Protein AF-0000000084622256 (afdb_homodimer)

Nearest PDB structures (foldseek):
  6lcr-assembly1_B  TM=8.346E-01  e=1.808E-31  Thermochaetoides thermophila DSM 1495
  6roh-assembly1_C  TM=8.450E-01  e=2.980E-28  Saccharomyces cerevisiae S288C
  7oh5-assembly1_C  TM=8.247E-01  e=1.528E-28  Saccharomyces cerevisiae S288C
  7f7f-assembly1_B  TM=7.802E-01  e=6.320E-23  Saccharomyces cerevisiae S288C
  8ox7-assembly1_B  TM=6.697E-01  e=8.722E-19  Homo sapiens

Sequence (636 aa):
MAPETKSRKPANTAFKQQRLKAWQPILTPKTVLPTFFIIGIIFAPLGGLLLYASNSVNELQFDYTFCDQRPPAPDDPLGQNPKFEPIPADDITSSFSNSDLNAQWARIVKKLPLEYDPTGTREIWNCLIQFNLPVNLKPPVFMYYRLTNFYQNHRRYVKSFDANQLKGEAVSAATLKAGSCKPMDVVGDKIIYPCGLIANSLFNDSFIPPILLNLPGSDAQNESYEFSPKGIAWPSDKEKYGKTKYTIDQIRPPLDWVERYPNGTYTEQFPPPNIAEDEHFQVWMRTAGLPDFRKLWGKNEKDTMKMGRYQVEIQYRKMAPETKSRKPANTAFKQQRLKAWQPILTPKTVLPTFFIIGIIFAPLGGLLLYASNSVNELQFDYTFCDQRPPAPDDPLGQNPKFEPIPADDITSSFSNSDLNAQWARIVKKLPLEYDPTGTREIWNCLIQFNLPVNLKPPVFMYYRLTNFYQNHRRYVKSFDANQLKGEAVSAATLKAGSCKPMDVVGDKIIYPCGLIANSLFNDSFIPPILLNLPGSDAQNESYEFSPKGIAWPSDKEKYGKTKYTIDQIRPPLDWVERYPNGTYTEQFPPPNIAEDEHFQVWMRTAGLPDFRKLWGKNEKDTMKMGRYQVEIQYRK

Solvent-accessible surface area (backbone atoms only — not comparable to full-atom values): 35617 Å² total; per-residue (Å²): 134,80,83,82,78,78,72,83,64,74,70,88,40,54,72,74,63,70,54,51,74,75,80,63,79,74,81,37,70,82,53,44,49,54,49,53,49,52,50,48,63,60,46,47,58,53,50,51,53,51,51,52,56,61,68,67,50,86,46,80,44,74,65,59,87,53,32,66,65,56,40,50,74,31,84,45,97,70,19,71,51,61,40,74,42,73,54,57,70,90,40,50,48,57,74,61,55,66,79,62,25,60,40,27,29,16,19,32,47,42,79,37,73,29,41,86,35,82,86,36,67,37,79,38,48,23,29,36,40,35,34,31,39,85,54,67,42,62,51,69,43,76,41,66,49,73,47,68,86,40,64,42,54,35,72,73,44,65,49,11,42,52,68,57,46,41,43,9,46,66,70,51,64,69,58,34,70,72,47,43,11,62,86,37,22,62,45,90,88,25,28,29,51,63,33,5,53,51,56,34,62,53,88,58,64,44,75,47,57,37,28,40,54,52,59,90,88,51,89,56,70,70,42,71,50,69,57,40,53,70,85,67,38,56,74,79,58,48,72,52,32,24,62,67,63,61,54,61,86,47,37,26,46,24,79,67,43,23,77,80,23,66,70,39,37,43,38,91,91,49,54,76,79,57,55,47,76,32,32,65,56,49,44,61,70,56,63,43,88,44,33,62,45,71,44,71,59,24,36,24,74,75,59,64,46,67,51,41,40,32,39,32,44,35,40,65,57,129,134,80,84,80,77,78,75,83,64,74,71,89,40,53,72,74,64,69,56,49,74,76,79,64,78,75,81,38,70,81,54,44,49,54,50,52,50,51,50,48,62,60,46,46,57,53,49,50,52,51,51,52,57,60,68,67,51,86,47,80,44,74,66,59,88,53,31,68,65,56,41,49,74,31,84,45,96,70,19,70,51,61,40,74,43,72,53,58,70,91,38,49,49,56,75,59,56,66,79,61,26,60,41,26,30,16,20,31,48,43,79,38,74,27,42,87,34,82,86,36,68,38,80,37,49,24,29,35,40,34,33,32,39,85,54,67,42,62,51,68,45,76,41,68,49,73,48,68,86,41,65,42,54,37,74,73,42,65,51,11,42,51,68,58,46,40,43,9,46,67,70,50,64,70,58,35,70,73,47,43,10,61,86,37,23,61,45,90,88,26,28,28,51,65,33,4,52,50,56,33,62,53,87,60,62,44,75,46,57,37,28,40,55,54,60,91,87,51,89,57,69,70,41,71,51,69,56,40,52,70,85,66,40,57,73,80,59,47,72,50,33,25,62,68,65,61,55,62,86,48,35,26,47,23,79,67,44,24,77,80,25,66,71,38,37,44,38,88,92,49,54,76,81,58,55,47,76,32,33,64,56,50,45,61,69,54,62,42,86,44,33,61,46,71,45,72,60,24,36,22,76,76,59,62,46,67,52,42,40,31,39,33,43,36,41,66,56,129

Organism: Rhizophagus irregularis (strain DAOM 197198w) (NCBI:txid1432141)

Structure (mmCIF, N/CA/C/O backbone):
data_AF-0000000084622256-model_v1
#
loop_
_entity.id
_entity.type
_entity.pdbx_description
1 polymer Cdc50p
#
loop_
_atom_site.group_PDB
_atom_site.id
_atom_site.type_symbol
_atom_site.label_atom_id
_atom_site.label_alt_id
_atom_site.label_comp_id
_atom_site.label_asym_id
_atom_site.label_entity_id
_atom_site.label_seq_id
_atom_site.pdbx_PDB_ins_code
_atom_site.Cartn_x
_atom_site.Cartn_y
_atom_site.Cartn_z
_atom_site.occupancy
_atom_site.B_iso_or_equiv
_atom_site.auth_seq_id
_atom_site.auth_comp_id
_atom_site.auth_asym_id
_atom_site.auth_atom_id
_atom_site.pdbx_PDB_model_num
ATOM 1 N N . MET A 1 1 ? -58.469 22.203 -55.625 1 31.14 1 MET A N 1
ATOM 2 C CA . MET A 1 1 ? -57.094 22.609 -55.844 1 31.14 1 MET A CA 1
ATOM 3 C C . MET A 1 1 ? -56.125 21.594 -55.219 1 31.14 1 MET A C 1
ATOM 5 O O . MET A 1 1 ? -56.25 21.25 -54.062 1 31.14 1 MET A O 1
ATOM 9 N N . ALA A 1 2 ? -55.375 20.766 -56.062 1 42.84 2 ALA A N 1
ATOM 10 C CA . ALA A 1 2 ? -54.562 19.594 -55.812 1 42.84 2 ALA A CA 1
ATOM 11 C C . ALA A 1 2 ? -53.375 19.953 -54.906 1 42.84 2 ALA A C 1
ATOM 13 O O . ALA A 1 2 ? -52.812 21.047 -55.031 1 42.84 2 ALA A O 1
ATOM 14 N N . PRO A 1 3 ? -53.219 19.312 -53.688 1 42.28 3 PRO A N 1
ATOM 15 C CA . PRO A 1 3 ? -52.188 19.656 -52.719 1 42.28 3 PRO A CA 1
ATOM 16 C C . PRO A 1 3 ? -50.812 19.719 -53.344 1 42.28 3 PRO A C 1
ATOM 18 O O . PRO A 1 3 ? -50.5 19 -54.281 1 42.28 3 PRO A O 1
ATOM 21 N N . GLU A 1 4 ? -50.094 20.922 -53.469 1 44.25 4 GLU A N 1
ATOM 22 C CA . GLU A 1 4 ? -48.75 21.219 -53.938 1 44.25 4 GLU A CA 1
ATOM 23 C C . GLU A 1 4 ? -47.719 20.297 -53.281 1 44.25 4 GLU A C 1
ATOM 25 O O . GLU A 1 4 ? -47.656 20.203 -52.031 1 44.25 4 GLU A O 1
ATOM 30 N N . THR A 1 5 ? -47.312 19.172 -53.906 1 40.44 5 THR A N 1
ATOM 31 C CA . THR A 1 5 ? -46.312 18.188 -53.469 1 40.44 5 THR A CA 1
ATOM 32 C C . THR A 1 5 ? -44.969 18.859 -53.219 1 40.44 5 THR A C 1
ATOM 34 O O . THR A 1 5 ? -44.406 19.484 -54.125 1 40.44 5 THR A O 1
ATOM 37 N N . LYS A 1 6 ? -44.688 19.219 -51.938 1 45 6 LYS A N 1
ATOM 38 C CA . LYS A 1 6 ? -43.438 19.75 -51.469 1 45 6 LYS A CA 1
ATOM 39 C C . LYS A 1 6 ? -42.25 18.938 -52 1 45 6 LYS A C 1
ATOM 41 O O . LYS A 1 6 ? -42.219 17.703 -51.844 1 45 6 LYS A O 1
ATOM 46 N N . SER A 1 7 ? -41.562 19.422 -53.062 1 45.22 7 SER A N 1
ATOM 47 C CA . SER A 1 7 ? -40.469 18.781 -53.75 1 45.22 7 SER A CA 1
ATOM 48 C C . SER A 1 7 ? -39.344 18.391 -52.781 1 45.22 7 SER A C 1
ATOM 50 O O . SER A 1 7 ? -39.031 19.156 -51.844 1 45.22 7 SER A O 1
ATOM 52 N N . ARG A 1 8 ? -39.062 17.047 -52.469 1 51.62 8 ARG A N 1
ATOM 53 C CA . ARG A 1 8 ? -38.031 16.375 -51.656 1 51.62 8 ARG A CA 1
ATOM 54 C C . ARG A 1 8 ? -36.625 16.797 -52.125 1 51.62 8 ARG A C 1
ATOM 56 O O . ARG A 1 8 ? -35.625 16.172 -51.719 1 51.62 8 ARG A O 1
ATOM 63 N N . LYS A 1 9 ? -36.594 17.562 -53.062 1 50.03 9 LYS A N 1
ATOM 64 C CA . LYS A 1 9 ? -35.219 17.969 -53.406 1 50.03 9 LYS A CA 1
ATOM 65 C C . LYS A 1 9 ? -34.656 18.859 -52.312 1 50.03 9 LYS A C 1
ATOM 67 O O . LYS A 1 9 ? -35.281 19.797 -51.844 1 50.03 9 LYS A O 1
ATOM 72 N N . PRO A 1 10 ? -33.656 18.266 -51.656 1 50.47 10 PRO A N 1
ATOM 73 C CA . PRO A 1 10 ? -33.094 19.031 -50.562 1 50.47 10 PRO A CA 1
ATOM 74 C C . PRO A 1 10 ? -32.781 20.469 -50.969 1 50.47 10 PRO A C 1
ATOM 76 O O . PRO A 1 10 ? -32.531 20.766 -52.125 1 50.47 10 PRO A O 1
ATOM 79 N N . ALA A 1 11 ? -33.156 21.453 -50.188 1 53.03 11 ALA A N 1
ATOM 80 C CA . ALA A 1 11 ? -32.969 22.891 -50.406 1 53.03 11 ALA A CA 1
ATOM 81 C C . ALA A 1 11 ? -31.5 23.203 -50.719 1 53.03 11 ALA A C 1
ATOM 83 O O . ALA A 1 11 ? -30.594 22.609 -50.125 1 53.03 11 ALA A O 1
ATOM 84 N N . ASN A 1 12 ? -31.234 23.75 -51.906 1 52.41 12 ASN A N 1
ATOM 85 C CA . ASN A 1 12 ? -29.938 24.172 -52.438 1 52.41 12 ASN A CA 1
ATOM 86 C C . ASN A 1 12 ? -29.266 25.203 -51.531 1 52.41 12 ASN A C 1
ATOM 88 O O . ASN A 1 12 ? -29.25 26.391 -51.875 1 52.41 12 ASN A O 1
ATOM 92 N N . THR A 1 13 ? -29.359 25.125 -50.219 1 55.94 13 THR A N 1
ATOM 93 C CA . THR A 1 13 ? -28.609 26.031 -49.375 1 55.94 13 THR A CA 1
ATOM 94 C C . THR A 1 13 ? -27.125 25.656 -49.344 1 55.94 13 THR A C 1
ATOM 96 O O . THR A 1 13 ? -26.766 24.516 -49.594 1 55.94 13 THR A O 1
ATOM 99 N N . ALA A 1 14 ? -26.281 26.75 -49.281 1 59.44 14 ALA A N 1
ATOM 100 C CA . ALA A 1 14 ? -24.828 26.609 -49.281 1 59.44 14 ALA A CA 1
ATOM 101 C C . ALA A 1 14 ? -24.391 25.609 -48.219 1 59.44 14 ALA A C 1
ATOM 103 O O . ALA A 1 14 ? -23.422 24.875 -48.406 1 59.44 14 ALA A O 1
ATOM 104 N N . PHE A 1 15 ? -25.094 25.516 -47.125 1 57.78 15 PHE A N 1
ATOM 105 C CA . PHE A 1 15 ? -24.797 24.594 -46.031 1 57.78 15 PHE A CA 1
ATOM 106 C C . PHE A 1 15 ? -25.016 23.156 -46.469 1 57.78 15 PHE A C 1
ATOM 108 O O . PHE A 1 15 ? -24.188 22.281 -46.156 1 57.78 15 PHE A O 1
ATOM 115 N N . LYS A 1 16 ? -26.031 22.844 -47.062 1 53.62 16 LYS A N 1
ATOM 116 C CA . LYS A 1 16 ? -26.359 21.484 -47.5 1 53.62 16 LYS A CA 1
ATOM 117 C C . LYS A 1 16 ? -25.562 21.078 -48.719 1 53.62 16 LYS A C 1
ATOM 119 O O . LYS A 1 16 ? -25.266 19.891 -48.906 1 53.62 16 LYS A O 1
ATOM 124 N N . GLN A 1 17 ? -25.406 21.984 -49.625 1 56.94 17 GLN A N 1
ATOM 125 C CA . GLN A 1 17 ? -24.609 21.688 -50.812 1 56.94 17 GLN A CA 1
ATOM 126 C C . GLN A 1 17 ? -23.125 21.703 -50.5 1 56.94 17 GLN A C 1
ATOM 128 O O . GLN A 1 17 ? -22.281 21.547 -51.375 1 56.94 17 GLN A O 1
ATOM 133 N N . GLN A 1 18 ? -22.672 21.453 -49.25 1 53.66 18 GLN A N 1
ATOM 134 C CA . GLN A 1 18 ? -21.281 21.312 -48.781 1 53.66 18 GLN A CA 1
ATOM 135 C C . GLN A 1 18 ? -20.406 22.391 -49.406 1 53.66 18 GLN A C 1
ATOM 137 O O . GLN A 1 18 ? -19.234 22.156 -49.719 1 53.66 18 GLN A O 1
ATOM 142 N N . ARG A 1 19 ? -21.062 23.359 -50 1 52.19 19 ARG A N 1
ATOM 143 C CA . ARG A 1 19 ? -20.266 24.5 -50.469 1 52.19 19 ARG A CA 1
ATOM 144 C C . ARG A 1 19 ? -19.922 25.438 -49.344 1 52.19 19 ARG A C 1
ATOM 146 O O . ARG A 1 19 ? -19.812 26.656 -49.531 1 52.19 19 ARG A O 1
ATOM 153 N N . LEU A 1 20 ? -20.141 25.094 -48.219 1 49.84 20 LEU A N 1
ATOM 154 C CA . LEU A 1 20 ? -19.656 25.969 -47.156 1 49.84 20 LEU A CA 1
ATOM 155 C C . LEU A 1 20 ? -18.188 26.328 -47.375 1 49.84 20 LEU A C 1
ATOM 157 O O . LEU A 1 20 ? -17.391 25.469 -47.781 1 49.84 20 LEU A O 1
ATOM 161 N N . LYS A 1 21 ? -17.953 27.531 -47.625 1 48.06 21 LYS A N 1
ATOM 162 C CA . LYS A 1 21 ? -16.578 28.016 -47.75 1 48.06 21 LYS A CA 1
ATOM 163 C C . LYS A 1 21 ? -15.688 27.391 -46.656 1 48.06 21 LYS A C 1
ATOM 165 O O . LYS A 1 21 ? -16.062 27.391 -45.5 1 48.06 21 LYS A O 1
ATOM 170 N N . ALA A 1 22 ? -15.047 26.312 -47 1 48.12 22 ALA A N 1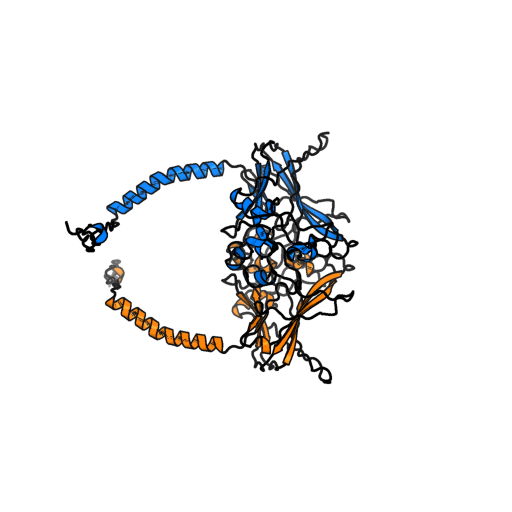
ATOM 171 C CA . ALA A 1 22 ? -14.047 25.719 -46.125 1 48.12 22 ALA A CA 1
ATOM 172 C C . ALA A 1 22 ? -13.273 26.781 -45.344 1 48.12 22 ALA A C 1
ATOM 174 O O . ALA A 1 22 ? -12.625 27.641 -45.969 1 48.12 22 ALA A O 1
ATOM 175 N N . TRP A 1 23 ? -13.945 27.438 -44.406 1 50.09 23 TRP A N 1
ATOM 176 C CA . TRP A 1 23 ? -13.109 28.266 -43.562 1 50.09 23 TRP A CA 1
ATOM 177 C C . TRP A 1 23 ? -11.867 27.5 -43.094 1 50.09 23 TRP A C 1
ATOM 179 O O . TRP A 1 23 ? -11.969 26.547 -42.344 1 50.09 23 TRP A O 1
ATOM 189 N N . GLN A 1 24 ? -11.094 26.953 -43.969 1 52.78 24 GLN A N 1
ATOM 190 C CA . GLN A 1 24 ? -9.805 26.438 -43.531 1 52.78 24 GLN A CA 1
ATOM 191 C C . GLN A 1 24 ? -8.852 27.578 -43.188 1 52.78 24 GLN A C 1
ATOM 193 O O . GLN A 1 24 ? -8.242 28.188 -44.062 1 52.78 24 GLN A O 1
ATOM 198 N N . PRO A 1 25 ? -9 28.109 -42.031 1 56.69 25 PRO A N 1
ATOM 199 C CA . PRO A 1 25 ? -8.031 29.156 -41.688 1 56.69 25 PRO A CA 1
ATOM 200 C C . PRO A 1 25 ? -6.59 28.734 -41.969 1 56.69 25 PRO A C 1
ATOM 202 O O . PRO A 1 25 ? -6.172 27.641 -41.562 1 56.69 25 PRO A O 1
ATOM 205 N N . ILE A 1 26 ? -6.094 29.094 -42.969 1 62.22 26 ILE A N 1
ATOM 206 C CA . ILE A 1 26 ? -4.676 28.859 -43.25 1 62.22 26 ILE A CA 1
ATOM 207 C C . ILE A 1 26 ? -3.834 29.5 -42.125 1 62.22 26 ILE A C 1
ATOM 209 O O . ILE A 1 26 ? -3.902 30.703 -41.906 1 62.22 26 ILE A O 1
ATOM 213 N N . LEU A 1 27 ? -3.332 28.703 -41.312 1 65.69 27 LEU A N 1
ATOM 214 C CA . LEU A 1 27 ? -2.451 29.141 -40.219 1 65.69 27 LEU A CA 1
ATOM 215 C C . LEU A 1 27 ? -1.124 29.656 -40.781 1 65.69 27 LEU A C 1
ATOM 217 O O . LEU A 1 27 ? -0.271 28.859 -41.188 1 65.69 27 LEU A O 1
ATOM 221 N N . THR A 1 28 ? -1.083 30.844 -41.25 1 75.19 28 THR A N 1
ATOM 222 C CA . THR A 1 28 ? 0.154 31.5 -41.656 1 75.19 28 THR A CA 1
ATOM 223 C C . THR A 1 28 ? 0.812 32.188 -40.469 1 75.19 28 THR A C 1
ATOM 225 O O . THR A 1 28 ? 0.143 32.531 -39.5 1 75.19 28 THR A O 1
ATOM 228 N N . PRO A 1 29 ? 2.121 32.219 -40.469 1 83.44 29 PRO A N 1
ATOM 229 C CA . PRO A 1 29 ? 2.828 32.906 -39.406 1 83.44 29 PRO A CA 1
ATOM 230 C C . PRO A 1 29 ? 2.264 34.281 -39.125 1 83.44 29 PRO A C 1
ATOM 232 O O . PRO A 1 29 ? 2.225 34.719 -37.969 1 83.44 29 PRO A O 1
ATOM 235 N N . LYS A 1 30 ? 1.712 34.906 -40.188 1 84.81 30 LYS A N 1
ATOM 236 C CA . LYS A 1 30 ? 1.181 36.281 -40.062 1 84.81 30 LYS A CA 1
ATOM 237 C C . LYS A 1 30 ? -0.091 36.281 -39.219 1 84.81 30 LYS A C 1
ATOM 239 O O . LYS A 1 30 ? -0.389 37.281 -38.531 1 84.81 30 LYS A O 1
ATOM 244 N N . THR A 1 31 ? -0.734 35.25 -39.219 1 84.56 31 THR A N 1
ATOM 245 C CA . THR A 1 31 ? -1.961 35.156 -38.438 1 84.56 31 THR A CA 1
ATOM 246 C C . THR A 1 31 ? -1.733 34.375 -37.156 1 84.56 31 THR A C 1
ATOM 248 O O . THR A 1 31 ? -2.299 34.719 -36.094 1 84.56 31 THR A O 1
ATOM 251 N N . VAL A 1 32 ? -0.913 33.438 -37.25 1 86.62 32 VAL A N 1
ATOM 252 C CA . VAL A 1 32 ? -0.714 32.562 -36.094 1 86.62 32 VAL A CA 1
ATOM 253 C C . VAL A 1 32 ? 0.058 33.281 -35 1 86.62 32 VAL A C 1
ATOM 255 O O . VAL A 1 32 ? -0.296 33.219 -33.812 1 86.62 32 VAL A O 1
ATOM 258 N N . LEU A 1 33 ? 0.994 34.062 -35.438 1 88.25 33 LEU A N 1
ATOM 259 C CA . LEU A 1 33 ? 1.85 34.719 -34.469 1 88.25 33 LEU A CA 1
ATOM 260 C C . LEU A 1 33 ? 1.071 35.781 -33.688 1 88.25 33 LEU A C 1
ATOM 262 O O . LEU A 1 33 ? 1.082 35.781 -32.438 1 88.25 33 LEU A O 1
ATOM 266 N N . PRO A 1 34 ? 0.388 36.594 -34.438 1 87.38 34 PRO A N 1
ATOM 267 C CA . PRO A 1 34 ? -0.394 37.562 -33.688 1 87.38 34 PRO A CA 1
ATOM 268 C C . PRO A 1 34 ? -1.485 36.938 -32.812 1 87.38 34 PRO A C 1
ATOM 270 O O . PRO A 1 34 ? -1.779 37.406 -31.734 1 87.38 34 PRO A O 1
ATOM 273 N N . THR A 1 35 ? -2.004 35.938 -33.219 1 87.62 35 THR A N 1
ATOM 274 C CA . THR A 1 35 ? -3.041 35.25 -32.438 1 87.62 35 THR A CA 1
ATOM 275 C C . THR A 1 35 ? -2.471 34.688 -31.141 1 87.62 35 THR A C 1
ATOM 277 O O . THR A 1 35 ? -3.064 34.875 -30.062 1 87.62 35 THR A O 1
ATOM 280 N N . PHE A 1 36 ? -1.354 34.094 -31.25 1 88.19 36 PHE A N 1
ATOM 281 C CA . PHE A 1 36 ? -0.725 33.531 -30.047 1 88.19 36 PHE A CA 1
ATOM 282 C C . PHE A 1 36 ? -0.311 34.656 -29.109 1 88.19 36 PHE A C 1
ATOM 284 O O . PHE A 1 36 ? -0.411 34.531 -27.875 1 88.19 36 PHE A O 1
ATOM 291 N N . PHE A 1 37 ? 0.06 35.75 -29.719 1 89.88 37 PHE A N 1
ATOM 292 C CA . PHE A 1 37 ? 0.463 36.875 -28.906 1 89.88 37 PHE A CA 1
ATOM 293 C C . PHE A 1 37 ? -0.735 37.469 -28.172 1 89.88 37 PHE A C 1
ATOM 295 O O . PHE A 1 37 ? -0.634 37.844 -27 1 89.88 37 PHE A O 1
ATOM 302 N N . ILE A 1 38 ? -1.807 37.5 -28.844 1 90.75 38 ILE A N 1
ATOM 303 C CA . ILE A 1 38 ? -3.018 38.031 -28.219 1 90.75 38 ILE A CA 1
ATOM 304 C C . ILE A 1 38 ? -3.486 37.094 -27.109 1 90.75 38 ILE A C 1
ATOM 306 O O . ILE A 1 38 ? -3.865 37.531 -26.031 1 90.75 38 ILE A O 1
ATOM 310 N N . ILE A 1 39 ? -3.414 35.844 -27.281 1 89.88 39 ILE A N 1
ATOM 311 C CA . ILE A 1 39 ? -3.793 34.875 -26.25 1 89.88 39 ILE A CA 1
ATOM 312 C C . ILE A 1 39 ? -2.859 35.031 -25.047 1 89.88 39 ILE A C 1
ATOM 314 O O . ILE A 1 39 ? -3.307 34.969 -23.906 1 89.88 39 ILE A O 1
ATOM 318 N N . GLY A 1 40 ? -1.656 35.125 -25.297 1 90.56 40 GLY A N 1
ATOM 319 C CA . GLY A 1 40 ? -0.69 35.344 -24.234 1 90.56 40 GLY A CA 1
ATOM 320 C C . GLY A 1 40 ? -0.945 36.594 -23.406 1 90.56 40 GLY A C 1
ATOM 321 O O . GLY A 1 40 ? -0.876 36.562 -22.188 1 90.56 40 GLY A O 1
ATOM 322 N N . ILE A 1 41 ? -1.354 37.625 -24.125 1 90.62 41 ILE A N 1
ATOM 323 C CA . ILE A 1 41 ? -1.6 38.906 -23.453 1 90.62 41 ILE A CA 1
ATOM 324 C C . ILE A 1 41 ? -2.865 38.812 -22.609 1 90.62 41 ILE A C 1
ATOM 326 O O . ILE A 1 41 ? -2.936 39.375 -21.516 1 90.62 41 ILE A O 1
ATOM 330 N N . ILE A 1 42 ? -3.77 38.031 -23 1 90 42 ILE A N 1
ATOM 331 C CA . ILE A 1 42 ? -5.012 37.875 -22.266 1 90 42 ILE A CA 1
ATOM 332 C C . ILE A 1 42 ? -4.789 36.938 -21.078 1 90 42 ILE A C 1
ATOM 334 O O . ILE A 1 42 ? -5.246 37.188 -19.969 1 90 42 ILE A O 1
ATOM 338 N N . PHE A 1 43 ? -4.012 35.906 -21.234 1 90.69 43 PHE A N 1
ATOM 339 C CA . PHE A 1 43 ? -3.895 34.875 -20.219 1 90.69 43 PHE A CA 1
ATOM 340 C C . PHE A 1 43 ? -2.791 35.188 -19.219 1 90.69 43 PHE A C 1
ATOM 342 O O . PHE A 1 43 ? -2.812 34.719 -18.078 1 90.69 43 PHE A O 1
ATOM 349 N N . ALA A 1 44 ? -1.941 36 -19.609 1 90.5 44 ALA A N 1
ATOM 350 C CA . ALA A 1 44 ? -0.833 36.344 -18.734 1 90.5 44 ALA A CA 1
ATOM 351 C C . ALA A 1 44 ? -1.336 37.062 -17.469 1 90.5 44 ALA A C 1
ATOM 353 O O . ALA A 1 44 ? -0.996 36.656 -16.344 1 90.5 44 ALA A O 1
ATOM 354 N N . PRO A 1 45 ? -2.141 38.062 -17.734 1 90.88 45 PRO A N 1
ATOM 355 C CA . PRO A 1 45 ? -2.67 38.719 -16.516 1 90.88 45 PRO A CA 1
ATOM 356 C C . PRO A 1 45 ? -3.494 37.75 -15.664 1 90.88 45 PRO A C 1
ATOM 358 O O . PRO A 1 45 ? -3.441 37.812 -14.43 1 90.88 45 PRO A O 1
ATOM 361 N N . LEU A 1 46 ? -4.254 36.969 -16.203 1 90.25 46 LEU A N 1
ATOM 362 C CA . LEU A 1 46 ? -5.023 35.969 -15.461 1 90.25 46 LEU A CA 1
ATOM 363 C C . LEU A 1 46 ? -4.098 35.031 -14.711 1 90.25 46 LEU A C 1
ATOM 365 O O . LEU A 1 46 ? -4.355 34.688 -13.555 1 90.25 46 LEU A O 1
ATOM 369 N N . GLY A 1 47 ? -3.146 34.562 -15.336 1 90.25 47 GLY A N 1
ATOM 370 C CA . GLY A 1 47 ? -2.146 33.75 -14.672 1 90.25 47 GLY A CA 1
ATOM 371 C C . GLY A 1 47 ? -1.459 34.438 -13.523 1 90.25 47 GLY A C 1
ATOM 372 O O . GLY A 1 47 ? -1.242 33.844 -12.461 1 90.25 47 GLY A O 1
ATOM 373 N N . GLY A 1 48 ? -1.163 35.625 -13.742 1 89.56 48 GLY A N 1
ATOM 374 C CA . GLY A 1 48 ? -0.566 36.406 -12.68 1 89.56 48 GLY A CA 1
ATOM 375 C C . GLY A 1 48 ? -1.462 36.531 -11.461 1 89.56 48 GLY A C 1
ATOM 376 O O . GLY A 1 48 ? -1.001 36.406 -10.328 1 89.56 48 GLY A O 1
ATOM 377 N N . LEU A 1 49 ? -2.633 36.812 -11.711 1 89.44 49 LEU A N 1
ATOM 378 C CA . LEU A 1 49 ? -3.602 36.906 -10.625 1 89.44 49 LEU A CA 1
ATOM 379 C C . LEU A 1 49 ? -3.732 35.594 -9.883 1 89.44 49 LEU A C 1
ATOM 381 O O . LEU A 1 49 ? -3.818 35.562 -8.648 1 89.44 49 LEU A O 1
ATOM 385 N N . LEU A 1 50 ? -3.732 34.5 -10.562 1 89.12 50 LEU A N 1
ATOM 386 C CA . LEU A 1 50 ? -3.859 33.188 -9.938 1 89.12 50 LEU A CA 1
ATOM 387 C C . LEU A 1 50 ? -2.623 32.875 -9.109 1 89.12 50 LEU A C 1
ATOM 389 O O . LEU A 1 50 ? -2.732 32.281 -8.023 1 89.12 50 LEU A O 1
ATOM 393 N N . LEU A 1 51 ? -1.584 33.219 -9.602 1 87.5 51 LEU A N 1
ATOM 394 C CA . LEU A 1 51 ? -0.347 32.969 -8.859 1 87.5 51 LEU A CA 1
ATOM 395 C C . LEU A 1 51 ? -0.317 33.812 -7.582 1 87.5 51 LEU A C 1
ATOM 397 O O . LEU A 1 51 ? 0.11 33.312 -6.531 1 87.5 51 LEU A O 1
ATOM 401 N N . TYR A 1 52 ? -0.775 35 -7.723 1 85.94 52 TYR A N 1
ATOM 402 C CA . TYR A 1 52 ? -0.838 35.875 -6.547 1 85.94 52 TYR A CA 1
ATOM 403 C C . TYR A 1 52 ? -1.772 35.281 -5.496 1 85.94 52 TYR A C 1
ATOM 405 O O . TYR A 1 52 ? -1.438 35.25 -4.309 1 85.94 52 TYR A O 1
ATOM 413 N N . ALA A 1 53 ? -2.877 34.844 -5.867 1 85.44 53 ALA A N 1
ATOM 414 C CA . ALA A 1 53 ? -3.84 34.219 -4.953 1 85.44 53 ALA A CA 1
ATOM 415 C C . ALA A 1 53 ? -3.271 32.969 -4.316 1 85.44 53 ALA A C 1
ATOM 417 O O . ALA A 1 53 ? -3.441 32.719 -3.117 1 85.44 53 ALA A O 1
ATOM 418 N N . SER A 1 54 ? -2.59 32.25 -5.016 1 83.25 54 SER A N 1
ATOM 419 C CA . SER A 1 54 ? -2.006 30.984 -4.527 1 83.25 54 SER A CA 1
ATOM 420 C C . SER A 1 54 ? -0.931 31.25 -3.48 1 83.25 54 SER A C 1
ATOM 422 O O . SER A 1 54 ? -0.83 30.531 -2.49 1 83.25 54 SER A O 1
ATOM 424 N N . ASN A 1 55 ? -0.29 32.344 -3.699 1 82.5 55 ASN A N 1
ATOM 425 C CA . ASN A 1 55 ? 0.814 32.656 -2.799 1 82.5 55 ASN A CA 1
ATOM 426 C C . ASN A 1 55 ? 0.324 33.344 -1.532 1 82.5 55 ASN A C 1
ATOM 428 O O . ASN A 1 55 ? 1.065 33.469 -0.554 1 82.5 55 ASN A O 1
ATOM 432 N N . SER A 1 56 ? -0.847 33.719 -1.575 1 83.69 56 SER A N 1
ATOM 433 C CA . SER A 1 56 ? -1.388 34.438 -0.419 1 83.69 56 SER A CA 1
ATOM 434 C C . SER A 1 56 ? -2.02 33.469 0.576 1 83.69 56 SER A C 1
ATOM 436 O O . SER A 1 56 ? -2.402 33.875 1.678 1 83.69 56 SER A O 1
ATOM 438 N N . VAL A 1 57 ? -2.078 32.25 0.236 1 86.5 57 VAL A N 1
ATOM 439 C CA . VAL A 1 57 ? -2.691 31.266 1.102 1 86.5 57 VAL A CA 1
ATOM 440 C C . VAL A 1 57 ? -1.661 30.75 2.102 1 86.5 57 VAL A C 1
ATOM 442 O O . VAL A 1 57 ? -0.524 30.438 1.73 1 86.5 57 VAL A O 1
ATOM 445 N N . ASN A 1 58 ? -2.088 30.797 3.406 1 91.12 58 ASN A N 1
ATOM 446 C CA . ASN A 1 58 ? -1.267 30.141 4.426 1 91.12 58 ASN A CA 1
ATOM 447 C C . ASN A 1 58 ? -1.476 28.641 4.445 1 91.12 58 ASN A C 1
ATOM 449 O O . ASN A 1 58 ? -2.605 28.156 4.574 1 91.12 58 ASN A O 1
ATOM 453 N N . GLU A 1 59 ? -0.384 27.953 4.207 1 93.69 59 GLU A N 1
ATOM 454 C CA . GLU A 1 59 ? -0.478 26.5 4.199 1 93.69 59 GLU A CA 1
ATOM 455 C C . GLU A 1 59 ? 0.647 25.875 5.016 1 93.69 59 GLU A C 1
ATOM 457 O O . GLU A 1 59 ? 1.79 26.328 4.965 1 93.69 59 GLU A O 1
ATOM 462 N N . LEU A 1 60 ? 0.254 24.906 5.801 1 95.31 60 LEU A N 1
ATOM 463 C CA . LEU A 1 60 ? 1.183 24.047 6.535 1 95.31 60 LEU A CA 1
ATOM 464 C C . LEU A 1 60 ? 0.946 22.578 6.211 1 95.31 60 LEU A C 1
ATOM 466 O O . LEU A 1 60 ? -0.179 22.094 6.324 1 95.31 60 LEU A O 1
ATOM 470 N N . GLN A 1 61 ? 1.993 21.906 5.77 1 96.75 61 GLN A N 1
ATOM 471 C CA . GLN A 1 61 ? 1.904 20.484 5.441 1 96.75 61 GLN A CA 1
ATOM 472 C C . GLN A 1 61 ? 3.029 19.703 6.102 1 96.75 61 GLN A C 1
ATOM 474 O O . GLN A 1 61 ? 4.203 20.062 5.984 1 96.75 61 GLN A O 1
ATOM 479 N N . PHE A 1 62 ? 2.697 18.656 6.809 1 97.19 62 PHE A N 1
ATOM 480 C CA . PHE A 1 62 ? 3.65 17.75 7.441 1 97.19 62 PHE A CA 1
ATOM 481 C C . PHE A 1 62 ? 3.516 16.344 6.883 1 97.19 62 PHE A C 1
ATOM 483 O O . PHE A 1 62 ? 2.42 15.781 6.867 1 97.19 62 PHE A O 1
ATOM 490 N N . ASP A 1 63 ? 4.562 15.828 6.383 1 95.88 63 ASP A N 1
ATOM 491 C CA . ASP A 1 63 ? 4.574 14.438 5.945 1 95.88 63 ASP A CA 1
ATOM 492 C C . ASP A 1 63 ? 4.793 13.492 7.125 1 95.88 63 ASP A C 1
ATOM 494 O O . ASP A 1 63 ? 5.887 13.445 7.695 1 95.88 63 ASP A O 1
ATOM 498 N N . TYR A 1 64 ? 3.779 12.758 7.453 1 96.31 64 TYR A N 1
ATOM 499 C CA . TYR A 1 64 ? 3.877 11.891 8.625 1 96.31 64 TYR A CA 1
ATOM 500 C C . TYR A 1 64 ? 3.951 10.43 8.219 1 96.31 64 TYR A C 1
ATOM 502 O O . TYR A 1 64 ? 3.689 9.539 9.031 1 96.31 64 TYR A O 1
ATOM 510 N N . THR A 1 65 ? 4.293 10.117 7.039 1 92.06 65 THR A N 1
ATOM 511 C CA . THR A 1 65 ? 4.312 8.766 6.488 1 92.06 65 THR A CA 1
ATOM 512 C C . THR A 1 65 ? 5.113 7.832 7.387 1 92.06 65 THR A C 1
ATOM 514 O O . THR A 1 65 ? 4.695 6.703 7.648 1 92.06 65 THR A O 1
ATOM 517 N N . PHE A 1 66 ? 6.258 8.281 7.891 1 90.31 66 PHE A N 1
ATOM 518 C CA . PHE A 1 66 ? 7.129 7.391 8.656 1 90.31 66 PHE A CA 1
ATOM 519 C C . PHE A 1 66 ? 7.242 7.855 10.102 1 90.31 66 PHE A C 1
ATOM 521 O O . PHE A 1 66 ? 8.227 7.551 10.781 1 90.31 66 PHE A O 1
ATOM 528 N N . CYS A 1 67 ? 6.262 8.586 10.516 1 94 67 CYS A N 1
ATOM 529 C CA . CYS A 1 67 ? 6.242 9.078 11.891 1 94 67 CYS A CA 1
ATOM 530 C C . CYS A 1 67 ? 6.113 7.926 12.883 1 94 67 CYS A C 1
ATOM 532 O O . CYS A 1 67 ? 6.555 8.031 14.023 1 94 67 CYS A O 1
ATOM 534 N N . ASP A 1 68 ? 5.605 6.887 12.461 1 88.81 68 ASP A N 1
ATOM 535 C CA . ASP A 1 68 ? 5.391 5.738 13.336 1 88.81 68 ASP A CA 1
ATOM 536 C C . ASP A 1 68 ? 6.676 4.93 13.508 1 88.81 68 ASP A C 1
ATOM 538 O O . ASP A 1 68 ? 6.738 4.02 14.336 1 88.81 68 ASP A O 1
ATOM 542 N N . GLN A 1 69 ? 7.715 5.301 12.797 1 87.25 69 GLN A N 1
ATOM 543 C CA . GLN A 1 69 ? 8.906 4.465 12.828 1 87.25 69 GLN A CA 1
ATOM 544 C C . GLN A 1 69 ? 10.164 5.309 13.055 1 87.25 69 GLN A C 1
ATOM 546 O O . GLN A 1 69 ? 11.094 4.875 13.734 1 87.25 69 GLN A O 1
ATOM 551 N N . ARG A 1 70 ? 10.211 6.434 12.594 1 89.56 70 ARG A N 1
ATOM 552 C CA . ARG A 1 70 ? 11.453 7.191 12.492 1 89.56 70 ARG A CA 1
ATOM 553 C C . ARG A 1 70 ? 11.773 7.887 13.812 1 89.56 70 ARG A C 1
ATOM 555 O O . ARG A 1 70 ? 12.906 7.824 14.297 1 89.56 70 ARG A O 1
ATOM 562 N N . PRO A 1 71 ? 10.75 8.586 14.43 1 91.88 71 PRO A N 1
ATOM 563 C CA . PRO A 1 71 ? 11.102 9.203 15.711 1 91.88 71 PRO A CA 1
ATOM 564 C C . PRO A 1 71 ? 11.492 8.18 16.781 1 91.88 71 PRO A C 1
ATOM 566 O O . PRO A 1 71 ? 11.117 7.008 16.672 1 91.88 71 PRO A O 1
ATOM 569 N N . PRO A 1 72 ? 12.211 8.641 17.75 1 89.31 72 PRO A N 1
ATOM 570 C CA . PRO A 1 72 ? 12.617 7.707 18.797 1 89.31 72 PRO A CA 1
ATOM 571 C C . PRO A 1 72 ? 11.422 7.098 19.547 1 89.31 72 PRO A C 1
ATOM 573 O O . PRO A 1 72 ? 10.422 7.781 19.766 1 89.31 72 PRO A O 1
ATOM 576 N N . ALA A 1 73 ? 11.625 5.816 19.875 1 84.81 73 ALA A N 1
ATOM 577 C CA . ALA A 1 73 ? 10.602 5.148 20.656 1 84.81 73 ALA A CA 1
ATOM 578 C C . ALA A 1 73 ? 10.578 5.676 22.094 1 84.81 73 ALA A C 1
ATOM 580 O O . ALA A 1 73 ? 11.625 6.02 22.656 1 84.81 73 ALA A O 1
ATOM 581 N N . PRO A 1 74 ? 9.398 5.719 22.625 1 88.62 74 PRO A N 1
ATOM 582 C CA . PRO A 1 74 ? 9.344 6.074 24.047 1 88.62 74 PRO A CA 1
ATOM 583 C C . PRO A 1 74 ? 10.086 5.078 24.938 1 88.62 74 PRO A C 1
ATOM 585 O O . PRO A 1 74 ? 10.164 3.891 24.594 1 88.62 74 PRO A O 1
ATOM 588 N N . ASP A 1 75 ? 10.602 5.57 26.062 1 84.5 75 ASP A N 1
ATOM 589 C CA . ASP A 1 75 ? 11.398 4.734 26.953 1 84.5 75 ASP A CA 1
ATOM 590 C C . ASP A 1 75 ? 10.539 4.141 28.062 1 84.5 75 ASP A C 1
ATOM 592 O O . ASP A 1 75 ? 10.969 3.232 28.766 1 84.5 75 ASP A O 1
ATOM 596 N N . ASP A 1 76 ? 9.398 4.566 28.188 1 85.75 76 ASP A N 1
ATOM 597 C CA . ASP A 1 76 ? 8.539 4.059 29.25 1 85.75 76 ASP A CA 1
ATOM 598 C C . ASP A 1 76 ? 7.84 2.768 28.828 1 85.75 76 ASP A C 1
ATOM 600 O O . ASP A 1 76 ? 7.621 2.541 27.641 1 85.75 76 ASP A O 1
ATOM 604 N N . PRO A 1 77 ? 7.52 1.882 29.766 1 76 77 PRO A N 1
ATOM 605 C CA . PRO A 1 77 ? 6.953 0.566 29.469 1 76 77 PRO A CA 1
ATOM 606 C C . PRO A 1 77 ? 5.625 0.653 28.719 1 76 77 PRO A C 1
ATOM 608 O O . PRO A 1 77 ? 5.281 -0.251 27.953 1 76 77 PRO A O 1
ATOM 611 N N . LEU A 1 78 ? 4.949 1.765 28.969 1 77 78 LEU A N 1
ATOM 612 C CA . LEU A 1 78 ? 3.639 1.884 28.344 1 77 78 LEU A CA 1
ATOM 613 C C . LEU A 1 78 ? 3.738 2.631 27.016 1 77 78 LEU A C 1
ATOM 615 O O . LEU A 1 78 ? 2.764 2.701 26.266 1 77 78 LEU A O 1
ATOM 619 N N . GLY A 1 79 ? 4.902 3.131 26.672 1 84.12 79 GLY A N 1
ATOM 620 C CA . GLY A 1 79 ? 5.113 3.846 25.422 1 84.12 79 GLY A CA 1
ATOM 621 C C . GLY A 1 79 ? 4.332 5.145 25.344 1 84.12 79 GLY A C 1
ATOM 622 O O . GLY A 1 79 ? 3.855 5.52 24.266 1 84.12 79 GLY A O 1
ATOM 623 N N . GLN A 1 80 ? 4.141 5.828 26.469 1 87.5 80 GLN A N 1
ATOM 624 C CA . GLN A 1 80 ? 3.24 6.977 26.5 1 87.5 80 GLN A CA 1
ATOM 625 C C . GLN A 1 80 ? 4.016 8.281 26.703 1 87.5 80 GLN A C 1
ATOM 627 O O . GLN A 1 80 ? 3.438 9.367 26.641 1 87.5 80 GLN A O 1
ATOM 632 N N . ASN A 1 81 ? 5.258 8.18 26.922 1 91.75 81 ASN A N 1
ATOM 633 C CA . ASN A 1 81 ? 6.098 9.367 27.078 1 91.75 81 ASN A CA 1
ATOM 634 C C . ASN A 1 81 ? 6.84 9.695 25.781 1 91.75 81 ASN A C 1
ATOM 636 O O . ASN A 1 81 ? 7.918 9.164 25.531 1 91.75 81 ASN A O 1
ATOM 640 N N . PRO A 1 82 ? 6.305 10.617 25.094 1 94.25 82 PRO A N 1
ATOM 641 C CA . PRO A 1 82 ? 6.875 10.875 23.766 1 94.25 82 PRO A CA 1
ATOM 642 C C . PRO A 1 82 ? 8.234 11.57 23.844 1 94.25 82 PRO A C 1
ATOM 644 O O . PRO A 1 82 ? 8.461 12.398 24.719 1 94.25 82 PRO A O 1
ATOM 647 N N . LYS A 1 83 ? 9.078 11.297 22.969 1 94.94 83 LYS A N 1
ATOM 648 C CA . LYS A 1 83 ? 10.359 11.969 22.734 1 94.94 83 LYS A CA 1
ATOM 649 C C . LYS A 1 83 ? 10.352 12.734 21.422 1 94.94 83 LYS A C 1
ATOM 651 O O . LYS A 1 83 ? 10.484 12.133 20.344 1 94.94 83 LYS A O 1
ATOM 656 N N . PHE A 1 84 ? 10.297 13.992 21.578 1 96 84 PHE A N 1
ATOM 657 C CA . PHE A 1 84 ? 10.148 14.828 20.391 1 96 84 PHE A CA 1
ATOM 658 C C . PHE A 1 84 ? 11.5 15.102 19.75 1 96 84 PHE A C 1
ATOM 660 O O . PHE A 1 84 ? 12.5 15.312 20.438 1 96 84 PHE A O 1
ATOM 667 N N . GLU A 1 85 ? 11.539 15.102 18.453 1 95.44 85 GLU A N 1
ATOM 668 C CA . GLU A 1 85 ? 12.68 15.523 17.641 1 95.44 85 GLU A CA 1
ATOM 669 C C . GLU A 1 85 ? 12.242 16.375 16.453 1 95.44 85 GLU A C 1
ATOM 671 O O . GLU A 1 85 ? 11.078 16.328 16.047 1 95.44 85 GLU A O 1
ATOM 676 N N . PRO A 1 86 ? 13.156 17.156 15.961 1 94.88 86 PRO A N 1
ATOM 677 C CA . PRO A 1 86 ? 12.781 18.016 14.828 1 94.88 86 PRO A CA 1
ATOM 678 C C . PRO A 1 86 ? 12.352 17.203 13.602 1 94.88 86 PRO A C 1
ATOM 680 O O . PRO A 1 86 ? 12.945 16.156 13.305 1 94.88 86 PRO A O 1
ATOM 683 N N . ILE A 1 87 ? 11.305 17.625 12.992 1 94.75 87 ILE A N 1
ATOM 684 C CA . ILE A 1 87 ? 10.914 17.047 11.711 1 94.75 87 ILE A CA 1
ATOM 685 C C . ILE A 1 87 ? 11.914 17.453 10.633 1 94.75 87 ILE A C 1
ATOM 687 O O . ILE A 1 87 ? 12.273 18.625 10.523 1 94.75 87 ILE A O 1
ATOM 691 N N . PRO A 1 88 ? 12.344 16.5 9.852 1 90.12 88 PRO A N 1
ATOM 692 C CA . PRO A 1 88 ? 13.227 16.891 8.75 1 90.12 88 PRO A CA 1
ATOM 693 C C . PRO A 1 88 ? 12.609 17.938 7.836 1 90.12 88 PRO A C 1
ATOM 695 O O . PRO A 1 88 ? 11.406 17.891 7.562 1 90.12 88 PRO A O 1
ATOM 698 N N . ALA A 1 89 ? 13.453 18.812 7.328 1 89.62 89 ALA A N 1
ATOM 699 C CA . ALA A 1 89 ? 12.992 19.922 6.516 1 89.62 89 ALA A CA 1
ATOM 700 C C . ALA A 1 89 ? 12.258 19.438 5.266 1 89.62 89 ALA A C 1
ATOM 702 O O . ALA A 1 89 ? 11.297 20.062 4.82 1 89.62 89 ALA A O 1
ATOM 703 N N . ASP A 1 90 ? 12.68 18.312 4.734 1 88.56 90 ASP A N 1
ATOM 704 C CA . ASP A 1 90 ? 12.094 17.781 3.504 1 88.56 90 ASP A CA 1
ATOM 705 C C . ASP A 1 90 ? 10.672 17.281 3.742 1 88.56 90 ASP A C 1
ATOM 707 O O . ASP A 1 90 ? 9.922 17.062 2.791 1 88.56 90 ASP A O 1
ATOM 711 N N . ASP A 1 91 ? 10.328 17.125 5.004 1 92.81 91 ASP A N 1
ATOM 712 C CA . ASP A 1 91 ? 9.008 16.609 5.348 1 92.81 91 ASP A CA 1
ATOM 713 C C . ASP A 1 91 ? 8.062 17.734 5.758 1 92.81 91 ASP A C 1
ATOM 715 O O . ASP A 1 91 ? 6.977 17.484 6.277 1 92.81 91 ASP A O 1
ATOM 719 N N . ILE A 1 92 ? 8.523 18.953 5.539 1 94.81 92 ILE A N 1
ATOM 720 C CA . ILE A 1 92 ? 7.719 20.125 5.863 1 94.81 92 ILE A CA 1
ATOM 721 C C . ILE A 1 92 ? 7.547 21 4.621 1 94.81 92 ILE A C 1
ATOM 723 O O . ILE A 1 92 ? 8.523 21.312 3.934 1 94.81 92 ILE A O 1
ATOM 727 N N . THR A 1 93 ? 6.348 21.281 4.258 1 93.19 93 THR A N 1
ATOM 728 C CA . THR A 1 93 ? 6.012 22.297 3.262 1 93.19 93 THR A CA 1
ATOM 729 C C . THR A 1 93 ? 5.125 23.375 3.865 1 93.19 93 THR A C 1
ATOM 731 O O . THR A 1 93 ? 4.043 23.078 4.379 1 93.19 93 THR A O 1
ATOM 734 N N . SER A 1 94 ? 5.637 24.594 3.855 1 92.44 94 SER A N 1
ATOM 735 C CA . SER A 1 94 ? 4.887 25.656 4.508 1 92.44 94 SER A CA 1
ATOM 736 C C . SER A 1 94 ? 5.172 27.016 3.865 1 92.44 94 SER A C 1
ATOM 738 O O . SER A 1 94 ? 6.18 27.172 3.178 1 92.44 94 SER A O 1
ATOM 740 N N . SER A 1 95 ? 4.223 27.906 4.09 1 90.31 95 SER A N 1
ATOM 741 C CA . SER A 1 95 ? 4.414 29.312 3.711 1 90.31 95 SER A CA 1
ATOM 742 C C . SER A 1 95 ? 5.234 30.062 4.758 1 90.31 95 SER A C 1
ATOM 744 O O . SER A 1 95 ? 5.656 31.188 4.527 1 90.31 95 SER A O 1
ATOM 746 N N . PHE A 1 96 ? 5.531 29.391 5.84 1 89.75 96 PHE A N 1
ATOM 747 C CA . PHE A 1 96 ? 6.301 29.984 6.93 1 89.75 96 PHE A CA 1
ATOM 748 C C . PHE A 1 96 ? 7.707 29.406 6.977 1 89.75 96 PHE A C 1
ATOM 750 O O . PHE A 1 96 ? 7.973 28.359 6.387 1 89.75 96 PHE A O 1
ATOM 757 N N . SER A 1 97 ? 8.547 30.125 7.656 1 89.56 97 SER A N 1
ATOM 758 C CA . SER A 1 97 ? 9.906 29.609 7.816 1 89.56 97 SER A CA 1
ATOM 759 C C . SER A 1 97 ? 9.938 28.438 8.781 1 89.56 97 SER A C 1
ATOM 761 O O . SER A 1 97 ? 9.156 28.375 9.734 1 89.56 97 SER A O 1
ATOM 763 N N . ASN A 1 98 ? 10.844 27.531 8.492 1 87.5 98 ASN A N 1
ATOM 764 C CA . ASN A 1 98 ? 10.992 26.391 9.375 1 87.5 98 ASN A CA 1
ATOM 765 C C . ASN A 1 98 ? 11.344 26.812 10.797 1 87.5 98 ASN A C 1
ATOM 767 O O . ASN A 1 98 ? 10.906 26.172 11.758 1 87.5 98 ASN A O 1
ATOM 771 N N . SER A 1 99 ? 12.133 27.797 10.867 1 88.5 99 SER A N 1
ATOM 772 C CA . SER A 1 99 ? 12.531 28.297 12.172 1 88.5 99 SER A CA 1
ATOM 773 C C . SER A 1 99 ? 11.336 28.828 12.961 1 88.5 99 SER A C 1
ATOM 775 O O . SER A 1 99 ? 11.258 28.656 14.172 1 88.5 99 SER A O 1
ATOM 777 N N . ASP A 1 100 ? 10.414 29.406 12.297 1 91.56 100 ASP A N 1
ATOM 778 C CA . ASP A 1 100 ? 9.211 29.938 12.945 1 91.56 100 ASP A CA 1
ATOM 779 C C . ASP A 1 100 ? 8.305 28.797 13.406 1 91.56 100 ASP A C 1
ATOM 781 O O . ASP A 1 100 ? 7.703 28.875 14.477 1 91.56 100 ASP A O 1
ATOM 785 N N . LEU A 1 101 ? 8.273 27.781 12.648 1 95.06 101 LEU A N 1
ATOM 786 C CA . LEU A 1 101 ? 7.379 26.672 12.938 1 95.06 101 LEU A CA 1
ATOM 787 C C . LEU A 1 101 ? 7.938 25.797 14.062 1 95.06 101 LEU A C 1
ATOM 789 O O . LEU A 1 101 ? 7.184 25.281 14.891 1 95.06 101 LEU A O 1
ATOM 793 N N . ASN A 1 102 ? 9.312 25.609 14.109 1 96.19 102 ASN A N 1
ATOM 794 C CA . ASN A 1 102 ? 9.953 24.734 15.078 1 96.19 102 ASN A CA 1
ATOM 795 C C . ASN A 1 102 ? 9.219 23.406 15.195 1 96.19 102 ASN A C 1
ATOM 797 O O . ASN A 1 102 ? 8.859 22.984 16.297 1 96.19 102 ASN A O 1
ATOM 801 N N . ALA A 1 103 ? 8.93 22.812 14.039 1 97.31 103 ALA A N 1
ATOM 802 C CA . ALA A 1 103 ? 8.102 21.609 13.984 1 97.31 103 ALA A CA 1
ATOM 803 C C . ALA A 1 103 ? 8.859 20.391 14.523 1 97.31 103 ALA A C 1
ATOM 805 O O . ALA A 1 103 ? 10.023 20.172 14.164 1 97.31 103 ALA A O 1
ATOM 806 N N . GLN A 1 104 ? 8.219 19.641 15.391 1 97.62 104 GLN A N 1
ATOM 807 C CA . GLN A 1 104 ? 8.75 18.422 15.984 1 97.62 104 GLN A CA 1
ATOM 808 C C . GLN A 1 104 ? 7.746 17.281 15.906 1 97.62 104 GLN A C 1
ATOM 810 O O . GLN A 1 104 ? 6.543 17.516 15.789 1 97.62 104 GLN A O 1
ATOM 815 N N . TRP A 1 105 ? 8.266 16.062 15.898 1 97.62 105 TRP A N 1
ATOM 816 C CA . TRP A 1 105 ? 7.359 14.914 15.922 1 97.62 105 TRP A CA 1
ATOM 817 C C . TRP A 1 105 ? 7.848 13.852 16.906 1 97.62 105 TRP A C 1
ATOM 819 O O . TRP A 1 105 ? 8.984 13.906 17.359 1 97.62 105 TRP A O 1
ATOM 829 N N . ALA A 1 106 ? 6.922 13.062 17.328 1 97.25 106 ALA A N 1
ATOM 830 C CA . ALA A 1 106 ? 7.141 11.93 18.219 1 97.25 106 ALA A CA 1
ATOM 831 C C . ALA A 1 106 ? 6.129 10.82 17.953 1 97.25 106 ALA A C 1
ATOM 833 O O . ALA A 1 106 ? 5.191 11 17.172 1 97.25 106 ALA A O 1
ATOM 834 N N . ARG A 1 107 ? 6.395 9.688 18.531 1 94.19 107 ARG A N 1
ATOM 835 C CA . ARG A 1 107 ? 5.465 8.57 18.406 1 94.19 107 ARG A CA 1
ATOM 836 C C . ARG A 1 107 ? 5.164 7.949 19.766 1 94.19 107 ARG A C 1
ATOM 838 O O . ARG A 1 107 ? 6.02 7.945 20.641 1 94.19 107 ARG A O 1
ATOM 845 N N . ILE A 1 108 ? 3.963 7.5 19.859 1 93.56 108 ILE A N 1
ATOM 846 C CA . ILE A 1 108 ? 3.533 6.844 21.094 1 93.56 108 ILE A CA 1
ATOM 847 C C . ILE A 1 108 ? 2.74 5.586 20.75 1 93.56 108 ILE A C 1
ATOM 849 O O . ILE A 1 108 ? 2.332 5.387 19.594 1 93.56 108 ILE A O 1
ATOM 853 N N . VAL A 1 109 ? 2.611 4.758 21.812 1 87.5 109 VAL A N 1
ATOM 854 C CA . VAL A 1 109 ? 1.879 3.508 21.641 1 87.5 109 VAL A CA 1
ATOM 855 C C . VAL A 1 109 ? 0.477 3.641 22.219 1 87.5 109 VAL A C 1
ATOM 857 O O . VAL A 1 109 ? 0.305 4.184 23.312 1 87.5 109 VAL A O 1
ATOM 860 N N . LYS A 1 110 ? -0.406 3.271 21.406 1 83.12 110 LYS A N 1
ATOM 861 C CA . LYS A 1 110 ? -1.781 3.17 21.891 1 83.12 110 LYS A CA 1
ATOM 862 C C . LYS A 1 110 ? -2.285 1.73 21.812 1 83.12 110 LYS A C 1
ATOM 864 O O . LYS A 1 110 ? -1.999 1.017 20.859 1 83.12 110 LYS A O 1
ATOM 869 N N . LYS A 1 111 ? -2.932 1.318 22.828 1 76.44 111 LYS A N 1
ATOM 870 C CA . LYS A 1 111 ? -3.484 -0.033 22.859 1 76.44 111 LYS A CA 1
ATOM 871 C C . LYS A 1 111 ? -4.93 -0.048 22.359 1 76.44 111 LYS A C 1
ATOM 873 O O . LYS A 1 111 ? -5.758 0.74 22.828 1 76.44 111 LYS A O 1
ATOM 878 N N . LEU A 1 112 ? -5.148 -0.798 21.328 1 72.12 112 LEU A N 1
ATOM 879 C CA . LEU A 1 112 ? -6.492 -0.997 20.797 1 72.12 112 LEU A CA 1
ATOM 880 C C . LEU A 1 112 ? -6.953 -2.434 21 1 72.12 112 LEU A C 1
ATOM 882 O O . LEU A 1 112 ? -6.137 -3.357 21.016 1 72.12 112 LEU A O 1
ATOM 886 N N . PRO A 1 113 ? -8.18 -2.6 21.328 1 67.19 113 PRO A N 1
ATOM 887 C CA . PRO A 1 113 ? -8.672 -3.971 21.484 1 67.19 113 PRO A CA 1
ATOM 888 C C . PRO A 1 113 ? -8.5 -4.805 20.219 1 67.19 113 PRO A C 1
ATOM 890 O O . PRO A 1 113 ? -8.539 -4.262 19.109 1 67.19 113 PRO A O 1
ATOM 893 N N . LEU A 1 114 ? -8.078 -6.176 20.469 1 60.41 114 LEU A N 1
ATOM 894 C CA . LEU A 1 114 ? -7.984 -7.098 19.344 1 60.41 114 LEU A CA 1
ATOM 895 C C . LEU A 1 114 ? -9.367 -7.477 18.828 1 60.41 114 LEU A C 1
ATOM 897 O O . LEU A 1 114 ? -10.305 -7.641 19.609 1 60.41 114 LEU A O 1
ATOM 901 N N . GLU A 1 115 ? -9.547 -7.508 17.516 1 53.28 115 GLU A N 1
ATOM 902 C CA . GLU A 1 115 ? -10.812 -7.832 16.859 1 53.28 115 GLU A CA 1
ATOM 903 C C . GLU A 1 115 ? -11.344 -9.188 17.328 1 53.28 115 GLU A C 1
ATOM 905 O O . GLU A 1 115 ? -12.531 -9.336 17.609 1 53.28 115 GLU A O 1
ATOM 910 N N . TYR A 1 116 ? -10.414 -10.258 17.234 1 50.75 116 TYR A N 1
ATOM 911 C CA . TYR A 1 116 ? -10.852 -11.633 17.406 1 50.75 116 TYR A CA 1
ATOM 912 C C . TYR A 1 116 ? -10.719 -12.062 18.875 1 50.75 116 TYR A C 1
ATOM 914 O O . TYR A 1 116 ? -11.211 -13.125 19.266 1 50.75 116 TYR A O 1
ATOM 922 N N . ASP A 1 117 ? -10.016 -11.18 19.594 1 54.34 117 ASP A N 1
ATOM 923 C CA . ASP A 1 117 ? -9.859 -11.484 21.016 1 54.34 117 ASP A CA 1
ATOM 924 C C . ASP A 1 117 ? -10.195 -10.266 21.875 1 54.34 117 ASP A C 1
ATOM 926 O O . ASP A 1 117 ? -9.367 -9.359 22.031 1 54.34 117 ASP A O 1
ATOM 930 N N . PRO A 1 118 ? -11.5 -10.188 22.25 1 57.22 118 PRO A N 1
ATOM 931 C CA . PRO A 1 118 ? -11.891 -9.055 23.078 1 57.22 118 PRO A CA 1
ATOM 932 C C . PRO A 1 118 ? -10.938 -8.82 24.25 1 57.22 118 PRO A C 1
ATOM 934 O O . PRO A 1 118 ? -10.891 -7.723 24.812 1 57.22 118 PRO A O 1
ATOM 937 N N . THR A 1 119 ? -10.281 -9.836 24.578 1 59.78 119 THR A N 1
ATOM 938 C CA . THR A 1 119 ? -9.406 -9.7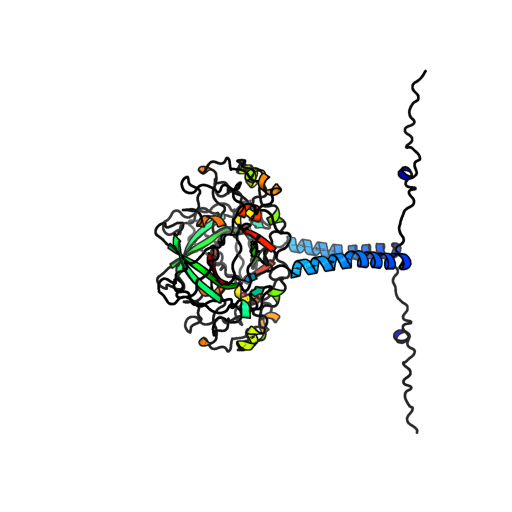19 25.734 1 59.78 119 THR A CA 1
ATOM 939 C C . THR A 1 119 ? -8.008 -9.273 25.312 1 59.78 119 THR A C 1
ATOM 941 O O . THR A 1 119 ? -7.191 -8.906 26.156 1 59.78 119 THR A O 1
ATOM 944 N N . GLY A 1 120 ? -7.816 -9.367 24.016 1 62.12 120 GLY A N 1
ATOM 945 C CA . GLY A 1 120 ? -6.477 -9.047 23.547 1 62.12 120 GLY A CA 1
ATOM 946 C C . GLY A 1 120 ? -6.352 -7.641 23 1 62.12 120 GLY A C 1
ATOM 947 O O . GLY A 1 120 ? -7.355 -7.008 22.672 1 62.12 120 GLY A O 1
ATOM 948 N N . THR A 1 121 ? -5.285 -6.953 23.422 1 68.44 121 THR A N 1
ATOM 949 C CA . THR A 1 121 ? -5.027 -5.617 22.891 1 68.44 121 THR A CA 1
ATOM 950 C C . THR A 1 121 ? -3.891 -5.645 21.875 1 68.44 121 THR A C 1
ATOM 952 O O . THR A 1 121 ? -3.041 -6.535 21.906 1 68.44 121 THR A O 1
ATOM 955 N N . ARG A 1 122 ? -4.16 -4.848 20.859 1 71 122 ARG A N 1
ATOM 956 C CA . ARG A 1 122 ? -3.061 -4.656 19.922 1 71 122 ARG A CA 1
ATOM 957 C C . ARG A 1 122 ? -2.451 -3.266 20.062 1 71 122 ARG A C 1
ATOM 959 O O . ARG A 1 122 ? -3.15 -2.307 20.391 1 71 122 ARG A O 1
ATOM 966 N N . GLU A 1 123 ? -1.149 -3.238 19.984 1 74.06 123 GLU A N 1
ATOM 967 C CA . GLU A 1 123 ? -0.437 -1.968 20.078 1 74.06 123 GLU A CA 1
ATOM 968 C C . GLU A 1 123 ? -0.27 -1.327 18.703 1 74.06 123 GLU A C 1
ATOM 970 O O . GLU A 1 123 ? 0.09 -2.004 17.734 1 74.06 123 GLU A O 1
ATOM 975 N N . ILE A 1 124 ? -0.75 -0.068 18.703 1 78.31 124 ILE A N 1
ATOM 976 C CA . ILE A 1 124 ? -0.551 0.683 17.469 1 78.31 124 ILE A CA 1
ATOM 977 C C . ILE A 1 124 ? 0.248 1.951 17.75 1 78.31 124 ILE A C 1
ATOM 979 O O . ILE A 1 124 ? 0.194 2.486 18.859 1 78.31 124 ILE A O 1
ATOM 983 N N . TRP A 1 125 ? 1.013 2.367 16.734 1 83.06 125 TRP A N 1
ATOM 984 C CA . TRP A 1 125 ? 1.77 3.607 16.875 1 83.06 125 TRP A CA 1
ATOM 985 C C . TRP A 1 125 ? 0.918 4.809 16.484 1 83.06 125 TRP A C 1
ATOM 987 O O . TRP A 1 125 ? 0.171 4.754 15.5 1 83.06 125 TRP A O 1
ATOM 997 N N . ASN A 1 126 ? 0.962 5.816 17.344 1 91.75 126 ASN A N 1
ATOM 998 C CA . ASN A 1 126 ? 0.384 7.113 17.016 1 91.75 126 ASN A CA 1
ATOM 999 C C . ASN A 1 126 ? 1.465 8.164 16.797 1 91.75 126 ASN A C 1
ATOM 1001 O O . ASN A 1 126 ? 2.523 8.117 17.422 1 91.75 126 ASN A O 1
ATOM 1005 N N . CYS A 1 127 ? 1.157 9.031 15.938 1 96.38 127 CYS A N 1
ATOM 1006 C CA . CYS A 1 127 ? 2.07 10.117 15.617 1 96.38 127 CYS A CA 1
ATOM 1007 C C . CYS A 1 127 ? 1.657 11.406 16.328 1 96.38 127 CYS A C 1
ATOM 1009 O O . CYS A 1 127 ? 0.475 11.742 16.359 1 96.38 127 CYS A O 1
ATOM 1011 N N . LEU A 1 128 ? 2.617 12.039 16.938 1 97.31 128 LEU A N 1
ATOM 1012 C CA . LEU A 1 128 ? 2.426 13.367 17.5 1 97.31 128 LEU A CA 1
ATOM 1013 C C . LEU A 1 128 ? 3.232 14.406 16.734 1 97.31 128 LEU A C 1
ATOM 1015 O O . LEU A 1 128 ? 4.434 14.234 16.531 1 97.31 128 LEU A O 1
ATOM 1019 N N . ILE A 1 129 ? 2.592 15.43 16.359 1 97.88 129 ILE A N 1
ATOM 1020 C CA . ILE A 1 129 ? 3.256 16.531 15.688 1 97.88 129 ILE A CA 1
ATOM 1021 C C . ILE A 1 129 ? 3.027 17.828 16.469 1 97.88 129 ILE A C 1
ATOM 1023 O O . ILE A 1 129 ? 1.889 18.156 16.812 1 97.88 129 ILE A O 1
ATOM 1027 N N . GLN A 1 130 ? 4.094 18.5 16.766 1 97.5 130 GLN A N 1
ATOM 1028 C CA . GLN A 1 130 ? 4.031 19.812 17.391 1 97.5 130 GLN A CA 1
ATOM 1029 C C . GLN A 1 130 ? 4.59 20.891 16.469 1 97.5 130 GLN A C 1
ATOM 1031 O O . GLN A 1 130 ? 5.586 20.672 15.781 1 97.5 130 GLN A O 1
ATOM 1036 N N . PHE A 1 131 ? 3.959 22.016 16.5 1 97.38 131 PHE A N 1
ATOM 1037 C CA . PHE A 1 131 ? 4.434 23.141 15.695 1 97.38 131 PHE A CA 1
ATOM 1038 C C . PHE A 1 131 ? 3.947 24.453 16.281 1 97.38 131 PHE A C 1
ATOM 1040 O O . PHE A 1 131 ? 2.934 24.5 16.969 1 97.38 131 PHE A O 1
ATOM 1047 N N . ASN A 1 132 ? 4.707 25.438 15.93 1 96.19 132 ASN A N 1
ATOM 1048 C CA . ASN A 1 132 ? 4.32 26.797 16.312 1 96.19 132 ASN A CA 1
ATOM 1049 C C . ASN A 1 132 ? 3.639 27.531 15.156 1 96.19 132 ASN A C 1
ATOM 1051 O O . ASN A 1 132 ? 4.227 27.703 14.086 1 96.19 132 ASN A O 1
ATOM 1055 N N . LEU A 1 133 ? 2.402 27.906 15.375 1 95.56 133 LEU A N 1
ATOM 1056 C CA . LEU A 1 133 ? 1.724 28.766 14.406 1 95.56 133 LEU A CA 1
ATOM 1057 C C . LEU A 1 133 ? 2.1 30.234 14.617 1 95.56 133 LEU A C 1
ATOM 1059 O O . LEU A 1 133 ? 1.716 30.844 15.625 1 95.56 133 LEU A O 1
ATOM 1063 N N . PRO A 1 134 ? 2.777 30.812 13.609 1 94.5 134 PRO A N 1
ATOM 1064 C CA . PRO A 1 134 ? 3.332 32.156 13.844 1 94.5 134 PRO A CA 1
ATOM 1065 C C . PRO A 1 134 ? 2.297 33.25 13.672 1 94.5 134 PRO A C 1
ATOM 1067 O O . PRO A 1 134 ? 2.527 34.406 14.086 1 94.5 134 PRO A O 1
ATOM 1070 N N . VAL A 1 135 ? 1.162 32.938 13.016 1 93.94 135 VAL A N 1
ATOM 1071 C CA . VAL A 1 135 ? 0.131 33.938 12.781 1 93.94 135 VAL A CA 1
ATOM 1072 C C . VAL A 1 135 ? -1.246 33.344 13.062 1 93.94 135 VAL A C 1
ATOM 1074 O O . VAL A 1 135 ? -1.417 32.125 13.047 1 93.94 135 VAL A O 1
ATOM 1077 N N . ASN A 1 136 ? -2.141 34.25 13.398 1 95.25 136 ASN A N 1
ATOM 1078 C CA . ASN A 1 136 ? -3.529 33.812 13.477 1 95.25 136 ASN A CA 1
ATOM 1079 C C . ASN A 1 136 ? -4.09 33.469 12.109 1 95.25 136 ASN A C 1
ATOM 1081 O O . ASN A 1 136 ? -3.85 34.156 11.133 1 95.25 136 ASN A O 1
ATOM 1085 N N . LEU A 1 137 ? -4.766 32.375 12.086 1 95.38 137 LEU A N 1
ATOM 1086 C CA . LEU A 1 137 ? -5.469 32 10.867 1 95.38 137 LEU A CA 1
ATOM 1087 C C . LEU A 1 137 ? -6.961 32.312 10.984 1 95.38 137 LEU A C 1
ATOM 1089 O O . LEU A 1 137 ? -7.648 31.719 11.82 1 95.38 137 LEU A O 1
ATOM 1093 N N . LYS A 1 138 ? -7.391 33.156 10.18 1 95.12 138 LYS A N 1
ATOM 1094 C CA . LYS A 1 138 ? -8.812 33.5 10.172 1 95.12 138 LYS A CA 1
ATOM 1095 C C . LYS A 1 138 ? -9.625 32.406 9.453 1 95.12 138 LYS A C 1
ATOM 1097 O O . LYS A 1 138 ? -9.141 31.766 8.523 1 95.12 138 LYS A O 1
ATOM 1102 N N . PRO A 1 139 ? -10.867 32.25 9.898 1 95.69 139 PRO A N 1
ATOM 1103 C CA . PRO A 1 139 ? -11.727 31.281 9.195 1 95.69 139 PRO A CA 1
ATOM 1104 C C . PRO A 1 139 ? -12.016 31.703 7.758 1 95.69 139 PRO A C 1
ATOM 1106 O O . PRO A 1 139 ? -12 32.906 7.441 1 95.69 139 PRO A O 1
ATOM 1109 N N . PRO A 1 140 ? -12.305 30.812 6.898 1 96.38 140 PRO A N 1
ATOM 1110 C CA . PRO A 1 140 ? -12.344 29.359 7.133 1 96.38 140 PRO A CA 1
ATOM 1111 C C . PRO A 1 140 ? -10.953 28.734 7.125 1 96.38 140 PRO A C 1
ATOM 1113 O O . PRO A 1 140 ? -10.086 29.141 6.344 1 96.38 140 PRO A O 1
ATOM 1116 N N . VAL A 1 141 ? -10.727 27.812 8.031 1 97.38 141 VAL A N 1
ATOM 1117 C CA . VAL A 1 141 ? -9.516 27 8.102 1 97.38 141 VAL A CA 1
ATOM 1118 C C . VAL A 1 141 ? -9.828 25.562 7.727 1 97.38 141 VAL A C 1
ATOM 1120 O O . VAL A 1 141 ? -10.781 24.969 8.242 1 97.38 141 VAL A O 1
ATOM 1123 N N . PHE A 1 142 ? -9.008 25.016 6.785 1 97.56 142 PHE A N 1
ATOM 1124 C CA . PHE A 1 142 ? -9.273 23.688 6.262 1 97.56 142 PHE A CA 1
ATOM 1125 C C . PHE A 1 142 ? -8.164 22.719 6.668 1 97.56 142 PHE A C 1
ATOM 1127 O O . PHE A 1 142 ? -7 23.109 6.766 1 97.56 142 PHE A O 1
ATOM 1134 N N . MET A 1 143 ? -8.586 21.531 6.922 1 97.62 143 MET A N 1
ATOM 1135 C CA . MET A 1 143 ? -7.648 20.422 7.133 1 97.62 143 MET A CA 1
ATOM 1136 C C . MET A 1 143 ? -7.785 19.375 6.035 1 97.62 143 MET A C 1
ATOM 1138 O O . MET A 1 143 ? -8.883 18.891 5.773 1 97.62 143 MET A O 1
ATOM 1142 N N . TYR A 1 144 ? -6.66 19.109 5.426 1 97.62 144 TYR A N 1
ATOM 1143 C CA . TYR A 1 144 ? -6.605 18.109 4.359 1 97.62 144 TYR A CA 1
ATOM 1144 C C . TYR A 1 144 ? -5.66 16.969 4.727 1 97.62 144 TYR A C 1
ATOM 1146 O O . TYR A 1 144 ? -4.773 17.141 5.562 1 97.62 144 TYR A O 1
ATOM 1154 N N . TYR A 1 145 ? -5.973 15.82 4.152 1 97.5 145 TYR A N 1
ATOM 1155 C CA . TYR A 1 145 ? -4.926 14.805 4.047 1 97.5 145 TYR A CA 1
ATOM 1156 C C . TYR A 1 145 ? -4.484 14.625 2.602 1 97.5 145 TYR A C 1
ATOM 1158 O O . TYR A 1 145 ? -5.266 14.859 1.675 1 97.5 145 TYR A O 1
ATOM 1166 N N . ARG A 1 146 ? -3.244 14.305 2.5 1 97 146 ARG A N 1
ATOM 1167 C CA . ARG A 1 146 ? -2.648 14.172 1.176 1 97 146 ARG A CA 1
ATOM 1168 C C . ARG A 1 146 ? -2.004 12.805 1.004 1 97 146 ARG A C 1
ATOM 1170 O O . ARG A 1 146 ? -1.343 12.305 1.916 1 97 146 ARG A O 1
ATOM 1177 N N . LEU A 1 147 ? -2.311 12.188 -0.132 1 95.81 147 LEU A N 1
ATOM 1178 C CA . LEU A 1 147 ? -1.665 10.938 -0.518 1 95.81 147 LEU A CA 1
ATOM 1179 C C . LEU A 1 147 ? -0.853 11.117 -1.796 1 95.81 147 LEU A C 1
ATOM 1181 O O . LEU A 1 147 ? -1.285 11.812 -2.719 1 95.81 147 LEU A O 1
ATOM 1185 N N . THR A 1 148 ? 0.263 10.555 -1.806 1 91.81 148 THR A N 1
ATOM 1186 C CA . THR A 1 148 ? 1.096 10.57 -3.004 1 91.81 148 THR A CA 1
ATOM 1187 C C . THR A 1 148 ? 1.308 9.156 -3.533 1 91.81 148 THR A C 1
ATOM 1189 O O . THR A 1 148 ? 1.306 8.195 -2.764 1 91.81 148 THR A O 1
ATOM 1192 N N . ASN A 1 149 ? 1.435 9.039 -4.848 1 87.25 149 ASN A N 1
ATOM 1193 C CA . ASN A 1 149 ? 1.627 7.758 -5.516 1 87.25 149 ASN A CA 1
ATOM 1194 C C . ASN A 1 149 ? 0.499 6.785 -5.191 1 87.25 149 ASN A C 1
ATOM 1196 O O . ASN A 1 149 ? 0.747 5.602 -4.941 1 87.25 149 ASN A O 1
ATOM 1200 N N . PHE A 1 150 ? -0.68 7.348 -5.113 1 91.56 150 PHE A N 1
ATOM 1201 C CA . PHE A 1 150 ? -1.889 6.555 -4.922 1 91.56 150 PHE A CA 1
ATOM 1202 C C . PHE A 1 150 ? -2.811 6.676 -6.129 1 91.56 150 PHE A C 1
ATOM 1204 O O . PHE A 1 150 ? -3.346 7.754 -6.402 1 91.56 150 PHE A O 1
ATOM 1211 N N . TYR A 1 151 ? -3.109 5.613 -6.77 1 88.94 151 TYR A N 1
ATOM 1212 C CA . TYR A 1 151 ? -3.713 5.668 -8.094 1 88.94 151 TYR A CA 1
ATOM 1213 C C . TYR A 1 151 ? -5.203 5.344 -8.031 1 88.94 151 TYR A C 1
ATOM 1215 O O . TYR A 1 151 ? -5.645 4.32 -8.555 1 88.94 151 TYR A O 1
ATOM 1223 N N . GLN A 1 152 ? -5.949 6.266 -7.645 1 93.31 152 GLN A N 1
ATOM 1224 C CA . GLN A 1 152 ? -7.402 6.129 -7.656 1 93.31 152 GLN A CA 1
ATOM 1225 C C . GLN A 1 152 ? -7.949 6.203 -9.078 1 93.31 152 GLN A C 1
ATOM 1227 O O . GLN A 1 152 ? -9.102 5.848 -9.32 1 93.31 152 GLN A O 1
ATOM 1232 N N . ASN A 1 153 ? -7.117 6.664 -9.961 1 91.44 153 ASN A N 1
ATOM 1233 C CA . ASN A 1 153 ? -7.547 6.867 -11.344 1 91.44 153 ASN A CA 1
ATOM 1234 C C . ASN A 1 153 ? -7.32 5.617 -12.188 1 91.44 153 ASN A C 1
ATOM 1236 O O . ASN A 1 153 ? -7.523 5.645 -13.406 1 91.44 153 ASN A O 1
ATOM 1240 N N . HIS A 1 154 ? -6.918 4.641 -11.578 1 90.5 154 HIS A N 1
ATOM 1241 C CA . HIS A 1 154 ? -6.781 3.387 -12.305 1 90.5 154 HIS A CA 1
ATOM 1242 C C . HIS A 1 154 ? -8.125 2.914 -12.852 1 90.5 154 HIS A C 1
ATOM 1244 O O . HIS A 1 154 ? -9.141 2.998 -12.156 1 90.5 154 HIS A O 1
ATOM 1250 N N . ARG A 1 155 ? -8.117 2.43 -14.008 1 87.12 155 ARG A N 1
ATOM 1251 C CA . ARG A 1 155 ? -9.352 2.086 -14.711 1 87.12 155 ARG A CA 1
ATOM 1252 C C . ARG A 1 155 ? -10.18 1.089 -13.906 1 87.12 155 ARG A C 1
ATOM 1254 O O . ARG A 1 155 ? -11.391 1.251 -13.773 1 87.12 155 ARG A O 1
ATOM 1261 N N . ARG A 1 156 ? -9.594 0.037 -13.391 1 87.31 156 ARG A N 1
ATOM 1262 C CA . ARG A 1 156 ? -10.312 -0.977 -12.633 1 87.31 156 ARG A CA 1
ATOM 1263 C C . ARG A 1 156 ? -10.766 -0.431 -11.281 1 87.31 156 ARG A C 1
ATOM 1265 O O . ARG A 1 156 ? -11.805 -0.832 -10.758 1 87.31 156 ARG A O 1
ATOM 1272 N N . TYR A 1 157 ? -10.086 0.447 -10.805 1 92.12 157 TYR A N 1
ATOM 1273 C CA . TYR A 1 157 ? -10.352 1.046 -9.508 1 92.12 157 TYR A CA 1
ATOM 1274 C C . TYR A 1 157 ? -11.516 2.025 -9.586 1 92.12 157 TYR A C 1
ATOM 1276 O O . TYR A 1 157 ? -12.453 1.952 -8.789 1 92.12 157 TYR A O 1
ATOM 1284 N N . VAL A 1 158 ? -11.57 2.781 -10.594 1 93.5 158 VAL A N 1
ATOM 1285 C CA . VAL A 1 158 ? -12.531 3.873 -10.703 1 93.5 158 VAL A CA 1
ATOM 1286 C C . VAL A 1 158 ? -13.93 3.307 -10.891 1 93.5 158 VAL A C 1
ATOM 1288 O O . VAL A 1 158 ? -14.914 3.91 -10.461 1 93.5 158 VAL A O 1
ATOM 1291 N N . LYS A 1 159 ? -13.984 2.127 -11.375 1 95.19 159 LYS A N 1
ATOM 1292 C CA . LYS A 1 159 ? -15.281 1.547 -11.711 1 95.19 159 LYS A CA 1
ATOM 1293 C C . LYS A 1 159 ? -15.742 0.569 -10.633 1 95.19 159 LYS A C 1
ATOM 1295 O O . LYS A 1 159 ? -16.844 0.022 -10.703 1 95.19 159 LYS A O 1
ATOM 1300 N N . SER A 1 160 ? -15 0.418 -9.672 1 96.44 160 SER A N 1
ATOM 1301 C CA . SER A 1 160 ? -15.227 -0.667 -8.719 1 96.44 160 SER A CA 1
ATOM 1302 C C . SER A 1 160 ? -16.188 -0.247 -7.617 1 96.44 160 SER A C 1
ATOM 1304 O O . SER A 1 160 ? -15.797 -0.108 -6.457 1 96.44 160 SER A O 1
ATOM 1306 N N . PHE A 1 161 ? -17.422 -0.091 -7.957 1 98 161 PHE A N 1
ATOM 1307 C CA . PHE A 1 161 ? -18.516 0.179 -7.043 1 98 161 PHE A CA 1
ATOM 1308 C C . PHE A 1 161 ? -19.859 -0.137 -7.695 1 98 161 PHE A C 1
ATOM 1310 O O . PHE A 1 161 ? -19.922 -0.412 -8.898 1 98 161 PHE A O 1
ATOM 1317 N N . ASP A 1 162 ? -20.891 -0.216 -6.906 1 98.44 162 ASP A N 1
ATOM 1318 C CA . ASP A 1 162 ? -22.25 -0.341 -7.402 1 98.44 162 ASP A CA 1
ATOM 1319 C C . ASP A 1 162 ? -23.109 0.853 -6.977 1 98.44 162 ASP A C 1
ATOM 1321 O O . ASP A 1 162 ? -23.344 1.057 -5.785 1 98.44 162 ASP A O 1
ATOM 1325 N N . ALA A 1 163 ? -23.594 1.572 -7.961 1 98.06 163 ALA A N 1
ATOM 1326 C CA . ALA A 1 163 ? -24.312 2.82 -7.703 1 98.06 163 ALA A CA 1
ATOM 1327 C C . ALA A 1 163 ? -25.625 2.559 -6.961 1 98.06 163 ALA A C 1
ATOM 1329 O O . ALA A 1 163 ? -26 3.336 -6.086 1 98.06 163 ALA A O 1
ATOM 1330 N N . ASN A 1 164 ? -26.266 1.538 -7.293 1 98.5 164 ASN A N 1
ATOM 1331 C CA . ASN A 1 164 ? -27.531 1.224 -6.641 1 98.5 164 ASN A CA 1
ATOM 1332 C C . ASN A 1 164 ? -27.328 0.854 -5.172 1 98.5 164 ASN A C 1
ATOM 1334 O O . ASN A 1 164 ? -28.109 1.26 -4.312 1 98.5 164 ASN A O 1
ATOM 1338 N N . GLN A 1 165 ? -26.281 0.089 -4.895 1 98.69 165 GLN A N 1
ATOM 1339 C CA . GLN A 1 165 ? -26 -0.227 -3.5 1 98.69 165 GLN A CA 1
ATOM 1340 C C . GLN A 1 165 ? -25.688 1.037 -2.705 1 98.69 165 GLN A C 1
ATOM 1342 O O . GLN A 1 165 ? -26.141 1.195 -1.573 1 98.69 165 GLN A O 1
ATOM 1347 N N . LEU A 1 166 ? -24.922 1.912 -3.305 1 98.56 166 LEU A N 1
ATOM 1348 C CA . LEU A 1 166 ? -24.547 3.156 -2.639 1 98.56 166 LEU A CA 1
ATOM 1349 C C . LEU A 1 166 ? -25.781 4.023 -2.385 1 98.56 166 LEU A C 1
ATOM 1351 O O . LEU A 1 166 ? -25.828 4.762 -1.4 1 98.56 166 LEU A O 1
ATOM 1355 N N . LYS A 1 167 ? -26.734 3.92 -3.199 1 98.12 167 LYS A N 1
ATOM 1356 C CA . LYS A 1 167 ? -27.984 4.68 -3.041 1 98.12 167 LYS A CA 1
ATOM 1357 C C . LYS A 1 167 ? -28.844 4.086 -1.938 1 98.12 167 LYS A C 1
ATOM 1359 O O . LYS A 1 167 ? -29.844 4.691 -1.536 1 98.12 167 LYS A O 1
ATOM 1364 N N . GLY A 1 168 ? -28.469 2.914 -1.523 1 97.94 168 GLY A N 1
ATOM 1365 C CA . GLY A 1 168 ? -29.172 2.326 -0.393 1 97.94 168 GLY A CA 1
ATOM 1366 C C . GLY A 1 168 ? -29.969 1.088 -0.763 1 97.94 168 GLY A C 1
ATOM 1367 O O . GLY A 1 168 ? -30.547 0.436 0.106 1 97.94 168 GLY A O 1
ATOM 1368 N N . GLU A 1 169 ? -29.953 0.688 -2.016 1 98.25 169 GLU A N 1
ATOM 1369 C CA . GLU A 1 169 ? -30.703 -0.488 -2.455 1 98.25 169 GLU A CA 1
ATOM 1370 C C . GLU A 1 169 ? -30.016 -1.775 -2.02 1 98.25 169 GLU A C 1
ATOM 1372 O O . GLU A 1 169 ? -28.781 -1.865 -2.045 1 98.25 169 GLU A O 1
ATOM 1377 N N . ALA A 1 170 ? -30.828 -2.732 -1.681 1 98.44 170 ALA A N 1
ATOM 1378 C CA . ALA A 1 170 ? -30.297 -4.055 -1.349 1 98.44 170 ALA A CA 1
ATOM 1379 C C . ALA A 1 170 ? -30.078 -4.887 -2.607 1 98.44 170 ALA A C 1
ATOM 1381 O O . ALA A 1 170 ? -30.844 -5.801 -2.9 1 98.44 170 ALA A O 1
ATOM 1382 N N . VAL A 1 171 ? -29.047 -4.625 -3.248 1 98.44 171 VAL A N 1
ATOM 1383 C CA . VAL A 1 171 ? -28.719 -5.305 -4.5 1 98.44 171 VAL A CA 1
ATOM 1384 C C . VAL A 1 171 ? -28.344 -6.758 -4.215 1 98.44 171 VAL A C 1
ATOM 1386 O O . VAL A 1 171 ? -27.625 -7.047 -3.25 1 98.44 171 VAL A O 1
ATOM 1389 N N . SER A 1 172 ? -28.719 -7.656 -5.027 1 97.94 172 SER A N 1
ATOM 1390 C CA . SER A 1 172 ? -28.531 -9.086 -4.805 1 97.94 172 SER A CA 1
ATOM 1391 C C . SER A 1 172 ? -27.062 -9.484 -5.02 1 97.94 172 SER A C 1
ATOM 1393 O O . SER A 1 172 ? -26.344 -8.812 -5.754 1 97.94 172 SER A O 1
ATOM 1395 N N . ALA A 1 173 ? -26.734 -10.586 -4.363 1 97.06 173 ALA A N 1
ATOM 1396 C CA . ALA A 1 173 ? -25.391 -11.141 -4.512 1 97.06 173 ALA A CA 1
ATOM 1397 C C . ALA A 1 173 ? -25.078 -11.453 -5.973 1 97.06 173 ALA A C 1
ATOM 1399 O O . ALA A 1 173 ? -23.984 -11.188 -6.457 1 97.06 173 ALA A O 1
ATOM 1400 N N . ALA A 1 174 ? -26.031 -12.016 -6.633 1 96.12 174 ALA A N 1
ATOM 1401 C CA . ALA A 1 174 ? -25.859 -12.398 -8.031 1 96.12 174 ALA A CA 1
ATOM 1402 C C . ALA A 1 174 ? -25.547 -11.18 -8.898 1 96.12 174 ALA A C 1
ATOM 1404 O O . ALA A 1 174 ? -24.641 -11.227 -9.742 1 96.12 174 ALA A O 1
ATOM 1405 N N . THR A 1 175 ? -26.234 -10.125 -8.656 1 97.06 175 THR A N 1
ATOM 1406 C CA . THR A 1 175 ? -26.031 -8.891 -9.406 1 97.06 175 THR A CA 1
ATOM 1407 C C . THR A 1 175 ? -24.641 -8.32 -9.148 1 97.06 175 THR A C 1
ATOM 1409 O O . THR A 1 175 ? -23.953 -7.883 -10.07 1 97.06 175 THR A O 1
ATOM 1412 N N . LEU A 1 176 ? -24.219 -8.352 -7.918 1 96.94 176 LEU A N 1
ATOM 1413 C CA . LEU A 1 176 ? -22.922 -7.812 -7.551 1 96.94 176 LEU A CA 1
ATOM 1414 C C . LEU A 1 176 ? -21.797 -8.68 -8.109 1 96.94 176 LEU A C 1
ATOM 1416 O O . LEU A 1 176 ? -20.75 -8.164 -8.516 1 96.94 176 LEU A O 1
ATOM 1420 N N . LYS A 1 177 ? -22.016 -9.961 -8.164 1 93.69 177 LYS A N 1
ATOM 1421 C CA . LYS A 1 177 ? -21.016 -10.875 -8.711 1 93.69 177 LYS A CA 1
ATOM 1422 C C . LYS A 1 177 ? -20.828 -10.656 -10.211 1 93.69 177 LYS A C 1
ATOM 1424 O O . LYS A 1 177 ? -19.734 -10.875 -10.742 1 93.69 177 LYS A O 1
ATOM 1429 N N . ALA A 1 178 ? -21.828 -10.211 -10.836 1 93.5 178 ALA A N 1
ATOM 1430 C CA . ALA A 1 178 ? -21.781 -9.953 -12.273 1 93.5 178 ALA A CA 1
ATOM 1431 C C . ALA A 1 178 ? -21.391 -8.5 -12.555 1 93.5 178 ALA A C 1
ATOM 1433 O O . ALA A 1 178 ? -21.219 -8.117 -13.711 1 93.5 178 ALA A O 1
ATOM 1434 N N . GLY A 1 179 ? -21.203 -7.785 -11.492 1 93.88 179 GLY A N 1
ATOM 1435 C CA . GLY A 1 179 ? -21.016 -6.355 -11.648 1 93.88 179 GLY A CA 1
ATOM 1436 C C . GLY A 1 179 ? -19.562 -5.926 -11.484 1 93.88 179 GLY A C 1
ATOM 1437 O O . GLY A 1 179 ? -18.656 -6.668 -11.852 1 93.88 179 GLY A O 1
ATOM 1438 N N . SER A 1 180 ? -19.422 -4.699 -10.992 1 95.19 180 SER A N 1
ATOM 1439 C CA . SER A 1 180 ? -18.109 -4.062 -11 1 95.19 180 SER A CA 1
ATOM 1440 C C . SER A 1 180 ? -17.453 -4.141 -9.625 1 95.19 180 SER A C 1
ATOM 1442 O O . SER A 1 180 ? -16.312 -3.693 -9.453 1 95.19 180 SER A O 1
ATOM 1444 N N . CYS A 1 181 ? -18.031 -4.801 -8.719 1 96.31 181 CYS A N 1
ATOM 1445 C CA . CYS A 1 181 ? -17.516 -4.781 -7.352 1 96.31 181 CYS A CA 1
ATOM 1446 C C . CYS A 1 181 ? -16.438 -5.84 -7.156 1 96.31 181 CYS A C 1
ATOM 1448 O O . CYS A 1 181 ? -15.758 -5.863 -6.129 1 96.31 181 CYS A O 1
ATOM 1450 N N . LYS A 1 182 ? -16.234 -6.684 -8.062 1 90.38 182 LYS A N 1
ATOM 1451 C CA . LYS A 1 182 ? -15.227 -7.742 -7.922 1 90.38 182 LYS A CA 1
ATOM 1452 C C . LYS A 1 182 ? -13.836 -7.156 -7.707 1 90.38 182 LYS A C 1
ATOM 1454 O O . LYS A 1 182 ? -13.477 -6.156 -8.328 1 90.38 182 LYS A O 1
ATOM 1459 N N . PRO A 1 183 ? -13.062 -7.742 -6.898 1 90.5 183 PRO A N 1
ATOM 1460 C CA . PRO A 1 183 ? -13.297 -8.945 -6.102 1 90.5 183 PRO A CA 1
ATOM 1461 C C . PRO A 1 183 ? -13.938 -8.641 -4.746 1 90.5 183 PRO A C 1
ATOM 1463 O O . PRO A 1 183 ? -14.039 -9.523 -3.895 1 90.5 183 PRO A O 1
ATOM 1466 N N . MET A 1 184 ? -14.32 -7.375 -4.531 1 95 184 MET A N 1
ATOM 1467 C CA . MET A 1 184 ? -14.953 -6.973 -3.275 1 95 184 MET A CA 1
ATOM 1468 C C . MET A 1 184 ? -16.469 -6.996 -3.396 1 95 184 MET A C 1
ATOM 1470 O O . MET A 1 184 ? -17.141 -5.992 -3.121 1 95 184 MET A O 1
ATOM 1474 N N . ASP A 1 185 ? -16.969 -8.125 -3.771 1 96.06 185 ASP A N 1
ATOM 1475 C CA . ASP A 1 185 ? -18.391 -8.25 -4.035 1 96.06 185 ASP A CA 1
ATOM 1476 C C . ASP A 1 185 ? -19.078 -9.102 -2.969 1 96.06 185 ASP A C 1
ATOM 1478 O O . ASP A 1 185 ? -19.953 -8.617 -2.246 1 96.06 185 ASP A O 1
ATOM 1482 N N . VAL A 1 186 ? -18.625 -10.344 -2.92 1 94.62 186 VAL A N 1
ATOM 1483 C CA . VAL A 1 186 ? -19.281 -11.289 -2.016 1 94.62 186 VAL A CA 1
ATOM 1484 C C . VAL A 1 186 ? -18.234 -12.203 -1.39 1 94.62 186 VAL A C 1
ATOM 1486 O O . VAL A 1 186 ? -17.234 -12.562 -2.035 1 94.62 186 VAL A O 1
ATOM 1489 N N . VAL A 1 187 ? -18.406 -12.5 -0.143 1 90.94 187 VAL A N 1
ATOM 1490 C CA . VAL A 1 187 ? -17.609 -13.492 0.556 1 90.94 187 VAL A CA 1
ATOM 1491 C C . VAL A 1 187 ? -18.516 -14.539 1.195 1 90.94 187 VAL A C 1
ATOM 1493 O O . VAL A 1 187 ? -19.344 -14.211 2.049 1 90.94 187 VAL A O 1
ATOM 1496 N N . GLY A 1 188 ? -18.219 -15.797 0.754 1 88.56 188 GLY A N 1
ATOM 1497 C CA . GLY A 1 188 ? -19.188 -16.781 1.21 1 88.56 188 GLY A CA 1
ATOM 1498 C C . GLY A 1 188 ? -20.609 -16.484 0.796 1 88.56 188 GLY A C 1
ATOM 1499 O O . GLY A 1 188 ? -20.891 -16.312 -0.392 1 88.56 188 GLY A O 1
ATOM 1500 N N . ASP A 1 189 ? -21.438 -16.328 1.846 1 90.88 189 ASP A N 1
ATOM 1501 C CA . ASP A 1 189 ? -22.844 -16.031 1.572 1 90.88 189 ASP A CA 1
ATOM 1502 C C . ASP A 1 189 ? -23.172 -14.578 1.938 1 90.88 189 ASP A C 1
ATOM 1504 O O . ASP A 1 189 ? -24.344 -14.18 1.895 1 90.88 189 ASP A O 1
ATOM 1508 N N . LYS A 1 190 ? -22.172 -13.828 2.211 1 95.81 190 LYS A N 1
ATOM 1509 C CA . LYS A 1 190 ? -22.422 -12.461 2.664 1 95.81 190 LYS A CA 1
ATOM 1510 C C . LYS A 1 190 ? -21.984 -11.445 1.616 1 95.81 190 LYS A C 1
ATOM 1512 O O . LYS A 1 190 ? -20.922 -11.609 0.999 1 95.81 190 LYS A O 1
ATOM 1517 N N . ILE A 1 191 ? -22.766 -10.492 1.465 1 98.12 191 ILE A N 1
ATOM 1518 C CA . ILE A 1 191 ? -22.484 -9.383 0.557 1 98.12 191 ILE A CA 1
ATOM 1519 C C . ILE A 1 191 ? -21.578 -8.367 1.254 1 98.12 191 ILE A C 1
ATOM 1521 O O . ILE A 1 191 ? -21.828 -7.992 2.4 1 98.12 191 ILE A O 1
ATOM 1525 N N . ILE A 1 192 ? -20.562 -7.941 0.553 1 98.12 192 ILE A N 1
ATOM 1526 C CA . ILE A 1 192 ? -19.719 -6.875 1.09 1 98.12 192 ILE A CA 1
ATOM 1527 C C . ILE A 1 192 ? -20.438 -5.531 0.943 1 98.12 192 ILE A C 1
ATOM 1529 O O . ILE A 1 192 ? -20.922 -5.191 -0.14 1 98.12 192 ILE A O 1
ATOM 1533 N N . TYR A 1 193 ? -20.516 -4.809 2.055 1 98.44 193 TYR A N 1
ATOM 1534 C CA . TYR A 1 193 ? -21.141 -3.488 2.055 1 98.44 193 TYR A CA 1
ATOM 1535 C C . TYR A 1 193 ? -20.281 -2.482 2.816 1 98.44 193 TYR A C 1
ATOM 1537 O O . TYR A 1 193 ? -20.062 -2.635 4.02 1 98.44 193 TYR A O 1
ATOM 1545 N N . PRO A 1 194 ? -20.047 -1.354 2.105 1 98.31 194 PRO A N 1
ATOM 1546 C CA . PRO A 1 194 ? -20.156 -1.1 0.668 1 98.31 194 PRO A CA 1
ATOM 1547 C C . PRO A 1 194 ? -19.203 -1.947 -0.159 1 98.31 194 PRO A C 1
ATOM 1549 O O . PRO A 1 194 ? -18.094 -2.256 0.297 1 98.31 194 PRO A O 1
ATOM 1552 N N . CYS A 1 195 ? -19.625 -2.338 -1.318 1 98.5 195 CYS A N 1
ATOM 1553 C CA . CYS A 1 195 ? -18.781 -3.215 -2.133 1 98.5 195 CYS A CA 1
ATOM 1554 C C . CYS A 1 195 ? -17.797 -2.406 -2.975 1 98.5 195 CYS A C 1
ATOM 1556 O O . CYS A 1 195 ? -17.953 -1.192 -3.119 1 98.5 195 CYS A O 1
ATOM 1558 N N . GLY A 1 196 ? -16.719 -3.08 -3.451 1 97.62 196 GLY A N 1
ATOM 1559 C CA . GLY A 1 196 ? -15.805 -2.467 -4.402 1 97.62 196 GLY A CA 1
ATOM 1560 C C . GLY A 1 196 ? -14.469 -2.102 -3.791 1 97.62 196 GLY A C 1
ATOM 1561 O O . GLY A 1 196 ? -14.352 -1.968 -2.57 1 97.62 196 GLY A O 1
ATOM 1562 N N . LEU A 1 197 ? -13.57 -1.858 -4.684 1 96.44 197 LEU A N 1
ATOM 1563 C CA . LEU A 1 197 ? -12.195 -1.601 -4.289 1 96.44 197 LEU A CA 1
ATOM 1564 C C . LEU A 1 197 ? -12.055 -0.211 -3.678 1 96.44 197 LEU A C 1
ATOM 1566 O O . LEU A 1 197 ? -11.234 -0.004 -2.781 1 96.44 197 LEU A O 1
ATOM 1570 N N . ILE A 1 198 ? -12.812 0.747 -4.156 1 97.62 198 ILE A N 1
ATOM 1571 C CA . ILE A 1 198 ? -12.711 2.105 -3.635 1 97.62 198 ILE A CA 1
ATOM 1572 C C . ILE A 1 198 ? -13.117 2.121 -2.16 1 97.62 198 ILE A C 1
ATOM 1574 O O . ILE A 1 198 ? -12.359 2.6 -1.311 1 97.62 198 ILE A O 1
ATOM 1578 N N . ALA A 1 199 ? -14.25 1.517 -1.901 1 97.94 199 ALA A N 1
ATOM 1579 C CA . ALA A 1 199 ? -14.719 1.457 -0.519 1 97.94 199 ALA A CA 1
ATOM 1580 C C . ALA A 1 199 ? -13.758 0.645 0.349 1 97.94 199 ALA A C 1
ATOM 1582 O O . ALA A 1 199 ? -13.477 1.021 1.488 1 97.94 199 ALA A O 1
ATOM 1583 N N . ASN A 1 200 ? -13.289 -0.398 -0.198 1 96.56 200 ASN A N 1
ATOM 1584 C CA . ASN A 1 200 ? -12.406 -1.277 0.556 1 96.56 200 ASN A CA 1
ATOM 1585 C C . ASN A 1 200 ? -11.148 -0.542 1.021 1 96.56 200 ASN A C 1
ATOM 1587 O O . ASN A 1 200 ? -10.648 -0.795 2.117 1 96.56 200 ASN A O 1
ATOM 1591 N N . SER A 1 201 ? -10.688 0.35 0.205 1 95.44 201 SER A N 1
ATOM 1592 C CA . SER A 1 201 ? -9.422 1.024 0.478 1 95.44 201 SER A CA 1
ATOM 1593 C C . SER A 1 201 ? -9.648 2.369 1.158 1 95.44 201 SER A C 1
ATOM 1595 O O . SER A 1 201 ? -8.812 3.271 1.056 1 95.44 201 SER A O 1
ATOM 1597 N N . LEU A 1 202 ? -10.695 2.566 1.816 1 96.25 202 LEU A N 1
ATOM 1598 C CA . LEU A 1 202 ? -11.023 3.82 2.488 1 96.25 202 LEU A CA 1
ATOM 1599 C C . LEU A 1 202 ? -9.883 4.262 3.398 1 96.25 202 LEU A C 1
ATOM 1601 O O . LEU A 1 202 ? -9.328 3.451 4.148 1 96.25 202 LEU A O 1
ATOM 1605 N N . PHE A 1 203 ? -9.539 5.574 3.17 1 94.25 203 PHE A N 1
ATOM 1606 C CA . PHE A 1 203 ? -8.555 6.156 4.074 1 94.25 203 PHE A CA 1
ATOM 1607 C C . PHE A 1 203 ? -9.023 6.043 5.523 1 94.25 203 PHE A C 1
ATOM 1609 O O . PHE A 1 203 ? -10.148 6.426 5.852 1 94.25 203 PHE A O 1
ATOM 1616 N N . ASN A 1 204 ? -8.062 5.559 6.387 1 88.06 204 ASN A N 1
ATOM 1617 C CA . ASN A 1 204 ? -8.602 5.203 7.691 1 88.06 204 ASN A CA 1
ATOM 1618 C C . ASN A 1 204 ? -7.773 5.797 8.828 1 88.06 204 ASN A C 1
ATOM 1620 O O . ASN A 1 204 ? -7.973 5.453 9.992 1 88.06 204 ASN A O 1
ATOM 1624 N N . ASP A 1 205 ? -6.883 6.68 8.539 1 91.31 205 ASP A N 1
ATOM 1625 C CA . ASP A 1 205 ? -6.234 7.391 9.641 1 91.31 205 ASP A CA 1
ATOM 1626 C C . ASP A 1 205 ? -7.199 8.383 10.297 1 91.31 205 ASP A C 1
ATOM 1628 O O . ASP A 1 205 ? -8.125 8.875 9.648 1 91.31 205 ASP A O 1
ATOM 1632 N N . SER A 1 206 ? -6.977 8.555 11.562 1 89.56 206 SER A N 1
ATOM 1633 C CA . SER A 1 206 ? -7.809 9.516 12.281 1 89.56 206 SER A CA 1
ATOM 1634 C C . SER A 1 206 ? -6.973 10.656 12.844 1 89.56 206 SER A C 1
ATOM 1636 O O . SER A 1 206 ? -5.863 10.438 13.336 1 89.56 206 SER A O 1
ATOM 1638 N N . PHE A 1 207 ? -7.547 11.773 12.773 1 94.44 207 PHE A N 1
ATOM 1639 C CA . PHE A 1 207 ? -6.871 12.969 13.266 1 94.44 207 PHE A CA 1
ATOM 1640 C C . PHE A 1 207 ? -7.574 13.516 14.5 1 94.44 207 PHE A C 1
ATOM 1642 O O . PHE A 1 207 ? -8.75 13.883 14.445 1 94.44 207 PHE A O 1
ATOM 1649 N N . ILE A 1 208 ? -6.828 13.617 15.555 1 92.56 208 ILE A N 1
ATOM 1650 C CA . ILE A 1 208 ? -7.336 14.305 16.734 1 92.56 208 ILE A CA 1
ATOM 1651 C C . ILE A 1 208 ? -7.164 15.812 16.578 1 92.56 208 ILE A C 1
ATOM 1653 O O . ILE A 1 208 ? -6.133 16.281 16.078 1 92.56 208 ILE A O 1
ATOM 1657 N N . PRO A 1 209 ? -8.156 16.547 16.969 1 95.06 209 PRO A N 1
ATOM 1658 C CA . PRO A 1 209 ? -8.062 18 16.781 1 95.06 209 PRO A CA 1
ATOM 1659 C C . PRO A 1 209 ? -6.812 18.594 17.422 1 95.06 209 PRO A C 1
ATOM 1661 O O . PRO A 1 209 ? -6.402 18.172 18.5 1 95.06 209 PRO A O 1
ATOM 1664 N N . PRO A 1 210 ? -6.281 19.547 16.688 1 96.38 210 PRO A N 1
ATOM 1665 C CA . PRO A 1 210 ? -5.113 20.234 17.266 1 96.38 210 PRO A CA 1
ATOM 1666 C C . PRO A 1 210 ? -5.41 20.875 18.609 1 96.38 210 PRO A C 1
ATOM 1668 O O . PRO A 1 210 ? -6.48 21.453 18.812 1 96.38 210 PRO A O 1
ATOM 1671 N N . ILE A 1 211 ? -4.434 20.766 19.484 1 95.88 211 ILE A N 1
ATOM 1672 C CA . ILE A 1 211 ? -4.543 21.344 20.828 1 95.88 211 ILE A CA 1
ATOM 1673 C C . ILE A 1 211 ? -3.531 22.469 20.984 1 95.88 211 ILE A C 1
ATOM 1675 O O . ILE A 1 211 ? -2.332 22.281 20.766 1 95.88 211 ILE A O 1
ATOM 1679 N N . LEU A 1 212 ? -4.008 23.625 21.266 1 94.81 212 LEU A N 1
ATOM 1680 C CA . LEU A 1 212 ? -3.133 24.734 21.609 1 94.81 212 LEU A CA 1
ATOM 1681 C C . LEU A 1 212 ? -2.508 24.516 22.984 1 94.81 212 LEU A C 1
ATOM 1683 O O . LEU A 1 212 ? -3.221 24.438 24 1 94.81 212 LEU A O 1
ATOM 1687 N N . LEU A 1 213 ? -1.198 24.391 22.891 1 91.06 213 LEU A N 1
ATOM 1688 C CA . LEU A 1 213 ? -0.482 24.109 24.125 1 91.06 213 LEU A CA 1
ATOM 1689 C C . LEU A 1 213 ? -0.236 25.375 24.922 1 91.06 213 LEU A C 1
ATOM 1691 O O . LEU A 1 213 ? 0.094 26.422 24.359 1 91.06 213 LEU A O 1
ATOM 1695 N N . ASN A 1 214 ? -0.733 25.422 26.094 1 77.25 214 ASN A N 1
ATOM 1696 C CA . ASN A 1 214 ? -0.515 26.594 26.953 1 77.25 214 ASN A CA 1
ATOM 1697 C C . ASN A 1 214 ? 0.88 26.578 27.578 1 77.25 214 ASN A C 1
ATOM 1699 O O . ASN A 1 214 ? 1.521 25.531 27.641 1 77.25 214 ASN A O 1
ATOM 1703 N N . LEU A 1 215 ? 1.461 27.844 27.672 1 61.12 215 LEU A N 1
ATOM 1704 C CA . LEU A 1 215 ? 2.758 28.016 28.312 1 61.12 215 LEU A CA 1
ATOM 1705 C C . LEU A 1 215 ? 2.785 27.328 29.672 1 61.12 215 LEU A C 1
ATOM 1707 O O . LEU A 1 215 ? 1.773 27.297 30.375 1 61.12 215 LEU A O 1
ATOM 1711 N N . PRO A 1 216 ? 3.963 26.594 29.797 1 55.16 216 PRO A N 1
ATOM 1712 C CA . PRO A 1 216 ? 4.133 26.078 31.156 1 55.16 216 PRO A CA 1
ATOM 1713 C C . PRO A 1 216 ? 3.9 27.141 32.219 1 55.16 216 PRO A C 1
ATOM 1715 O O . PRO A 1 216 ? 4.418 28.266 32.125 1 55.16 216 PRO A O 1
ATOM 1718 N N . GLY A 1 217 ? 2.975 26.969 33.188 1 53.84 217 GLY A N 1
ATOM 1719 C CA . GLY A 1 217 ? 2.689 27.875 34.281 1 53.84 217 GLY A CA 1
ATOM 1720 C C . GLY A 1 217 ? 1.39 28.641 34.125 1 53.84 217 GLY A C 1
ATOM 1721 O O . GLY A 1 217 ? 0.981 29.391 35 1 53.84 217 GLY A O 1
ATOM 1722 N N . SER A 1 218 ? 0.999 28.688 32.812 1 54.53 218 SER A N 1
ATOM 1723 C CA . SER A 1 218 ? -0.255 29.422 32.688 1 54.53 218 SER A CA 1
ATOM 1724 C C . SER A 1 218 ? -1.451 28.547 33.031 1 54.53 218 SER A C 1
ATOM 1726 O O . SER A 1 218 ? -1.424 27.328 32.844 1 54.53 218 SER A O 1
ATOM 1728 N N . ASP A 1 219 ? -2.258 28.984 33.906 1 56.88 219 ASP A N 1
ATOM 1729 C CA . ASP A 1 219 ? -3.496 28.359 34.344 1 56.88 219 ASP A CA 1
ATOM 1730 C C . ASP A 1 219 ? -4.434 28.109 33.156 1 56.88 219 ASP A C 1
ATOM 1732 O O . ASP A 1 219 ? -5.555 27.609 33.344 1 56.88 219 ASP A O 1
ATOM 1736 N N . ALA A 1 220 ? -3.951 28.5 32.031 1 59.31 220 ALA A N 1
ATOM 1737 C CA . ALA A 1 220 ? -4.898 28.375 30.938 1 59.31 220 ALA A CA 1
ATOM 1738 C C . ALA A 1 220 ? -4.965 26.953 30.422 1 59.31 220 ALA A C 1
ATOM 1740 O O . ALA A 1 220 ? -3.939 26.266 30.328 1 59.31 220 ALA A O 1
ATOM 1741 N N . GLN A 1 221 ? -6.074 26.406 30.312 1 71.25 221 GLN A N 1
ATOM 1742 C CA . GLN A 1 221 ? -6.348 25.031 29.891 1 71.25 221 GLN A CA 1
ATOM 1743 C C . GLN A 1 221 ? -6.082 24.859 28.406 1 71.25 221 GLN A C 1
ATOM 1745 O O . GLN A 1 221 ? -6.211 25.812 27.625 1 71.25 221 GLN A O 1
ATOM 1750 N N . ASN A 1 222 ? -5.441 23.734 28.062 1 80.81 222 ASN A N 1
ATOM 1751 C CA . ASN A 1 222 ? -5.32 23.344 26.672 1 80.81 222 ASN A CA 1
ATOM 1752 C C . ASN A 1 222 ? -6.645 23.5 25.922 1 80.81 222 ASN A C 1
ATOM 1754 O O . ASN A 1 222 ? -7.711 23.25 26.484 1 80.81 222 ASN A O 1
ATOM 1758 N N . GLU A 1 223 ? -6.535 24.266 24.812 1 88.5 223 GLU A N 1
ATOM 1759 C CA . GLU A 1 223 ? -7.734 24.5 24.016 1 88.5 223 GLU A CA 1
ATOM 1760 C C . GLU A 1 223 ? -7.688 23.703 22.719 1 88.5 223 GLU A C 1
ATOM 1762 O O . GLU A 1 223 ? -6.715 23.797 21.969 1 88.5 223 GLU A O 1
ATOM 1767 N N . SER A 1 224 ? -8.688 22.984 22.438 1 93.62 224 SER A N 1
ATOM 1768 C CA . SER A 1 224 ? -8.773 22.219 21.203 1 93.62 224 SER A CA 1
ATOM 1769 C C . SER A 1 224 ? -9.328 23.047 20.062 1 93.62 224 SER A C 1
ATOM 1771 O O . SER A 1 224 ? -10.234 23.859 20.266 1 93.62 224 SER A O 1
ATOM 1773 N N . TYR A 1 225 ? -8.766 22.984 18.984 1 96.38 225 TYR A N 1
ATOM 1774 C CA . TYR A 1 225 ? -9.297 23.578 17.781 1 96.38 225 TYR A CA 1
ATOM 1775 C C . TYR A 1 225 ? -10 22.531 16.906 1 96.38 225 TYR A C 1
ATOM 1777 O O . TYR A 1 225 ? -9.344 21.734 16.25 1 96.38 225 TYR A O 1
ATOM 1785 N N . GLU A 1 226 ? -11.25 22.656 16.734 1 96.38 226 GLU A N 1
ATOM 1786 C CA . GLU A 1 226 ? -12.062 21.594 16.156 1 96.38 226 GLU A CA 1
ATOM 1787 C C . GLU A 1 226 ? -12.227 21.797 14.648 1 96.38 226 GLU A C 1
ATOM 1789 O O . GLU A 1 226 ? -12.391 22.922 14.18 1 96.38 226 GLU A O 1
ATOM 1794 N N . PHE A 1 227 ? -12.188 20.766 13.953 1 97.44 227 PHE A N 1
ATOM 1795 C CA . PHE A 1 227 ? -12.555 20.719 12.547 1 97.44 227 PHE A CA 1
ATOM 1796 C C . PHE A 1 227 ? -13.836 19.906 12.344 1 97.44 227 PHE A C 1
ATOM 1798 O O . PHE A 1 227 ? -13.906 18.734 12.742 1 97.44 227 PHE A O 1
ATOM 1805 N N . SER A 1 228 ? -14.781 20.5 11.727 1 97.31 228 SER A N 1
ATOM 1806 C CA . SER A 1 228 ? -16.047 19.828 11.477 1 97.31 228 SER A CA 1
ATOM 1807 C C . SER A 1 228 ? -15.961 18.938 10.242 1 97.31 228 SER A C 1
ATOM 1809 O O . SER A 1 228 ? -15.469 19.359 9.195 1 97.31 228 SER A O 1
ATOM 1811 N N . PRO A 1 229 ? -16.453 17.719 10.352 1 96.62 229 PRO A N 1
ATOM 1812 C CA . PRO A 1 229 ? -16.516 16.844 9.18 1 96.62 229 PRO A CA 1
ATOM 1813 C C . PRO A 1 229 ? -17.766 17.094 8.328 1 96.62 229 PRO A C 1
ATOM 1815 O O . PRO A 1 229 ? -17.969 16.406 7.32 1 96.62 229 PRO A O 1
ATOM 1818 N N . LYS A 1 230 ? -18.547 18.031 8.688 1 96.06 230 LYS A N 1
ATOM 1819 C CA . LYS A 1 230 ? -19.781 18.328 7.969 1 96.06 230 LYS A CA 1
ATOM 1820 C C . LYS A 1 230 ? -19.547 19.391 6.902 1 96.06 230 LYS A C 1
ATOM 1822 O O . LYS A 1 230 ? -18.781 20.344 7.117 1 96.06 230 LYS A O 1
ATOM 1827 N N . GLY A 1 231 ? -20.203 19.172 5.812 1 96.19 231 GLY A N 1
ATOM 1828 C CA . GLY A 1 231 ? -20.141 20.141 4.73 1 96.19 231 GLY A CA 1
ATOM 1829 C C . GLY A 1 231 ? -18.875 20.016 3.904 1 96.19 231 GLY A C 1
ATOM 1830 O O . GLY A 1 231 ? -18.453 20.984 3.256 1 96.19 231 GLY A O 1
ATOM 1831 N N . ILE A 1 232 ? -18.234 18.906 3.961 1 97.38 232 ILE A N 1
ATOM 1832 C CA . ILE A 1 232 ? -16.984 18.781 3.23 1 97.38 232 ILE A CA 1
ATOM 1833 C C . ILE A 1 232 ? -17.219 18.062 1.906 1 97.38 232 ILE A C 1
ATOM 1835 O O . ILE A 1 232 ? -16.391 18.094 1.005 1 97.38 232 ILE A O 1
ATOM 1839 N N . ALA A 1 233 ? -18.297 17.391 1.779 1 97.12 233 ALA A N 1
ATOM 1840 C CA . ALA A 1 233 ? -18.641 16.719 0.531 1 97.12 233 ALA A CA 1
ATOM 1841 C C . ALA A 1 233 ? -19.391 17.672 -0.413 1 97.12 233 ALA A C 1
ATOM 1843 O O . ALA A 1 233 ? -20.109 18.562 0.034 1 97.12 233 ALA A O 1
ATOM 1844 N N . TRP A 1 234 ? -19.219 17.438 -1.657 1 93.81 234 TRP A N 1
ATOM 1845 C CA . TRP A 1 234 ? -20 18.188 -2.633 1 93.81 234 TRP A CA 1
ATOM 1846 C C . TRP A 1 234 ? -21.484 17.859 -2.523 1 93.81 234 TRP A C 1
ATOM 1848 O O . TRP A 1 234 ? -21.859 16.688 -2.412 1 93.81 234 TRP A O 1
ATOM 1858 N N . PRO A 1 235 ? -22.281 18.812 -2.629 1 92.88 235 PRO A N 1
ATOM 1859 C CA . PRO A 1 235 ? -23.719 18.562 -2.539 1 92.88 235 PRO A CA 1
ATOM 1860 C C . PRO A 1 235 ? -24.219 17.594 -3.604 1 92.88 235 PRO A C 1
ATOM 1862 O O . PRO A 1 235 ? -25.062 16.734 -3.318 1 92.88 235 PRO A O 1
ATOM 1865 N N . SER A 1 236 ? -23.688 17.641 -4.785 1 92.31 236 SER A N 1
ATOM 1866 C CA . SER A 1 236 ? -24.078 16.734 -5.855 1 92.31 236 SER A CA 1
ATOM 1867 C C . SER A 1 236 ? -23.719 15.289 -5.527 1 92.31 236 SER A C 1
ATOM 1869 O O . SER A 1 236 ? -24.406 14.359 -5.941 1 92.31 236 SER A O 1
ATOM 1871 N N . ASP A 1 237 ? -22.688 15.141 -4.812 1 93.5 237 ASP A N 1
ATOM 1872 C CA . ASP A 1 237 ? -22.25 13.797 -4.453 1 93.5 237 ASP A CA 1
ATOM 1873 C C . ASP A 1 237 ? -23.109 13.211 -3.342 1 93.5 237 ASP A C 1
ATOM 1875 O O . ASP A 1 237 ? -23.344 12 -3.303 1 93.5 237 ASP A O 1
ATOM 1879 N N . LYS A 1 238 ? -23.594 14.031 -2.588 1 94.31 238 LYS A N 1
ATOM 1880 C CA . LYS A 1 238 ? -24.344 13.57 -1.426 1 94.31 238 LYS A CA 1
ATOM 1881 C C . LYS A 1 238 ? -25.594 12.805 -1.852 1 94.31 238 LYS A C 1
ATOM 1883 O O . LYS A 1 238 ? -26.031 11.891 -1.153 1 94.31 238 LYS A O 1
ATOM 1888 N N . GLU A 1 239 ? -26.109 13.102 -2.904 1 93.88 239 GLU A N 1
ATOM 1889 C CA . GLU A 1 239 ? -27.344 12.492 -3.393 1 93.88 239 GLU A CA 1
ATOM 1890 C C . GLU A 1 239 ? -27.109 11.062 -3.867 1 93.88 239 GLU A C 1
ATOM 1892 O O . GLU A 1 239 ? -28.062 10.289 -4.035 1 93.88 239 GLU A O 1
ATOM 1897 N N . LYS A 1 240 ? -25.938 10.727 -4.02 1 97.06 240 LYS A N 1
ATOM 1898 C CA . LYS A 1 240 ? -25.594 9.422 -4.555 1 97.06 240 LYS A CA 1
ATOM 1899 C C . LYS A 1 240 ? -25.594 8.359 -3.457 1 97.06 240 LYS A C 1
ATOM 1901 O O . LYS A 1 240 ? -25.484 7.164 -3.74 1 97.06 240 LYS A O 1
ATOM 1906 N N . TYR A 1 241 ? -25.766 8.797 -2.229 1 98.25 241 TYR A N 1
ATOM 1907 C CA . TYR A 1 241 ? -25.641 7.883 -1.103 1 98.25 241 TYR A CA 1
ATOM 1908 C C . TYR A 1 241 ? -26.922 7.844 -0.283 1 98.25 241 TYR A C 1
ATOM 1910 O O . TYR A 1 241 ? -27.547 8.883 -0.052 1 98.25 241 TYR A O 1
ATOM 1918 N N . GLY A 1 242 ? -27.297 6.668 0.121 1 97.62 242 GLY A N 1
ATOM 1919 C CA . GLY A 1 242 ? -28.484 6.484 0.935 1 97.62 242 GLY A CA 1
ATOM 1920 C C . GLY A 1 242 ? -28.297 5.465 2.043 1 97.62 242 GLY A C 1
ATOM 1921 O O . GLY A 1 242 ? -27.281 4.773 2.09 1 97.62 242 GLY A O 1
ATOM 1922 N N . LYS A 1 243 ? -29.266 5.477 2.922 1 96.75 243 LYS A N 1
ATOM 1923 C CA . LYS A 1 243 ? -29.266 4.465 3.977 1 96.75 243 LYS A CA 1
ATOM 1924 C C . LYS A 1 243 ? -29.547 3.076 3.408 1 96.75 243 LYS A C 1
ATOM 1926 O O . LYS A 1 243 ? -30.469 2.896 2.627 1 96.75 243 LYS A O 1
ATOM 1931 N N . THR A 1 244 ? -28.719 2.162 3.836 1 98 244 THR A N 1
ATOM 1932 C CA . THR A 1 244 ? -28.828 0.829 3.252 1 98 244 THR A CA 1
ATOM 1933 C C . THR A 1 244 ? -30.125 0.15 3.672 1 98 244 THR A C 1
ATOM 1935 O O . THR A 1 244 ? -30.578 0.303 4.809 1 98 244 THR A O 1
ATOM 1938 N N . LYS A 1 245 ? -30.719 -0.681 2.82 1 98.06 245 LYS A N 1
ATOM 1939 C CA . LYS A 1 245 ? -31.922 -1.45 3.082 1 98.06 245 LYS A CA 1
ATOM 1940 C C . LYS A 1 245 ? -31.594 -2.908 3.393 1 98.06 245 LYS A C 1
ATOM 1942 O O . LYS A 1 245 ? -32.5 -3.719 3.617 1 98.06 245 LYS A O 1
ATOM 1947 N N . TYR A 1 246 ? -30.297 -3.188 3.406 1 98.38 246 TYR A N 1
ATOM 1948 C CA . TYR A 1 246 ? -29.891 -4.543 3.764 1 98.38 246 TYR A CA 1
ATOM 1949 C C . TYR A 1 246 ? -30.203 -4.84 5.223 1 98.38 246 TYR A C 1
ATOM 1951 O O . TYR A 1 246 ? -30.219 -3.932 6.059 1 98.38 246 TYR A O 1
ATOM 1959 N N . THR A 1 247 ? -30.375 -6.109 5.496 1 97.56 247 THR A N 1
ATOM 1960 C CA . THR A 1 247 ? -30.328 -6.574 6.879 1 97.56 247 THR A CA 1
ATOM 1961 C C . THR A 1 247 ? -28.906 -6.961 7.27 1 97.56 247 THR A C 1
ATOM 1963 O O . THR A 1 247 ? -28.078 -7.281 6.41 1 97.56 247 THR A O 1
ATOM 1966 N N . ILE A 1 248 ? -28.641 -6.926 8.477 1 96.88 248 ILE A N 1
ATOM 1967 C CA . ILE A 1 248 ? -27.281 -7.141 8.992 1 96.88 248 ILE A CA 1
ATOM 1968 C C . ILE A 1 248 ? -26.797 -8.523 8.594 1 96.88 248 ILE A C 1
ATOM 1970 O O . ILE A 1 248 ? -25.609 -8.711 8.305 1 96.88 248 ILE A O 1
ATOM 1974 N N . ASP A 1 249 ? -27.641 -9.5 8.477 1 95.62 249 ASP A N 1
ATOM 1975 C CA . ASP A 1 249 ? -27.281 -10.883 8.195 1 95.62 249 ASP A CA 1
ATOM 1976 C C . ASP A 1 249 ? -26.906 -11.07 6.727 1 95.62 249 ASP A C 1
ATOM 1978 O O . ASP A 1 249 ? -26.281 -12.062 6.363 1 95.62 249 ASP A O 1
ATOM 1982 N N . GLN A 1 250 ? -27.219 -10.094 5.934 1 97.69 250 GLN A N 1
ATOM 1983 C CA . GLN A 1 250 ? -26.969 -10.219 4.5 1 97.69 250 GLN A CA 1
ATOM 1984 C C . GLN A 1 250 ? -25.594 -9.672 4.129 1 97.69 250 GLN A C 1
ATOM 1986 O O . GLN A 1 250 ? -25.078 -9.961 3.045 1 97.69 250 GLN A O 1
ATOM 1991 N N . ILE A 1 251 ? -25.078 -8.867 5.02 1 98.19 251 ILE A N 1
ATOM 1992 C CA . ILE A 1 251 ? -23.922 -8.094 4.578 1 98.19 251 ILE A CA 1
ATOM 1993 C C . ILE A 1 251 ? -22.781 -8.258 5.578 1 98.19 251 ILE A C 1
ATOM 1995 O O . ILE A 1 251 ? -22.984 -8.734 6.695 1 98.19 251 ILE A O 1
ATOM 1999 N N . ARG A 1 252 ? -21.625 -7.906 5.145 1 96.5 252 ARG A N 1
ATOM 2000 C CA . ARG A 1 252 ? -20.406 -7.844 5.949 1 96.5 252 ARG A CA 1
ATOM 2001 C C . ARG A 1 252 ? -19.562 -6.625 5.582 1 96.5 252 ARG A C 1
ATOM 2003 O O . ARG A 1 252 ? -19.734 -6.059 4.496 1 96.5 252 ARG A O 1
ATOM 2010 N N . PRO A 1 253 ? -18.672 -6.238 6.457 1 96.06 253 PRO A N 1
ATOM 2011 C CA . PRO A 1 253 ? -17.766 -5.137 6.105 1 96.06 253 PRO A CA 1
ATOM 2012 C C . PRO A 1 253 ? -16.797 -5.508 4.996 1 96.06 253 PRO A C 1
ATOM 2014 O O . PRO A 1 253 ? -16.5 -6.688 4.793 1 96.06 253 PRO A O 1
ATOM 2017 N N . PRO A 1 254 ? -16.344 -4.434 4.281 1 95.94 254 PRO A N 1
ATOM 2018 C CA . PRO A 1 254 ? -15.219 -4.688 3.385 1 95.94 254 PRO A CA 1
ATOM 2019 C C . PRO A 1 254 ? -14.039 -5.359 4.09 1 95.94 254 PRO A C 1
ATOM 2021 O O . PRO A 1 254 ? -13.859 -5.191 5.297 1 95.94 254 PRO A O 1
ATOM 2024 N N . LEU A 1 255 ? -13.273 -6.004 3.377 1 92.25 255 LEU A N 1
ATOM 2025 C CA . LEU A 1 255 ? -12.234 -6.852 3.951 1 92.25 255 LEU A CA 1
ATOM 2026 C C . LEU A 1 255 ? -11.195 -6.012 4.688 1 92.25 255 LEU A C 1
ATOM 2028 O O . LEU A 1 255 ? -10.688 -6.422 5.734 1 92.25 255 LEU A O 1
ATOM 2032 N N . ASP A 1 256 ? -10.961 -4.859 4.242 1 90.56 256 ASP A N 1
ATOM 2033 C CA . ASP A 1 256 ? -9.945 -4.02 4.879 1 90.56 256 ASP A CA 1
ATOM 2034 C C . ASP A 1 256 ? -10.547 -3.219 6.031 1 90.56 256 ASP A C 1
ATOM 2036 O O . ASP A 1 256 ? -9.844 -2.441 6.684 1 90.56 256 ASP A O 1
ATOM 2040 N N . TRP A 1 257 ? -11.852 -3.43 6.301 1 90.69 257 TRP A N 1
ATOM 2041 C CA . TRP A 1 257 ? -12.516 -2.74 7.402 1 90.69 257 TRP A CA 1
ATOM 2042 C C . TRP A 1 257 ? -12.672 -3.658 8.609 1 90.69 257 TRP A C 1
ATOM 2044 O O . TRP A 1 257 ? -13.117 -3.225 9.672 1 90.69 257 TRP A O 1
ATOM 2054 N N . VAL A 1 258 ? -12.289 -4.848 8.508 1 85.25 258 VAL A N 1
ATOM 2055 C CA . VAL A 1 258 ? -12.695 -5.887 9.453 1 85.25 258 VAL A CA 1
ATOM 2056 C C . VAL A 1 258 ? -12.172 -5.555 10.844 1 85.25 258 VAL A C 1
ATOM 2058 O O . VAL A 1 258 ? -12.812 -5.875 11.852 1 85.25 258 VAL A O 1
ATOM 2061 N N . GLU A 1 259 ? -11.086 -4.938 10.906 1 78 259 GLU A N 1
ATOM 2062 C CA . GLU A 1 259 ? -10.508 -4.609 12.203 1 78 259 GLU A CA 1
ATOM 2063 C C . GLU A 1 259 ? -11.352 -3.566 12.938 1 78 259 GLU A C 1
ATOM 2065 O O . GLU A 1 259 ? -11.234 -3.414 14.156 1 78 259 GLU A O 1
ATOM 2070 N N . ARG A 1 260 ? -12.18 -2.914 12.172 1 82.44 260 ARG A N 1
ATOM 2071 C CA . ARG A 1 260 ? -13.023 -1.876 12.75 1 82.44 260 ARG A CA 1
ATOM 2072 C C . ARG A 1 260 ? -14.234 -2.484 13.453 1 82.44 260 ARG A C 1
ATOM 2074 O O . ARG A 1 260 ? -14.898 -1.817 14.25 1 82.44 260 ARG A O 1
ATOM 2081 N N . TYR A 1 261 ? -14.508 -3.711 13.164 1 86.94 261 TYR A N 1
ATOM 2082 C CA . TYR A 1 261 ? -15.703 -4.363 13.688 1 86.94 261 TYR A CA 1
ATOM 2083 C C . TYR A 1 261 ? -15.344 -5.645 14.43 1 86.94 261 TYR A C 1
ATOM 2085 O O . TYR A 1 261 ? -14.57 -6.465 13.93 1 86.94 261 TYR A O 1
ATOM 2093 N N . PRO A 1 262 ? -15.969 -5.766 15.586 1 81.5 262 PRO A N 1
ATOM 2094 C CA . PRO A 1 262 ? -15.719 -7.016 16.297 1 81.5 262 PRO A CA 1
ATOM 2095 C C . PRO A 1 262 ? -16.031 -8.25 15.453 1 81.5 262 PRO A C 1
ATOM 2097 O O . PRO A 1 262 ? -17.078 -8.32 14.82 1 81.5 262 PRO A O 1
ATOM 2100 N N . ASN A 1 263 ? -15.047 -9.172 15.336 1 79.06 263 ASN A N 1
ATOM 2101 C CA . ASN A 1 263 ? -15.133 -10.406 14.57 1 79.06 263 ASN A CA 1
ATOM 2102 C C . ASN A 1 263 ? -15.258 -10.133 13.078 1 79.06 263 ASN A C 1
ATOM 2104 O O . ASN A 1 263 ? -15.648 -11.016 12.305 1 79.06 263 ASN A O 1
ATOM 2108 N N . GLY A 1 264 ? -15.141 -8.906 12.766 1 84.19 264 GLY A N 1
ATOM 2109 C CA . GLY A 1 264 ? -15.156 -8.531 11.359 1 84.19 264 GLY A CA 1
ATOM 2110 C C . GLY A 1 264 ? -16.547 -8.57 10.75 1 84.19 264 GLY A C 1
ATOM 2111 O O . GLY A 1 264 ? -16.703 -8.852 9.555 1 84.19 264 GLY A O 1
ATOM 2112 N N . THR A 1 265 ? -17.547 -8.445 11.594 1 90.62 265 THR A N 1
ATOM 2113 C CA . THR A 1 265 ? -18.922 -8.531 11.133 1 90.62 265 THR A CA 1
ATOM 2114 C C . THR A 1 265 ? -19.734 -7.355 11.664 1 90.62 265 THR A C 1
ATOM 2116 O O . THR A 1 265 ? -19.391 -6.762 12.688 1 90.62 265 THR A O 1
ATOM 2119 N N . TYR A 1 266 ? -20.734 -7.035 10.844 1 94.75 266 TYR A N 1
ATOM 2120 C CA . TYR A 1 266 ? -21.703 -6.074 11.359 1 94.75 266 TYR A CA 1
ATOM 2121 C C . TYR A 1 266 ? -22.625 -6.723 12.383 1 94.75 266 TYR A C 1
ATOM 2123 O O . TYR A 1 266 ? -23.047 -7.871 12.211 1 94.75 266 TYR A O 1
ATOM 2131 N N . THR A 1 267 ? -22.953 -5.996 13.461 1 94.44 267 THR A N 1
ATOM 2132 C CA . THR A 1 267 ? -23.922 -6.414 14.469 1 94.44 267 THR A CA 1
ATOM 2133 C C . THR A 1 267 ? -24.859 -5.27 14.828 1 94.44 267 THR A C 1
ATOM 2135 O O . THR A 1 267 ? -24.703 -4.152 14.328 1 94.44 267 THR A O 1
ATOM 2138 N N . GLU A 1 268 ? -25.812 -5.605 15.664 1 94.62 268 GLU A N 1
ATOM 2139 C CA . GLU A 1 268 ? -26.703 -4.547 16.125 1 94.62 268 GLU A CA 1
ATOM 2140 C C . GLU A 1 268 ? -25.953 -3.516 16.969 1 94.62 268 GLU A C 1
ATOM 2142 O O . GLU A 1 268 ? -26.266 -2.324 16.922 1 94.62 268 GLU A O 1
ATOM 2147 N N . GLN A 1 269 ? -25 -3.98 17.688 1 91 269 GLN A N 1
ATOM 2148 C CA . GLN A 1 269 ? -24.188 -3.102 18.516 1 91 269 GLN A CA 1
ATOM 2149 C C . GLN A 1 269 ? -23.219 -2.279 17.672 1 91 269 GLN A C 1
ATOM 2151 O O . GLN A 1 269 ? -22.938 -1.126 18 1 91 269 GLN A O 1
ATOM 2156 N N . PHE A 1 270 ? -22.766 -2.938 16.594 1 91.81 270 PHE A N 1
ATOM 2157 C CA . PHE A 1 270 ? -21.859 -2.297 15.641 1 91.81 270 PHE A CA 1
ATOM 2158 C C . PHE A 1 270 ? -22.422 -2.389 14.227 1 91.81 270 PHE A C 1
ATOM 2160 O O . PHE A 1 270 ? -21.922 -3.154 13.398 1 91.81 270 PHE A O 1
ATOM 2167 N N . PRO A 1 271 ? -23.375 -1.57 13.977 1 94.62 271 PRO A N 1
ATOM 2168 C CA . PRO A 1 271 ? -24.078 -1.645 12.695 1 94.62 271 PRO A CA 1
ATOM 2169 C C . PRO A 1 271 ? -23.25 -1.104 11.531 1 94.62 271 PRO A C 1
ATOM 2171 O O . PRO A 1 271 ? -22.234 -0.457 11.75 1 94.62 271 PRO A O 1
ATOM 2174 N N . PRO A 1 272 ? -23.688 -1.433 10.297 1 96.38 272 PRO A N 1
ATOM 2175 C CA . PRO A 1 272 ? -23.031 -0.817 9.148 1 96.38 272 PRO A CA 1
ATOM 2176 C C . PRO A 1 272 ? -23.078 0.708 9.18 1 96.38 272 PRO A C 1
ATOM 2178 O O . PRO A 1 272 ? -23.984 1.285 9.773 1 96.38 272 PRO A O 1
ATOM 2181 N N . PRO A 1 273 ? -22.141 1.296 8.57 1 94.75 273 PRO A N 1
ATOM 2182 C CA . PRO A 1 273 ? -22.109 2.76 8.594 1 94.75 273 PRO A CA 1
ATOM 2183 C C . PRO A 1 273 ? -23.25 3.389 7.789 1 94.75 273 PRO A C 1
ATOM 2185 O O . PRO A 1 273 ? -23.688 2.822 6.781 1 94.75 273 PRO A O 1
ATOM 2188 N N . ASN A 1 274 ? -23.703 4.5 8.289 1 96.56 274 ASN A N 1
ATOM 2189 C CA . ASN A 1 274 ? -24.609 5.328 7.5 1 96.56 274 ASN A CA 1
ATOM 2190 C C . ASN A 1 274 ? -23.844 6.188 6.496 1 96.56 274 ASN A C 1
ATOM 2192 O O . ASN A 1 274 ? -23.5 7.336 6.789 1 96.56 274 ASN A O 1
ATOM 2196 N N . ILE A 1 275 ? -23.656 5.684 5.316 1 97.75 275 ILE A N 1
ATOM 2197 C CA . ILE A 1 275 ? -22.781 6.324 4.344 1 97.75 275 ILE A CA 1
ATOM 2198 C C . ILE A 1 275 ? -23.438 7.582 3.795 1 97.75 275 ILE A C 1
ATOM 2200 O O . ILE A 1 275 ? -22.781 8.43 3.195 1 97.75 275 ILE A O 1
ATOM 2204 N N . ALA A 1 276 ? -24.75 7.75 3.998 1 96.81 276 ALA A N 1
ATOM 2205 C CA . ALA A 1 276 ? -25.453 8.953 3.58 1 96.81 276 ALA A CA 1
ATOM 2206 C C . ALA A 1 276 ? -25.016 10.164 4.387 1 96.81 276 ALA A C 1
ATOM 2208 O O . ALA A 1 276 ? -25.047 11.297 3.889 1 96.81 276 ALA A O 1
ATOM 2209 N N . GLU A 1 277 ? -24.594 9.906 5.559 1 96.25 277 GLU A N 1
ATOM 2210 C CA . GLU A 1 277 ? -24.219 11 6.449 1 96.25 277 GLU A CA 1
ATOM 2211 C C . GLU A 1 277 ? -22.719 11.039 6.668 1 96.25 277 GLU A C 1
ATOM 2213 O O . GLU A 1 277 ? -22.203 11.93 7.359 1 96.25 277 GLU A O 1
ATOM 2218 N N . ASP A 1 278 ? -22.031 10.078 6.137 1 96.88 278 ASP A N 1
ATOM 2219 C CA . ASP A 1 278 ? -20.578 10 6.301 1 96.88 278 ASP A CA 1
ATOM 2220 C C . ASP A 1 278 ? -19.859 10.766 5.191 1 96.88 278 ASP A C 1
ATOM 2222 O O . ASP A 1 278 ? -19.5 10.188 4.168 1 96.88 278 ASP A O 1
ATOM 2226 N N . GLU A 1 279 ? -19.547 11.992 5.5 1 97.5 279 GLU A N 1
ATOM 2227 C CA . GLU A 1 279 ? -19 12.828 4.438 1 97.5 279 GLU A CA 1
ATOM 2228 C C . GLU A 1 279 ? -17.531 12.492 4.184 1 97.5 279 GLU A C 1
ATOM 2230 O O . GLU A 1 279 ? -17 12.773 3.104 1 97.5 279 GLU A O 1
ATOM 2235 N N . HIS A 1 280 ? -16.844 11.938 5.168 1 97.12 280 HIS A N 1
ATOM 2236 C CA . HIS A 1 280 ? -15.492 11.445 4.898 1 97.12 280 HIS A CA 1
ATOM 2237 C C . HIS A 1 280 ? -15.516 10.352 3.83 1 97.12 280 HIS A C 1
ATOM 2239 O O . HIS A 1 280 ? -14.664 10.344 2.938 1 97.12 280 HIS A O 1
ATOM 2245 N N . PHE A 1 281 ? -16.484 9.531 3.934 1 97.81 281 PHE A N 1
ATOM 2246 C CA . PHE A 1 281 ? -16.641 8.461 2.953 1 97.81 281 PHE A CA 1
ATOM 2247 C C . PHE A 1 281 ? -16.969 9.039 1.579 1 97.81 281 PHE A C 1
ATOM 2249 O O . PHE A 1 281 ? -16.391 8.633 0.575 1 97.81 281 PHE A O 1
ATOM 2256 N N . GLN A 1 282 ? -17.828 9.938 1.619 1 98.19 282 GLN A N 1
ATOM 2257 C CA . GLN A 1 282 ? -18.281 10.531 0.365 1 98.19 282 GLN A CA 1
ATOM 2258 C C . GLN A 1 282 ? -17.125 11.234 -0.352 1 98.19 282 GLN A C 1
ATOM 2260 O O . GLN A 1 282 ? -16.984 11.117 -1.57 1 98.19 282 GLN A O 1
ATOM 2265 N N . VAL A 1 283 ? -16.359 11.906 0.373 1 98.12 283 VAL A N 1
ATOM 2266 C CA . VAL A 1 283 ? -15.203 12.594 -0.184 1 98.12 283 VAL A CA 1
ATOM 2267 C C . VAL A 1 283 ? -14.227 11.57 -0.758 1 98.12 283 VAL A C 1
ATOM 2269 O O . VAL A 1 283 ? -13.688 11.766 -1.849 1 98.12 283 VAL A O 1
ATOM 2272 N N . TRP A 1 284 ? -14.047 10.453 -0.118 1 97.75 284 TRP A N 1
ATOM 2273 C CA . TRP A 1 284 ? -13.141 9.406 -0.569 1 97.75 284 TRP A CA 1
ATOM 2274 C C . TRP A 1 284 ? -13.633 8.773 -1.868 1 97.75 284 TRP A C 1
ATOM 2276 O O . TRP A 1 284 ? -12.852 8.523 -2.781 1 97.75 284 TRP A O 1
ATOM 2286 N N . MET A 1 285 ? -14.922 8.617 -1.939 1 97.81 285 MET A N 1
ATOM 2287 C CA . MET A 1 285 ? -15.516 7.906 -3.072 1 97.81 285 MET A CA 1
ATOM 2288 C C . MET A 1 285 ? -15.383 8.719 -4.352 1 97.81 285 MET A C 1
ATOM 2290 O O . MET A 1 285 ? -15.516 8.188 -5.453 1 97.81 285 MET A O 1
ATOM 2294 N N . ARG A 1 286 ? -15.148 9.992 -4.172 1 96.5 286 ARG A N 1
ATOM 2295 C CA . ARG A 1 286 ? -14.82 10.805 -5.344 1 96.5 286 ARG A CA 1
ATOM 2296 C C . ARG A 1 286 ? -13.359 10.617 -5.734 1 96.5 286 ARG A C 1
ATOM 2298 O O . ARG A 1 286 ? -12.469 11.242 -5.152 1 96.5 286 ARG A O 1
ATOM 2305 N N . THR A 1 287 ? -13.125 9.867 -6.73 1 96.19 287 THR A N 1
ATOM 2306 C CA . THR A 1 287 ? -11.766 9.453 -7.055 1 96.19 287 THR A CA 1
ATOM 2307 C C . THR A 1 287 ? -10.969 10.609 -7.645 1 96.19 287 THR A C 1
ATOM 2309 O O . THR A 1 287 ? -11.508 11.414 -8.406 1 96.19 287 THR A O 1
ATOM 2312 N N . ALA A 1 288 ? -9.781 10.688 -7.293 1 96.44 288 ALA A N 1
ATOM 2313 C CA . ALA A 1 288 ? -8.875 11.727 -7.777 1 96.44 288 ALA A CA 1
ATOM 2314 C C . ALA A 1 288 ? -8.391 11.422 -9.188 1 96.44 288 ALA A C 1
ATOM 2316 O O . ALA A 1 288 ? -8.203 10.25 -9.547 1 96.44 288 ALA A O 1
ATOM 2317 N N . GLY A 1 289 ? -8.07 12.43 -9.93 1 93.94 289 GLY A N 1
ATOM 2318 C CA . GLY A 1 289 ? -7.598 12.281 -11.297 1 93.94 289 GLY A CA 1
ATOM 2319 C C . GLY A 1 289 ? -6.109 12.008 -11.391 1 93.94 289 GLY A C 1
ATOM 2320 O O . GLY A 1 289 ? -5.625 11.531 -12.422 1 93.94 289 GLY A O 1
ATOM 2321 N N . LEU A 1 290 ? -5.449 12.297 -10.312 1 93.44 290 LEU A N 1
ATOM 2322 C CA . LEU A 1 290 ? -4.004 12.102 -10.281 1 93.44 290 LEU A CA 1
ATOM 2323 C C . LEU A 1 290 ? -3.592 11.273 -9.07 1 93.44 290 LEU A C 1
ATOM 2325 O O . LEU A 1 290 ? -4.324 11.211 -8.078 1 93.44 290 LEU A O 1
ATOM 2329 N N . PRO A 1 291 ? -2.432 10.672 -9.211 1 92.5 291 PRO A N 1
ATOM 2330 C CA . PRO A 1 291 ? -1.984 9.836 -8.094 1 92.5 291 PRO A CA 1
ATOM 2331 C C . PRO A 1 291 ? -1.626 10.648 -6.852 1 92.5 291 PRO A C 1
ATOM 2333 O O . PRO A 1 291 ? -1.607 10.109 -5.742 1 92.5 291 PRO A O 1
ATOM 2336 N N . ASP A 1 292 ? -1.215 11.898 -7.078 1 93 292 ASP A N 1
ATOM 2337 C CA . ASP A 1 292 ? -0.999 12.836 -5.973 1 93 292 ASP A CA 1
ATOM 2338 C C . ASP A 1 292 ? -2.215 13.734 -5.77 1 93 292 ASP A C 1
ATOM 2340 O O . ASP A 1 292 ? -2.588 14.492 -6.66 1 93 292 ASP A O 1
ATOM 2344 N N . PHE A 1 293 ? -2.795 13.602 -4.621 1 96.5 293 PHE A N 1
ATOM 2345 C CA . PHE A 1 293 ? -4.012 14.375 -4.406 1 96.5 293 PHE A CA 1
ATOM 2346 C C . PHE A 1 293 ? -4.215 14.664 -2.924 1 96.5 293 PHE A C 1
ATOM 2348 O O . PHE A 1 293 ? -3.529 14.094 -2.074 1 96.5 293 PHE A O 1
ATOM 2355 N N . ARG A 1 294 ? -5.074 15.578 -2.609 1 97.31 294 ARG A N 1
ATOM 2356 C CA . ARG A 1 294 ? -5.5 15.883 -1.247 1 97.31 294 ARG A CA 1
ATOM 2357 C C . ARG A 1 294 ? -7.023 15.852 -1.129 1 97.31 294 ARG A C 1
ATOM 2359 O O . ARG A 1 294 ? -7.73 16.109 -2.105 1 97.31 294 ARG A O 1
ATOM 2366 N N . LYS A 1 295 ? -7.465 15.523 0.016 1 97.81 295 LYS A N 1
ATOM 2367 C CA . LYS A 1 295 ? -8.898 15.477 0.299 1 97.81 295 LYS A CA 1
ATOM 2368 C C . LYS A 1 295 ? -9.219 16.172 1.615 1 97.81 295 LYS A C 1
ATOM 2370 O O . LYS A 1 295 ? -8.445 16.109 2.57 1 97.81 295 LYS A O 1
ATOM 2375 N N . LEU A 1 296 ? -10.297 16.797 1.552 1 97.69 296 LEU A N 1
ATOM 2376 C CA . LEU A 1 296 ? -10.727 17.578 2.715 1 97.69 296 LEU A CA 1
ATOM 2377 C C . LEU A 1 296 ? -11.133 16.641 3.859 1 97.69 296 LEU A C 1
ATOM 2379 O O . LEU A 1 296 ? -11.922 15.719 3.664 1 97.69 296 LEU A O 1
ATOM 2383 N N . TRP A 1 297 ? -10.594 16.875 4.988 1 97.56 297 TRP A N 1
ATOM 2384 C CA . TRP A 1 297 ? -10.906 16.094 6.18 1 97.56 297 TRP A CA 1
ATOM 2385 C C . TRP A 1 297 ? -11.875 16.844 7.09 1 97.56 297 TRP A C 1
ATOM 2387 O O . TRP A 1 297 ? -12.742 16.234 7.719 1 97.56 297 TRP A O 1
ATOM 2397 N N . GLY A 1 298 ? -11.648 18.109 7.156 1 97.88 298 GLY A N 1
ATOM 2398 C CA . GLY A 1 298 ? -12.516 18.953 7.973 1 97.88 298 GLY A CA 1
ATOM 2399 C C . GLY A 1 298 ? -12.297 20.438 7.75 1 97.88 298 GLY A C 1
ATOM 2400 O O . GLY A 1 298 ? -11.367 20.828 7.047 1 97.88 298 GLY A O 1
ATOM 2401 N N . LYS A 1 299 ? -13.258 21.234 8.367 1 98 299 LYS A N 1
ATOM 2402 C CA . LYS A 1 299 ? -13.148 22.688 8.25 1 98 299 LYS A CA 1
ATOM 2403 C C . LYS A 1 299 ? -13.68 23.375 9.508 1 98 299 LYS A C 1
ATOM 2405 O O . LYS A 1 299 ? -14.461 22.797 10.258 1 98 299 LYS A O 1
ATOM 2410 N N . ASN A 1 300 ? -13.125 24.422 9.789 1 98.06 300 ASN A N 1
ATOM 2411 C CA . ASN A 1 300 ? -13.602 25.344 10.812 1 98.06 300 ASN A CA 1
ATOM 2412 C C . ASN A 1 300 ? -13.953 26.719 10.219 1 98.06 300 ASN A C 1
ATOM 2414 O O . ASN A 1 300 ? -13.062 27.469 9.828 1 98.06 300 ASN A O 1
ATOM 2418 N N . GLU A 1 301 ? -15.195 27 10.234 1 97.19 301 GLU A N 1
ATOM 2419 C CA . GLU A 1 301 ? -15.656 28.219 9.57 1 97.19 301 GLU A CA 1
ATOM 2420 C C . GLU A 1 301 ? -16 29.297 10.586 1 97.19 301 GLU A C 1
ATOM 2422 O O . GLU A 1 301 ? -16.562 30.344 10.227 1 97.19 301 GLU A O 1
ATOM 2427 N N . LYS A 1 302 ? -15.719 29.125 11.781 1 96.44 302 LYS A N 1
ATOM 2428 C CA . LYS A 1 302 ? -16.219 30.031 12.812 1 96.44 302 LYS A CA 1
ATOM 2429 C C . LYS A 1 302 ? -15.07 30.641 13.602 1 96.44 302 LYS A C 1
ATOM 2431 O O . LYS A 1 302 ? -15 31.875 13.766 1 96.44 302 LYS A O 1
ATOM 2436 N N . ASP A 1 303 ? -14.172 29.844 14.055 1 96.38 303 ASP A N 1
ATOM 2437 C CA . ASP A 1 303 ? -13.188 30.281 15.047 1 96.38 303 ASP A CA 1
ATOM 2438 C C . ASP A 1 303 ? -11.852 30.594 14.391 1 96.38 303 ASP A C 1
ATOM 2440 O O . ASP A 1 303 ? -11.43 29.922 13.453 1 96.38 303 ASP A O 1
ATOM 2444 N N . THR A 1 304 ? -11.227 31.578 14.898 1 96.94 304 THR A N 1
ATOM 2445 C CA . THR A 1 304 ? -9.844 31.859 14.523 1 96.94 304 THR A CA 1
ATOM 2446 C C . THR A 1 304 ? -8.891 30.875 15.18 1 96.94 304 THR A C 1
ATOM 2448 O O . THR A 1 304 ? -9.016 30.578 16.375 1 96.94 304 THR A O 1
ATOM 2451 N N . MET A 1 305 ? -8.07 30.312 14.375 1 96.19 305 MET A N 1
ATOM 2452 C CA . MET A 1 305 ? -6.992 29.516 14.953 1 96.19 305 MET A CA 1
ATOM 2453 C C . MET A 1 305 ? -5.867 30.406 15.461 1 96.19 305 MET A C 1
ATOM 2455 O O . MET A 1 305 ? -5.094 30.953 14.664 1 96.19 305 MET A O 1
ATOM 2459 N N . LYS A 1 306 ? -5.66 30.5 16.703 1 95.19 306 LYS A N 1
ATOM 2460 C CA . LYS A 1 306 ? -4.77 31.469 17.328 1 95.19 306 LYS A CA 1
ATOM 2461 C C . LYS A 1 306 ? -3.307 31.062 17.141 1 95.19 306 LYS A C 1
ATOM 2463 O O . LYS A 1 306 ? -2.984 29.875 17.062 1 95.19 306 LYS A O 1
ATOM 2468 N N . MET A 1 307 ? -2.559 32.062 17.078 1 94.94 307 MET A N 1
ATOM 2469 C CA . MET A 1 307 ? -1.121 31.828 17.094 1 94.94 307 MET A CA 1
ATOM 2470 C C . MET A 1 307 ? -0.694 31.109 18.375 1 94.94 307 MET A C 1
ATOM 2472 O O . MET A 1 307 ? -1.243 31.375 19.438 1 94.94 307 MET A O 1
ATOM 2476 N N . GLY A 1 308 ? 0.297 30.219 18.203 1 94.31 308 GLY A N 1
ATOM 2477 C CA . GLY A 1 308 ? 0.785 29.5 19.359 1 94.31 308 GLY A CA 1
ATOM 2478 C C . GLY A 1 308 ? 1.264 28.094 19.031 1 94.31 308 GLY A C 1
ATOM 2479 O O . GLY A 1 308 ? 1.331 27.719 17.859 1 94.31 308 GLY A O 1
ATOM 2480 N N . ARG A 1 309 ? 1.631 27.422 20.125 1 95.56 309 ARG A N 1
ATOM 2481 C CA . ARG A 1 309 ? 2.164 26.078 19.969 1 95.56 309 ARG A CA 1
ATOM 2482 C C . ARG A 1 309 ? 1.044 25.031 19.969 1 95.56 309 ARG A C 1
ATOM 2484 O O . ARG A 1 309 ? 0.276 24.953 20.938 1 95.56 309 ARG A O 1
ATOM 2491 N N . TYR A 1 310 ? 0.986 24.281 18.891 1 96.75 310 TYR A N 1
ATOM 2492 C CA . TYR A 1 310 ? -0.065 23.281 18.75 1 96.75 310 TYR A CA 1
ATOM 2493 C C . TYR A 1 310 ? 0.517 21.875 18.75 1 96.75 310 TYR A C 1
ATOM 2495 O O . TYR A 1 310 ? 1.685 21.672 18.406 1 96.75 310 TYR A O 1
ATOM 2503 N N . GLN A 1 311 ? -0.315 20.938 19.172 1 96.75 311 GLN A N 1
ATOM 2504 C CA . GLN A 1 311 ? -0.02 19.516 19.047 1 96.75 311 GLN A CA 1
ATOM 2505 C C . GLN A 1 311 ? -1.165 18.781 18.359 1 96.75 311 GLN A C 1
ATOM 2507 O O . GLN A 1 311 ? -2.334 18.984 18.688 1 96.75 311 GLN A O 1
ATOM 2512 N N . VAL A 1 312 ? -0.812 17.984 17.406 1 97.12 312 VAL A N 1
ATOM 2513 C CA . VAL A 1 312 ? -1.772 17.141 16.703 1 97.12 312 VAL A CA 1
ATOM 2514 C C . VAL A 1 312 ? -1.405 15.672 16.891 1 97.12 312 VAL A C 1
ATOM 2516 O O . VAL A 1 312 ? -0.237 15.297 16.781 1 97.12 312 VAL A O 1
ATOM 2519 N N . GLU A 1 313 ? -2.404 14.906 17.234 1 95.81 313 GLU A N 1
ATOM 2520 C CA . GLU A 1 313 ? -2.229 13.461 17.344 1 95.81 313 GLU A CA 1
ATOM 2521 C C . GLU A 1 313 ? -2.914 12.734 16.188 1 95.81 313 GLU A C 1
ATOM 2523 O O . GLU A 1 313 ? -4.078 13.008 15.883 1 95.81 313 GLU A O 1
ATOM 2528 N N . ILE A 1 314 ? -2.146 11.898 15.57 1 96 314 ILE A N 1
ATOM 2529 C CA . ILE A 1 314 ? -2.654 11.125 14.438 1 96 314 ILE A CA 1
ATOM 2530 C C . ILE A 1 314 ? -2.631 9.633 14.781 1 96 314 ILE A C 1
ATOM 2532 O O . ILE A 1 314 ? -1.59 9.094 15.172 1 96 314 ILE A O 1
ATOM 2536 N N . GLN A 1 315 ? -3.74 9.039 14.602 1 89.94 315 GLN A N 1
ATOM 2537 C CA . GLN A 1 315 ? -3.848 7.598 14.82 1 89.94 315 GLN A CA 1
ATOM 2538 C C . GLN A 1 315 ? -3.744 6.836 13.5 1 89.94 315 GLN A C 1
ATOM 2540 O O . GLN A 1 315 ? -4.578 7.008 12.609 1 89.94 315 GLN A O 1
ATOM 2545 N N . TYR A 1 316 ? -2.686 5.988 13.5 1 84.38 316 TYR A N 1
ATOM 2546 C CA . TYR A 1 316 ? -2.52 5.137 12.328 1 84.38 316 TYR A CA 1
ATOM 2547 C C . TYR A 1 316 ? -3.48 3.955 12.375 1 84.38 316 TYR A C 1
ATOM 2549 O O . TYR A 1 316 ? -3.725 3.383 13.438 1 84.38 316 TYR A O 1
ATOM 2557 N N . ARG A 1 317 ? -4.125 3.748 11.211 1 72.81 317 ARG A N 1
ATOM 2558 C CA . ARG A 1 317 ? -4.91 2.52 11.141 1 72.81 317 ARG A CA 1
ATOM 2559 C C . ARG A 1 317 ? -4.445 1.637 9.984 1 72.81 317 ARG A C 1
ATOM 2561 O O . ARG A 1 317 ? -4.082 2.139 8.922 1 72.81 317 ARG A O 1
ATOM 2568 N N . LYS A 1 318 ? -3.918 0.408 10.219 1 60.59 318 LYS A N 1
ATOM 2569 C CA . LYS A 1 318 ? -3.434 -0.533 9.219 1 60.59 318 LYS A CA 1
ATOM 2570 C C . LYS A 1 318 ? -4.59 -1.283 8.562 1 60.59 318 LYS A C 1
ATOM 2572 O O . LYS A 1 318 ? -5.617 -1.53 9.203 1 60.59 318 LYS A O 1
ATOM 2577 N N . MET B 1 1 ? 62.938 24.984 -49.375 1 30 1 MET B N 1
ATOM 2578 C CA . MET B 1 1 ? 61.562 24.781 -49.844 1 30 1 MET B CA 1
ATOM 2579 C C . MET B 1 1 ? 60.562 25.172 -48.781 1 30 1 MET B C 1
ATOM 2581 O O . MET B 1 1 ? 60.594 24.672 -47.688 1 30 1 MET B O 1
ATOM 2585 N N . ALA B 1 2 ? 59.906 26.391 -48.906 1 44.78 2 ALA B N 1
ATOM 2586 C CA . ALA B 1 2 ? 59.062 27.141 -48 1 44.78 2 ALA B CA 1
ATOM 2587 C C . ALA B 1 2 ? 57.781 26.344 -47.656 1 44.78 2 ALA B C 1
ATOM 2589 O O . ALA B 1 2 ? 57.188 25.734 -48.531 1 44.78 2 ALA B O 1
ATOM 2590 N N . PRO B 1 3 ? 57.594 25.922 -46.344 1 42.06 3 PRO B N 1
ATOM 2591 C CA . PRO B 1 3 ? 56.469 25.062 -45.969 1 42.06 3 PRO B CA 1
ATOM 2592 C C . PRO B 1 3 ? 55.125 25.578 -46.469 1 42.06 3 PRO B C 1
ATOM 2594 O O . PRO B 1 3 ? 54.938 26.797 -46.562 1 42.06 3 PRO B O 1
ATOM 2597 N N . GLU B 1 4 ? 54.375 24.906 -47.406 1 44.28 4 GLU B N 1
ATOM 2598 C CA . GLU B 1 4 ? 53.062 25.109 -48 1 44.28 4 GLU B CA 1
ATOM 2599 C C . GLU B 1 4 ? 52 25.328 -46.906 1 44.28 4 GLU B C 1
ATOM 2601 O O . GLU B 1 4 ? 51.875 24.516 -46 1 44.28 4 GLU B O 1
ATOM 2606 N N . THR B 1 5 ? 51.656 26.594 -46.531 1 40.28 5 THR B N 1
ATOM 2607 C CA . THR B 1 5 ? 50.656 27.016 -45.562 1 40.28 5 THR B CA 1
ATOM 2608 C C . THR B 1 5 ? 49.281 26.469 -45.938 1 40.28 5 THR B C 1
ATOM 2610 O O . THR B 1 5 ? 48.781 26.734 -47.031 1 40.28 5 THR B O 1
ATOM 2613 N N . LYS B 1 6 ? 48.906 25.266 -45.344 1 45.97 6 LYS B N 1
ATOM 2614 C CA . LYS B 1 6 ? 47.562 24.656 -45.5 1 45.97 6 LYS B CA 1
ATOM 2615 C C . LYS B 1 6 ? 46.469 25.688 -45.281 1 45.97 6 LYS B C 1
ATOM 2617 O O . LYS B 1 6 ? 46.469 26.391 -44.281 1 45.97 6 LYS B O 1
ATOM 2622 N N . SER B 1 7 ? 45.844 26.203 -46.375 1 45.75 7 SER B N 1
ATOM 2623 C CA . SER B 1 7 ? 44.781 27.203 -46.406 1 45.75 7 SER B CA 1
ATOM 2624 C C . SER B 1 7 ? 43.625 26.797 -45.5 1 45.75 7 SER B C 1
ATOM 2626 O O . SER B 1 7 ? 43.219 25.625 -45.469 1 45.75 7 SER B O 1
ATOM 2628 N N . ARG B 1 8 ? 43.281 27.484 -44.312 1 52.66 8 ARG B N 1
ATOM 2629 C CA . ARG B 1 8 ? 42.219 27.406 -43.344 1 52.66 8 ARG B CA 1
ATOM 2630 C C . ARG B 1 8 ? 40.844 27.531 -44 1 52.66 8 ARG B C 1
ATOM 2632 O O . ARG B 1 8 ? 39.844 27.688 -43.344 1 52.66 8 ARG B O 1
ATOM 2639 N N . LYS B 1 9 ? 40.844 27.734 -45.25 1 50.25 9 LYS B N 1
ATOM 2640 C CA . LYS B 1 9 ? 39.5 27.781 -45.844 1 50.25 9 LYS B CA 1
ATOM 2641 C C . LYS B 1 9 ? 38.844 26.406 -45.812 1 50.25 9 LYS B C 1
ATOM 2643 O O . LYS B 1 9 ? 39.469 25.406 -46.156 1 50.25 9 LYS B O 1
ATOM 2648 N N . PRO B 1 10 ? 37.812 26.375 -44.969 1 50.84 10 PRO B N 1
ATOM 2649 C CA . PRO B 1 10 ? 37.156 25.062 -44.875 1 50.84 10 PRO B CA 1
ATOM 2650 C C . PRO B 1 10 ? 36.906 24.438 -46.25 1 50.84 10 PRO B C 1
ATOM 2652 O O . PRO B 1 10 ? 36.75 25.141 -47.25 1 50.84 10 PRO B O 1
ATOM 2655 N N . ALA B 1 11 ? 37.281 23.219 -46.469 1 53.41 11 ALA B N 1
ATOM 2656 C CA . ALA B 1 11 ? 37.094 22.453 -47.688 1 53.41 11 ALA B CA 1
ATOM 2657 C C . ALA B 1 11 ? 35.656 22.547 -48.219 1 53.41 11 ALA B C 1
ATOM 2659 O O . ALA B 1 11 ? 34.719 22.531 -47.438 1 53.41 11 ALA B O 1
ATOM 2660 N N . ASN B 1 12 ? 35.469 23.109 -49.438 1 53.78 12 ASN B N 1
ATOM 2661 C CA . ASN B 1 12 ? 34.219 23.281 -50.188 1 53.78 12 ASN B CA 1
ATOM 2662 C C . ASN B 1 12 ? 33.5 21.953 -50.406 1 53.78 12 ASN B C 1
ATOM 2664 O O . ASN B 1 12 ? 33.531 21.422 -51.531 1 53.78 12 ASN B O 1
ATOM 2668 N N . THR B 1 13 ? 33.469 21.047 -49.469 1 56.84 13 THR B N 1
ATOM 2669 C CA . THR B 1 13 ? 32.688 19.828 -49.625 1 56.84 13 THR B CA 1
ATOM 2670 C C . THR B 1 13 ? 31.219 20.109 -49.406 1 56.84 13 THR B C 1
ATOM 2672 O O . THR B 1 13 ? 30.844 21.062 -48.75 1 56.84 13 THR B O 1
ATOM 2675 N N . ALA B 1 14 ? 30.375 19.391 -50.219 1 60.12 14 ALA B N 1
ATOM 2676 C CA . ALA B 1 14 ? 28.922 19.531 -50.219 1 60.12 14 ALA B CA 1
ATOM 2677 C C . ALA B 1 14 ? 28.391 19.422 -48.781 1 60.12 14 ALA B C 1
ATOM 2679 O O . ALA B 1 14 ? 27.406 20.078 -48.438 1 60.12 14 ALA B O 1
ATOM 2680 N N . PHE B 1 15 ? 29.016 18.656 -47.969 1 58.06 15 PHE B N 1
ATOM 2681 C CA . PHE B 1 15 ? 28.609 18.438 -46.594 1 58.06 15 PHE B CA 1
ATOM 2682 C C . PHE B 1 15 ? 28.828 19.688 -45.75 1 58.06 15 PHE B C 1
ATOM 2684 O O . PHE B 1 15 ? 27.953 20.062 -44.969 1 58.06 15 PHE B O 1
ATOM 2691 N N . LYS B 1 16 ? 29.859 20.312 -45.875 1 54.31 16 LYS B N 1
ATOM 2692 C CA . LYS B 1 16 ? 30.188 21.5 -45.062 1 54.31 16 LYS B CA 1
ATOM 2693 C C . LYS B 1 16 ? 29.469 22.734 -45.625 1 54.31 16 LYS B C 1
ATOM 2695 O O . LYS B 1 16 ? 29.172 23.656 -44.844 1 54.31 16 LYS B O 1
ATOM 2700 N N . GLN B 1 17 ? 29.422 22.828 -46.906 1 57.38 17 GLN B N 1
ATOM 2701 C CA . GLN B 1 17 ? 28.703 23.953 -47.5 1 57.38 17 GLN B CA 1
ATOM 2702 C C . GLN B 1 17 ? 27.188 23.75 -47.375 1 57.38 17 GLN B C 1
ATOM 2704 O O . GLN B 1 17 ? 26.406 24.562 -47.906 1 57.38 17 GLN B O 1
ATOM 2709 N N . GLN B 1 18 ? 26.641 22.969 -46.438 1 54.09 18 GLN B N 1
ATOM 2710 C CA . GLN B 1 18 ? 25.219 22.766 -46.156 1 54.09 18 GLN B CA 1
ATOM 2711 C C . GLN B 1 18 ? 24.422 22.562 -47.438 1 54.09 18 GLN B C 1
ATOM 2713 O O . GLN B 1 18 ? 23.266 23 -47.531 1 54.09 18 GLN B O 1
ATOM 2718 N N . ARG B 1 19 ? 25.141 22.375 -48.531 1 52.88 19 ARG B N 1
ATOM 2719 C CA . ARG B 1 19 ? 24.422 22.031 -49.75 1 52.88 19 ARG B CA 1
ATOM 2720 C C . ARG B 1 19 ? 24.031 20.562 -49.781 1 52.88 19 ARG B C 1
ATOM 2722 O O . ARG B 1 19 ? 23.984 19.953 -50.844 1 52.88 19 ARG B O 1
ATOM 2729 N N . LEU B 1 20 ? 24.141 19.938 -48.75 1 50.34 20 LEU B N 1
ATOM 2730 C CA . LEU B 1 20 ? 23.609 18.578 -48.781 1 50.34 20 LEU B CA 1
ATOM 2731 C C . LEU B 1 20 ? 22.172 18.562 -49.312 1 50.34 20 LEU B C 1
ATOM 2733 O O . LEU B 1 20 ? 21.391 19.438 -49 1 50.34 20 LEU B O 1
ATOM 2737 N N . LYS B 1 21 ? 22 17.984 -50.406 1 48.66 21 LYS B N 1
ATOM 2738 C CA . LYS B 1 21 ? 20.656 17.812 -50.969 1 48.66 21 LYS B CA 1
ATOM 2739 C C . LYS B 1 21 ? 19.672 17.422 -49.875 1 48.66 21 LYS B C 1
ATOM 2741 O O . LYS B 1 21 ? 19.938 16.516 -49.062 1 48.66 21 LYS B O 1
ATOM 2746 N N . ALA B 1 22 ? 19.016 18.391 -49.312 1 48.53 22 ALA B N 1
ATOM 2747 C CA . ALA B 1 22 ? 17.938 18.156 -48.375 1 48.53 22 ALA B CA 1
ATOM 2748 C C . ALA B 1 22 ? 17.125 16.922 -48.75 1 48.53 22 ALA B C 1
ATOM 2750 O O . ALA B 1 22 ? 16.547 16.875 -49.844 1 48.53 22 ALA B O 1
ATOM 2751 N N . TRP B 1 23 ? 17.734 15.766 -48.625 1 50.41 23 TRP B N 1
ATOM 2752 C CA . TRP B 1 23 ? 16.859 14.617 -48.781 1 50.41 23 TRP B CA 1
ATOM 2753 C C . TRP B 1 23 ? 15.57 14.797 -48 1 50.41 23 TRP B C 1
ATOM 2755 O O . TRP B 1 23 ? 15.586 14.805 -46.75 1 50.41 23 TRP B O 1
ATOM 2765 N N . GLN B 1 24 ? 14.844 15.852 -48.188 1 53.25 24 GLN B N 1
ATOM 2766 C CA . GLN B 1 24 ? 13.523 15.883 -47.594 1 53.25 24 GLN B CA 1
ATOM 2767 C C . GLN B 1 24 ? 12.57 14.914 -48.281 1 53.25 24 GLN B C 1
ATOM 2769 O O . GLN B 1 24 ? 12.047 15.219 -49.375 1 53.25 24 GLN B O 1
ATOM 2774 N N . PRO B 1 25 ? 12.641 13.688 -47.938 1 56.72 25 PRO B N 1
ATOM 2775 C CA . PRO B 1 25 ? 11.68 12.789 -48.562 1 56.72 25 PRO B CA 1
ATOM 2776 C C . PRO B 1 25 ? 10.25 13.32 -48.5 1 56.72 25 PRO B C 1
ATOM 2778 O O . PRO B 1 25 ? 9.781 13.719 -47.438 1 56.72 25 PRO B O 1
ATOM 2781 N N . ILE B 1 26 ? 9.82 13.875 -49.469 1 62.03 26 ILE B N 1
ATOM 2782 C CA . ILE B 1 26 ? 8.422 14.273 -49.531 1 62.03 26 ILE B CA 1
ATOM 2783 C C . ILE B 1 26 ? 7.527 13.047 -49.344 1 62.03 26 ILE B C 1
ATOM 2785 O O . ILE B 1 26 ? 7.609 12.094 -50.156 1 62.03 26 ILE B O 1
ATOM 2789 N N . LEU B 1 27 ? 6.945 12.922 -48.25 1 66.31 27 LEU B N 1
ATOM 2790 C CA . LEU B 1 27 ? 6.016 11.844 -47.938 1 66.31 27 LEU B CA 1
ATOM 2791 C C . LEU B 1 27 ? 4.73 11.977 -48.75 1 66.31 27 LEU B C 1
ATOM 2793 O O . LEU B 1 27 ? 3.877 12.812 -48.438 1 66.31 27 LEU B O 1
ATOM 2797 N N . THR B 1 28 ? 4.75 11.609 -50 1 75.25 28 THR B N 1
ATOM 2798 C CA . THR B 1 28 ? 3.559 11.547 -50.812 1 75.25 28 THR B CA 1
ATOM 2799 C C . THR B 1 28 ? 2.842 10.211 -50.656 1 75.25 28 THR B C 1
ATOM 2801 O O . THR B 1 28 ? 3.455 9.219 -50.219 1 75.25 28 THR B O 1
ATOM 2804 N N . PRO B 1 29 ? 1.534 10.258 -50.719 1 83.69 29 PRO B N 1
ATOM 2805 C CA . PRO B 1 29 ? 0.773 9.008 -50.594 1 83.69 29 PRO B CA 1
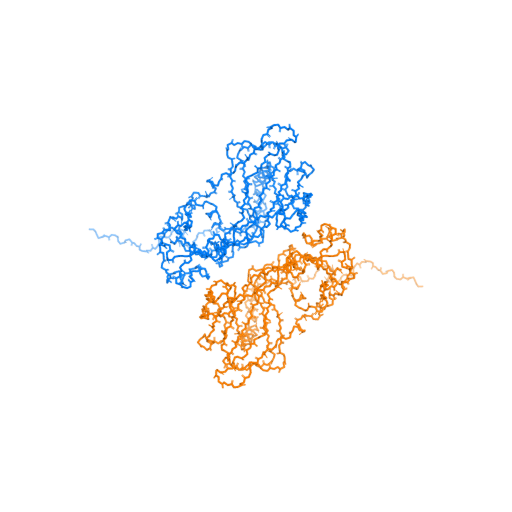ATOM 2806 C C . PRO B 1 29 ? 1.342 7.891 -51.469 1 83.69 29 PRO B C 1
ATOM 2808 O O . PRO B 1 29 ? 1.309 6.723 -51.062 1 83.69 29 PRO B O 1
ATOM 2811 N N . LYS B 1 30 ? 1.97 8.273 -52.594 1 84.81 30 LYS B N 1
ATOM 2812 C CA . LYS B 1 30 ? 2.516 7.289 -53.531 1 84.81 30 LYS B CA 1
ATOM 2813 C C . LYS B 1 30 ? 3.732 6.586 -52.906 1 84.81 30 LYS B C 1
ATOM 2815 O O . LYS B 1 30 ? 4.012 5.43 -53.25 1 84.81 30 LYS B O 1
ATOM 2820 N N . THR B 1 31 ? 4.348 7.242 -52.094 1 84.56 31 THR B N 1
ATOM 2821 C CA . THR B 1 31 ? 5.52 6.637 -51.469 1 84.56 31 THR B CA 1
ATOM 2822 C C . THR B 1 31 ? 5.191 6.152 -50.062 1 84.56 31 THR B C 1
ATOM 2824 O O . THR B 1 31 ? 5.691 5.113 -49.625 1 84.56 31 THR B O 1
ATOM 2827 N N . VAL B 1 32 ? 4.355 6.863 -49.438 1 86.69 32 VAL B N 1
ATOM 2828 C CA . VAL B 1 32 ? 4.066 6.551 -48.031 1 86.69 32 VAL B CA 1
ATOM 2829 C C . VAL B 1 32 ? 3.238 5.27 -47.969 1 86.69 32 VAL B C 1
ATOM 2831 O O . VAL B 1 32 ? 3.516 4.402 -47.125 1 86.69 32 VAL B O 1
ATOM 2834 N N . LEU B 1 33 ? 2.359 5.156 -48.875 1 88.38 33 LEU B N 1
ATOM 2835 C CA . LEU B 1 33 ? 1.454 4.016 -48.812 1 88.38 33 LEU B CA 1
ATOM 2836 C C . LEU B 1 33 ? 2.199 2.715 -49.094 1 88.38 33 LEU B C 1
ATOM 2838 O O . LEU B 1 33 ? 2.109 1.763 -48.312 1 88.38 33 LEU B O 1
ATOM 2842 N N . PRO B 1 34 ? 2.93 2.746 -50.156 1 87.5 34 PRO B N 1
ATOM 2843 C CA . PRO B 1 34 ? 3.682 1.51 -50.406 1 87.5 34 PRO B CA 1
ATOM 2844 C C . PRO B 1 34 ? 4.703 1.221 -49.281 1 87.5 34 PRO B C 1
ATOM 2846 O O . PRO B 1 34 ? 4.938 0.058 -48.969 1 87.5 34 PRO B O 1
ATOM 2849 N N . THR B 1 35 ? 5.227 2.133 -48.75 1 87.81 35 THR B N 1
ATOM 2850 C CA . THR B 1 35 ? 6.195 1.927 -47.656 1 87.81 35 THR B CA 1
ATOM 2851 C C . THR B 1 35 ? 5.531 1.304 -46.438 1 87.81 35 THR B C 1
ATOM 2853 O O . THR B 1 35 ? 6.059 0.356 -45.844 1 87.81 35 THR B O 1
ATOM 2856 N N . PHE B 1 36 ? 4.414 1.819 -46.125 1 88.31 36 PHE B N 1
ATOM 2857 C CA . PHE B 1 36 ? 3.697 1.266 -44.969 1 88.31 36 PHE B CA 1
ATOM 2858 C C . PHE B 1 36 ? 3.252 -0.164 -45.25 1 88.31 36 PHE B C 1
ATOM 2860 O O . PHE B 1 36 ? 3.273 -1.014 -44.375 1 88.31 36 PHE B O 1
ATOM 2867 N N . PHE B 1 37 ? 2.938 -0.371 -46.5 1 89.94 37 PHE B N 1
ATOM 2868 C CA . PHE B 1 37 ? 2.512 -1.715 -46.875 1 89.94 37 PHE B CA 1
ATOM 2869 C C . PHE B 1 37 ? 3.678 -2.693 -46.812 1 89.94 37 PHE B C 1
ATOM 2871 O O . PHE B 1 37 ? 3.514 -3.826 -46.344 1 89.94 37 PHE B O 1
ATOM 2878 N N . ILE B 1 38 ? 4.785 -2.225 -47.188 1 90.75 38 ILE B N 1
ATOM 2879 C CA . ILE B 1 38 ? 5.969 -3.074 -47.156 1 90.75 38 ILE B CA 1
ATOM 2880 C C . ILE B 1 38 ? 6.348 -3.354 -45.688 1 90.75 38 ILE B C 1
ATOM 2882 O O . ILE B 1 38 ? 6.68 -4.488 -45.344 1 90.75 38 ILE B O 1
ATOM 2886 N N . ILE B 1 39 ? 6.254 -2.432 -44.844 1 89.88 39 ILE B N 1
ATOM 2887 C CA . ILE B 1 39 ? 6.547 -2.617 -43.438 1 89.88 39 ILE B CA 1
ATOM 2888 C C . ILE B 1 39 ? 5.547 -3.596 -42.812 1 89.88 39 ILE B C 1
ATOM 2890 O O . ILE B 1 39 ? 5.926 -4.473 -42.031 1 89.88 39 ILE B O 1
ATOM 2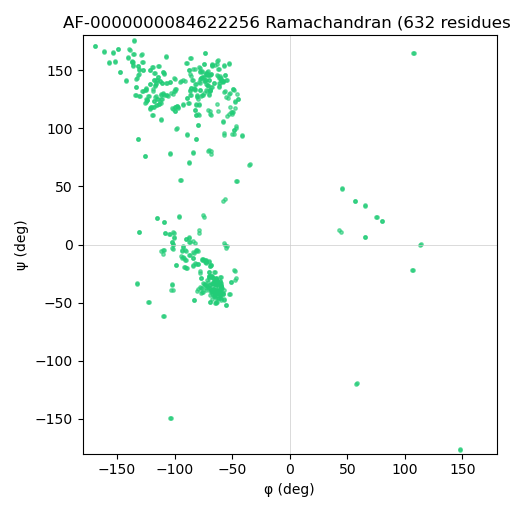894 N N . GLY B 1 40 ? 4.363 -3.449 -43.125 1 90.56 40 GLY B N 1
ATOM 2895 C CA . GLY B 1 40 ? 3.342 -4.367 -42.656 1 90.56 40 GLY B CA 1
ATOM 2896 C C . GLY B 1 40 ? 3.58 -5.801 -43.094 1 90.56 40 GLY B C 1
ATOM 2897 O O . GLY B 1 40 ? 3.439 -6.73 -42.281 1 90.56 40 GLY B O 1
ATOM 2898 N N . ILE B 1 41 ? 4.051 -5.941 -44.312 1 90.56 41 ILE B N 1
ATOM 2899 C CA . ILE B 1 41 ? 4.289 -7.27 -44.875 1 90.56 41 ILE B CA 1
ATOM 2900 C C . ILE B 1 41 ? 5.5 -7.902 -44.188 1 90.56 41 ILE B C 1
ATOM 2902 O O . ILE B 1 41 ? 5.523 -9.109 -43.938 1 90.56 41 ILE B O 1
ATOM 2906 N N . ILE B 1 42 ? 6.418 -7.137 -43.812 1 89.88 42 ILE B N 1
ATOM 2907 C CA . ILE B 1 42 ? 7.609 -7.641 -43.125 1 89.88 42 ILE B CA 1
ATOM 2908 C C . ILE B 1 42 ? 7.293 -7.945 -41.688 1 89.88 42 ILE B C 1
ATOM 2910 O O . ILE B 1 42 ? 7.695 -8.992 -41.156 1 89.88 42 ILE B O 1
ATOM 2914 N N . PHE B 1 43 ? 6.477 -7.152 -41.031 1 90.75 43 PHE B N 1
ATOM 2915 C CA . PHE B 1 43 ? 6.273 -7.277 -39.594 1 90.75 43 PHE B CA 1
ATOM 2916 C C . PHE B 1 43 ? 5.129 -8.234 -39.281 1 90.75 43 PHE B C 1
ATOM 2918 O O . PHE B 1 43 ? 5.074 -8.812 -38.188 1 90.75 43 PHE B O 1
ATOM 2925 N N . ALA B 1 44 ? 4.336 -8.43 -40.219 1 90.5 44 ALA B N 1
ATOM 2926 C CA . ALA B 1 44 ? 3.189 -9.305 -39.969 1 90.5 44 ALA B CA 1
ATOM 2927 C C . ALA B 1 44 ? 3.641 -10.734 -39.688 1 90.5 44 ALA B C 1
ATOM 2929 O O . ALA B 1 44 ? 3.223 -11.336 -38.688 1 90.5 44 ALA B O 1
ATOM 2930 N N . PRO B 1 45 ? 4.473 -11.195 -40.562 1 90.81 45 PRO B N 1
ATOM 2931 C CA . PRO B 1 45 ? 4.953 -12.547 -40.281 1 90.81 45 PRO B CA 1
ATOM 2932 C C . PRO B 1 45 ? 5.699 -12.625 -38.938 1 90.81 45 PRO B C 1
ATOM 2934 O O . PRO B 1 45 ? 5.578 -13.617 -38.219 1 90.81 45 PRO B O 1
ATOM 2937 N N . LEU B 1 46 ? 6.473 -11.742 -38.625 1 90.12 46 LEU B N 1
ATOM 2938 C CA . LEU B 1 46 ? 7.172 -11.695 -37.344 1 90.12 46 LEU B CA 1
ATOM 2939 C C . LEU B 1 46 ? 6.18 -11.648 -36.188 1 90.12 46 LEU B C 1
ATOM 2941 O O . LEU B 1 46 ? 6.359 -12.336 -35.188 1 90.12 46 LEU B O 1
ATOM 2945 N N . GLY B 1 47 ? 5.242 -10.844 -36.312 1 90.25 47 GLY B N 1
ATOM 2946 C CA . GLY B 1 47 ? 4.188 -10.797 -35.312 1 90.25 47 GLY B CA 1
ATOM 2947 C C . GLY B 1 47 ? 3.453 -12.117 -35.156 1 90.25 47 GLY B C 1
ATOM 2948 O O . GLY B 1 47 ? 3.156 -12.547 -34.031 1 90.25 47 GLY B O 1
ATOM 2949 N N . GLY B 1 48 ? 3.199 -12.695 -36.219 1 89.75 48 GLY B N 1
ATOM 2950 C CA . GLY B 1 48 ? 2.564 -14 -36.188 1 89.75 48 GLY B CA 1
ATOM 2951 C C . GLY B 1 48 ? 3.391 -15.047 -35.469 1 89.75 48 GLY B C 1
ATOM 2952 O O . GLY B 1 48 ? 2.861 -15.82 -34.656 1 89.75 48 GLY B O 1
ATOM 2953 N N . LEU B 1 49 ? 4.586 -15.039 -35.75 1 89.5 49 LEU B N 1
ATOM 2954 C CA . LEU B 1 49 ? 5.492 -15.977 -35.094 1 89.5 49 LEU B CA 1
ATOM 2955 C C . LEU B 1 49 ? 5.543 -15.711 -33.594 1 89.5 49 LEU B C 1
ATOM 2957 O O . LEU B 1 49 ? 5.559 -16.656 -32.781 1 89.5 49 LEU B O 1
ATOM 2961 N N . LEU B 1 50 ? 5.551 -14.5 -33.188 1 89.19 50 LEU B N 1
ATOM 2962 C CA . LEU B 1 50 ? 5.605 -14.148 -31.781 1 89.19 50 LEU B CA 1
ATOM 2963 C C . LEU B 1 50 ? 4.312 -14.547 -31.062 1 89.19 50 LEU B C 1
ATOM 2965 O O . LEU B 1 50 ? 4.344 -15.016 -29.922 1 89.19 50 LEU B O 1
ATOM 2969 N N . LEU B 1 51 ? 3.309 -14.359 -31.703 1 87.69 51 LEU B N 1
ATOM 2970 C CA . LEU B 1 51 ? 2.025 -14.75 -31.125 1 87.69 51 LEU B CA 1
ATOM 2971 C C . LEU B 1 51 ? 1.945 -16.266 -30.953 1 87.69 51 LEU B C 1
ATOM 2973 O O . LEU B 1 51 ? 1.448 -16.75 -29.938 1 87.69 51 LEU B O 1
ATOM 2977 N N . TYR B 1 52 ? 2.447 -16.922 -31.938 1 86.19 52 TYR B N 1
ATOM 2978 C CA . TYR B 1 52 ? 2.467 -18.391 -31.844 1 86.19 52 TYR B CA 1
ATOM 2979 C C . TYR B 1 52 ? 3.324 -18.844 -30.672 1 86.19 52 TYR B C 1
ATOM 2981 O O . TYR B 1 52 ? 2.92 -19.734 -29.906 1 86.19 52 TYR B O 1
ATOM 2989 N N . ALA B 1 53 ? 4.441 -18.312 -30.516 1 85.81 53 ALA B N 1
ATOM 2990 C CA . ALA B 1 53 ? 5.332 -18.656 -29.406 1 85.81 53 ALA B CA 1
ATOM 2991 C C . ALA B 1 53 ? 4.691 -18.312 -28.062 1 85.81 53 ALA B C 1
ATOM 2993 O O . ALA B 1 53 ? 4.789 -19.094 -27.109 1 85.81 53 ALA B O 1
ATOM 2994 N N . SER B 1 54 ? 4.023 -17.297 -27.984 1 83.5 54 SER B N 1
ATOM 2995 C CA . SER B 1 54 ? 3.381 -16.859 -26.75 1 83.5 54 SER B CA 1
ATOM 2996 C C . SER B 1 54 ? 2.256 -17.812 -26.344 1 83.5 54 SER B C 1
ATOM 2998 O O . SER B 1 54 ? 2.076 -18.109 -25.156 1 83.5 54 SER B O 1
ATOM 3000 N N . ASN B 1 55 ? 1.659 -18.312 -27.359 1 82.88 55 ASN B N 1
ATOM 3001 C CA . ASN B 1 55 ? 0.514 -19.172 -27.094 1 82.88 55 ASN B CA 1
ATOM 3002 C C . ASN B 1 55 ? 0.949 -20.609 -26.797 1 82.88 55 ASN B C 1
ATOM 3004 O O . ASN B 1 55 ? 0.157 -21.406 -26.297 1 82.88 55 ASN B O 1
ATOM 3008 N N . SER B 1 56 ? 2.125 -20.844 -27.047 1 83.94 56 SER B N 1
ATOM 3009 C CA . SER B 1 56 ? 2.619 -22.203 -26.828 1 83.94 56 SER B CA 1
ATOM 3010 C C . SER B 1 56 ? 3.164 -22.375 -25.422 1 83.94 56 SER B C 1
ATOM 3012 O O . SER B 1 56 ? 3.494 -23.484 -25 1 83.94 56 SER B O 1
ATOM 3014 N N . VAL B 1 57 ? 3.211 -21.344 -24.703 1 86.75 57 VAL B N 1
ATOM 3015 C CA . VAL B 1 57 ? 3.746 -21.406 -23.344 1 86.75 57 VAL B CA 1
ATOM 3016 C C . VAL B 1 57 ? 2.643 -21.797 -22.375 1 86.75 57 VAL B C 1
ATOM 3018 O O . VAL B 1 57 ? 1.524 -21.281 -22.438 1 86.75 57 VAL B O 1
ATOM 3021 N N . ASN B 1 58 ? 2.992 -22.859 -21.547 1 91.25 58 ASN B N 1
ATOM 3022 C CA . ASN B 1 58 ? 2.094 -23.203 -20.453 1 91.25 58 ASN B CA 1
ATOM 3023 C C . ASN B 1 58 ? 2.262 -22.266 -19.266 1 91.25 58 ASN B C 1
ATOM 3025 O O . ASN B 1 58 ? 3.369 -22.094 -18.766 1 91.25 58 ASN B O 1
ATOM 3029 N N . GLU B 1 59 ? 1.167 -21.625 -18.953 1 93.75 59 GLU B N 1
ATOM 3030 C CA . GLU B 1 59 ? 1.222 -20.688 -17.844 1 93.75 59 GLU B CA 1
ATOM 3031 C C . GLU B 1 59 ? 0.035 -20.875 -16.906 1 93.75 59 GLU B C 1
ATOM 3033 O O . GLU B 1 59 ? -1.088 -21.125 -17.344 1 93.75 59 GLU B O 1
ATOM 3038 N N . LEU B 1 60 ? 0.357 -20.859 -15.633 1 95.38 60 LEU B N 1
ATOM 3039 C CA . LEU B 1 60 ? -0.635 -20.859 -14.562 1 95.38 60 LEU B CA 1
ATOM 3040 C C . LEU B 1 60 ? -0.418 -19.672 -13.625 1 95.38 60 LEU B C 1
ATOM 3042 O O . LEU B 1 60 ? 0.685 -19.484 -13.109 1 95.38 60 LEU B O 1
ATOM 3046 N N . GLN B 1 61 ? -1.463 -18.891 -13.438 1 96.81 61 GLN B N 1
ATOM 3047 C CA . GLN B 1 61 ? -1.391 -17.719 -12.555 1 96.81 61 GLN B CA 1
ATOM 3048 C C . GLN B 1 61 ? -2.572 -17.703 -11.594 1 96.81 61 GLN B C 1
ATOM 3050 O O . GLN B 1 61 ? -3.727 -17.797 -12.008 1 96.81 61 GLN B O 1
ATOM 3055 N N . PHE B 1 62 ? -2.305 -17.578 -10.328 1 97.25 62 PHE B N 1
ATOM 3056 C CA . PHE B 1 62 ? -3.318 -17.469 -9.281 1 97.25 62 PHE B CA 1
ATOM 3057 C C . PHE B 1 62 ? -3.189 -16.125 -8.555 1 97.25 62 PHE B C 1
ATOM 3059 O O . PHE B 1 62 ? -2.111 -15.789 -8.062 1 97.25 62 PHE B O 1
ATOM 3066 N N . ASP B 1 63 ? -4.219 -15.391 -8.547 1 95.88 63 ASP B N 1
ATOM 3067 C CA . ASP B 1 63 ? -4.246 -14.164 -7.758 1 95.88 63 ASP B CA 1
ATOM 3068 C C . ASP B 1 63 ? -4.562 -14.453 -6.293 1 95.88 63 ASP B C 1
ATOM 3070 O O . ASP B 1 63 ? -5.684 -14.836 -5.957 1 95.88 63 ASP B O 1
ATOM 3074 N N . TYR B 1 64 ? -3.592 -14.258 -5.453 1 96.31 64 TYR B N 1
ATOM 3075 C CA . TYR B 1 64 ? -3.783 -14.602 -4.047 1 96.31 64 TYR B CA 1
ATOM 3076 C C . TYR B 1 64 ? -3.877 -13.344 -3.186 1 96.31 64 TYR B C 1
ATOM 3078 O O . TYR B 1 64 ? -3.678 -13.406 -1.97 1 96.31 64 TYR B O 1
ATOM 3086 N N . THR B 1 65 ? -4.156 -12.234 -3.719 1 92.06 65 THR B N 1
ATOM 3087 C CA . THR B 1 65 ? -4.188 -10.945 -3.035 1 92.06 65 THR B CA 1
ATOM 3088 C C . THR B 1 65 ? -5.066 -11.016 -1.791 1 92.06 65 THR B C 1
ATOM 3090 O O . THR B 1 65 ? -4.695 -10.5 -0.734 1 92.06 65 THR B O 1
ATOM 3093 N N . PHE B 1 66 ? -6.219 -11.656 -1.881 1 90.38 66 PHE B N 1
ATOM 3094 C CA . PHE B 1 66 ? -7.156 -11.656 -0.766 1 90.38 66 PHE B CA 1
ATOM 3095 C C . PHE B 1 66 ? -7.336 -13.055 -0.204 1 90.38 66 PHE B C 1
ATOM 3097 O O . PHE B 1 66 ? -8.359 -13.359 0.408 1 90.38 66 PHE B O 1
ATOM 3104 N N . CYS B 1 67 ? -6.352 -13.875 -0.443 1 94.06 67 CYS B N 1
ATOM 3105 C CA . CYS B 1 67 ? -6.398 -15.242 0.058 1 94.06 67 CYS B CA 1
ATOM 3106 C C . CYS B 1 67 ? -6.363 -15.273 1.581 1 94.06 67 CYS B C 1
ATOM 3108 O O . CYS B 1 67 ? -6.863 -16.203 2.203 1 94.06 67 CYS B O 1
ATOM 3110 N N . ASP B 1 68 ? -5.863 -14.289 2.145 1 88.75 68 ASP B N 1
ATOM 3111 C CA . ASP B 1 68 ? -5.738 -14.234 3.598 1 88.75 68 ASP B CA 1
ATOM 3112 C C . ASP B 1 68 ? -7.051 -13.812 4.246 1 88.75 68 ASP B C 1
ATOM 3114 O O . ASP B 1 68 ? -7.191 -13.867 5.473 1 88.75 68 ASP B O 1
ATOM 3118 N N . GLN B 1 69 ? -8.039 -13.484 3.445 1 87.31 69 GLN B N 1
ATOM 3119 C CA . GLN B 1 69 ? -9.258 -12.945 4.035 1 87.31 69 GLN B CA 1
ATOM 3120 C C . GLN B 1 69 ? -10.492 -13.625 3.457 1 87.31 69 GLN B C 1
ATOM 3122 O O . GLN B 1 69 ? -11.469 -13.859 4.172 1 87.31 69 GLN B O 1
ATOM 3127 N N . ARG B 1 70 ? -10.492 -13.984 2.293 1 89.75 70 ARG B N 1
ATOM 3128 C CA . ARG B 1 70 ? -11.703 -14.359 1.576 1 89.75 70 ARG B CA 1
ATOM 3129 C C . ARG B 1 70 ? -12.078 -15.812 1.868 1 89.75 70 ARG B C 1
ATOM 3131 O O . ARG B 1 70 ? -13.242 -16.109 2.156 1 89.75 70 ARG B O 1
ATOM 3138 N N . PRO B 1 71 ? -11.07 -16.766 1.776 1 92 71 PRO B N 1
ATOM 3139 C CA . PRO B 1 71 ? -11.484 -18.125 2.102 1 92 71 PRO B CA 1
ATOM 3140 C C . PRO B 1 71 ? -11.961 -18.281 3.545 1 92 71 PRO B C 1
ATOM 3142 O O . PRO B 1 71 ? -11.609 -17.453 4.402 1 92 71 PRO B O 1
ATOM 3145 N N . PRO B 1 72 ? -12.719 -19.297 3.777 1 89.31 72 PRO B N 1
ATOM 3146 C CA . PRO B 1 72 ? -13.211 -19.5 5.145 1 89.31 72 PRO B CA 1
ATOM 3147 C C . PRO B 1 72 ? -12.086 -19.703 6.148 1 89.31 72 PRO B C 1
ATOM 3149 O O . PRO B 1 72 ? -11.078 -20.344 5.832 1 89.31 72 PRO B O 1
ATOM 3152 N N . ALA B 1 73 ? -12.344 -19.141 7.328 1 84.81 73 ALA B N 1
ATOM 3153 C CA . ALA B 1 73 ? -11.375 -19.344 8.406 1 84.81 73 ALA B CA 1
ATOM 3154 C C . ALA B 1 73 ? -11.422 -20.781 8.914 1 84.81 73 ALA B C 1
ATOM 3156 O O . ALA B 1 73 ? -12.492 -21.406 8.938 1 84.81 73 ALA B O 1
ATOM 3157 N N . PRO B 1 74 ? -10.273 -21.25 9.305 1 88.75 74 PRO B N 1
ATOM 3158 C CA . PRO B 1 74 ? -10.297 -22.578 9.945 1 88.75 74 PRO B CA 1
ATOM 3159 C C . PRO B 1 74 ? -11.109 -22.594 11.234 1 88.75 74 PRO B C 1
ATOM 3161 O O . PRO B 1 74 ? -11.195 -21.578 11.93 1 88.75 74 PRO B O 1
ATOM 3164 N N . ASP B 1 75 ? -11.688 -23.75 11.555 1 84.5 75 ASP B N 1
ATOM 3165 C CA . ASP B 1 75 ? -12.555 -23.875 12.719 1 84.5 75 ASP B CA 1
ATOM 3166 C C . ASP B 1 75 ? -11.773 -24.359 13.938 1 84.5 75 ASP B C 1
ATOM 3168 O O . ASP B 1 75 ? -12.258 -24.281 15.07 1 84.5 75 ASP B O 1
ATOM 3172 N N . ASP B 1 76 ? -10.641 -24.781 13.75 1 85.81 76 ASP B N 1
ATOM 3173 C CA . ASP B 1 76 ? -9.852 -25.281 14.875 1 85.81 76 ASP B CA 1
ATOM 3174 C C . ASP B 1 76 ? -9.172 -24.141 15.625 1 85.81 76 ASP B C 1
ATOM 3176 O O . ASP B 1 76 ? -8.883 -23.094 15.055 1 85.81 76 ASP B O 1
ATOM 3180 N N . PRO B 1 77 ? -8.922 -24.297 16.922 1 76.12 77 PRO B N 1
ATOM 3181 C CA . PRO B 1 77 ? -8.375 -23.234 17.781 1 76.12 77 PRO B CA 1
ATOM 3182 C C . PRO B 1 77 ? -7.008 -22.75 17.312 1 76.12 77 PRO B C 1
ATOM 3184 O O . PRO B 1 77 ? -6.652 -21.594 17.531 1 76.12 77 PRO B O 1
ATOM 3187 N N . LEU B 1 78 ? -6.312 -23.672 16.656 1 77.31 78 LEU B N 1
ATOM 3188 C CA . LEU B 1 78 ? -4.969 -23.297 16.234 1 77.31 78 LEU B CA 1
ATOM 3189 C C . LEU B 1 78 ? -4.973 -22.766 14.812 1 77.31 78 LEU B C 1
ATOM 3191 O O . LEU B 1 78 ? -3.955 -22.266 14.328 1 77.31 78 LEU B O 1
ATOM 3195 N N . GLY B 1 79 ? -6.109 -22.812 14.133 1 84.44 79 GLY B N 1
ATOM 3196 C CA . GLY B 1 79 ? -6.234 -22.312 12.773 1 84.44 79 GLY B CA 1
ATOM 3197 C C . GLY B 1 79 ? -5.406 -23.094 11.773 1 84.44 79 GLY B C 1
ATOM 3198 O O . GLY B 1 79 ? -4.859 -22.516 10.828 1 84.44 79 GLY B O 1
ATOM 3199 N N . GLN B 1 80 ? -5.25 -24.391 11.977 1 87.69 80 GLN B N 1
ATOM 3200 C CA . GLN B 1 80 ? -4.32 -25.188 11.172 1 87.69 80 GLN B CA 1
ATOM 3201 C C . GLN B 1 80 ? -5.062 -26.141 10.25 1 87.69 80 GLN B C 1
ATOM 3203 O O . GLN B 1 80 ? -4.449 -26.797 9.406 1 87.69 80 GLN B O 1
ATOM 3208 N N . ASN B 1 81 ? -6.316 -26.234 10.406 1 91.75 81 ASN B N 1
ATOM 3209 C CA . ASN B 1 81 ? -7.121 -27.094 9.539 1 91.75 81 ASN B CA 1
ATOM 3210 C C . ASN B 1 81 ? -7.781 -26.297 8.422 1 91.75 81 ASN B C 1
ATOM 3212 O O . ASN B 1 81 ? -8.852 -25.719 8.609 1 91.75 81 ASN B O 1
ATOM 3216 N N . PRO B 1 82 ? -7.188 -26.375 7.312 1 94.31 82 PRO B N 1
ATOM 3217 C CA . PRO B 1 82 ? -7.672 -25.516 6.23 1 94.31 82 PRO B CA 1
ATOM 3218 C C . PRO B 1 82 ? -9.016 -25.969 5.664 1 94.31 82 PRO B C 1
ATOM 3220 O O . PRO B 1 82 ? -9.273 -27.172 5.578 1 94.31 82 PRO B O 1
ATOM 3223 N N . LYS B 1 83 ? -9.82 -25.094 5.266 1 94.94 83 LYS B N 1
ATOM 3224 C CA . LYS B 1 83 ? -11.062 -25.312 4.531 1 94.94 83 LYS B CA 1
ATOM 3225 C C . LYS B 1 83 ? -10.961 -24.781 3.102 1 94.94 83 LYS B C 1
ATOM 3227 O O . LYS B 1 83 ? -11.047 -23.578 2.871 1 94.94 83 LYS B O 1
ATOM 3232 N N . PHE B 1 84 ? -10.891 -25.719 2.234 1 96.06 84 PHE B N 1
ATOM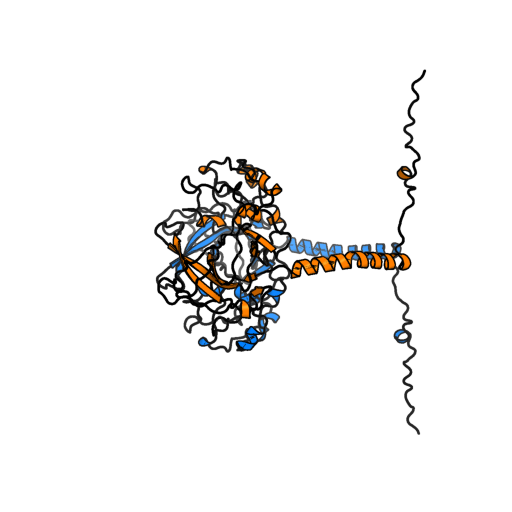 3233 C CA . PHE B 1 84 ? -10.641 -25.344 0.847 1 96.06 84 PHE B CA 1
ATOM 3234 C C . PHE B 1 84 ? -11.945 -24.984 0.143 1 96.06 84 PHE B C 1
ATOM 3236 O O . PHE B 1 84 ? -12.977 -25.625 0.37 1 96.06 84 PHE B O 1
ATOM 3243 N N . GLU B 1 85 ? -11.906 -23.984 -0.687 1 95.44 85 GLU B N 1
ATOM 3244 C CA . GLU B 1 85 ? -12.984 -23.609 -1.592 1 95.44 85 GLU B CA 1
ATOM 3245 C C . GLU B 1 85 ? -12.445 -23.266 -2.977 1 95.44 85 GLU B C 1
ATOM 3247 O O . GLU B 1 85 ? -11.266 -22.953 -3.129 1 95.44 85 GLU B O 1
ATOM 3252 N N . PRO B 1 86 ? -13.305 -23.359 -3.951 1 94.94 86 PRO B N 1
ATOM 3253 C CA . PRO B 1 86 ? -12.844 -23.047 -5.305 1 94.94 86 PRO B CA 1
ATOM 3254 C C . PRO B 1 86 ? -12.367 -21.609 -5.445 1 94.94 86 PRO B C 1
ATOM 3256 O O . PRO B 1 86 ? -12.969 -20.688 -4.871 1 94.94 86 PRO B O 1
ATOM 3259 N N . ILE B 1 87 ? -11.281 -21.438 -6.086 1 94.81 87 ILE B N 1
ATOM 3260 C CA . ILE B 1 87 ? -10.828 -20.094 -6.434 1 94.81 87 ILE B CA 1
ATOM 3261 C C . ILE B 1 87 ? -11.75 -19.5 -7.496 1 94.81 87 ILE B C 1
ATOM 3263 O O . ILE B 1 87 ? -12.078 -20.156 -8.484 1 94.81 87 ILE B O 1
ATOM 3267 N N . PRO B 1 88 ? -12.172 -18.266 -7.297 1 90.25 88 PRO B N 1
ATOM 3268 C CA . PRO B 1 88 ? -12.977 -17.656 -8.352 1 90.25 88 PRO B CA 1
ATOM 3269 C C . PRO B 1 88 ? -12.273 -17.641 -9.703 1 90.25 88 PRO B C 1
ATOM 3271 O O . PRO B 1 88 ? -11.062 -17.438 -9.773 1 90.25 88 PRO B O 1
ATOM 3274 N N . ALA B 1 89 ? -13.055 -17.797 -10.75 1 89.75 89 ALA B N 1
ATOM 3275 C CA . ALA B 1 89 ? -12.523 -17.906 -12.102 1 89.75 89 ALA B CA 1
ATOM 3276 C C . ALA B 1 89 ? -11.734 -16.641 -12.477 1 89.75 89 ALA B C 1
ATOM 3278 O O . ALA B 1 89 ? -10.727 -16.719 -13.188 1 89.75 89 ALA B O 1
ATOM 3279 N N . ASP B 1 90 ? -12.156 -15.484 -11.977 1 88.75 90 ASP B N 1
ATOM 3280 C CA . ASP B 1 90 ? -11.523 -14.219 -12.312 1 88.75 90 ASP B CA 1
ATOM 3281 C C . ASP B 1 90 ? -10.133 -14.117 -11.695 1 88.75 90 ASP B C 1
ATOM 3283 O O . ASP B 1 90 ? -9.328 -13.266 -12.094 1 88.75 90 ASP B O 1
ATOM 3287 N N . ASP B 1 91 ? -9.859 -14.992 -10.75 1 92.94 91 ASP B N 1
ATOM 3288 C CA . ASP B 1 91 ? -8.57 -14.961 -10.062 1 92.94 91 ASP B CA 1
ATOM 3289 C C . ASP B 1 91 ? -7.625 -16.031 -10.609 1 92.94 91 ASP B C 1
ATOM 3291 O O . ASP B 1 91 ? -6.578 -16.297 -10.023 1 92.94 91 ASP B O 1
ATOM 3295 N N . ILE B 1 92 ? -8.031 -16.625 -11.719 1 94.88 92 ILE B N 1
ATOM 3296 C CA . ILE B 1 92 ? -7.215 -17.656 -12.359 1 94.88 92 ILE B CA 1
ATOM 3297 C C . ILE B 1 92 ? -6.945 -17.266 -13.812 1 94.88 92 ILE B C 1
ATOM 3299 O O . ILE B 1 92 ? -7.871 -16.906 -14.547 1 94.88 92 ILE B O 1
ATOM 3303 N N . THR B 1 93 ? -5.73 -17.203 -14.195 1 93.38 93 THR B N 1
ATOM 3304 C CA . THR B 1 93 ? -5.312 -17.094 -15.594 1 93.38 93 THR B CA 1
ATOM 3305 C C . THR B 1 93 ? -4.43 -18.266 -15.984 1 93.38 93 THR B C 1
ATOM 3307 O O . THR B 1 93 ? -3.393 -18.516 -15.367 1 93.38 93 THR B O 1
ATOM 3310 N N . SER B 1 94 ? -4.902 -19.031 -16.953 1 92.62 94 SER B N 1
ATOM 3311 C CA . SER B 1 94 ? -4.164 -20.25 -17.297 1 92.62 94 SER B CA 1
ATOM 3312 C C . SER B 1 94 ? -4.375 -20.609 -18.766 1 92.62 94 SER B C 1
ATOM 3314 O O . SER B 1 94 ? -5.332 -20.156 -19.391 1 92.62 94 SER B O 1
ATOM 3316 N N . SER B 1 95 ? -3.414 -21.375 -19.266 1 90.44 95 SER B N 1
ATOM 3317 C CA . SER B 1 95 ? -3.547 -21.984 -20.578 1 90.44 95 SER B CA 1
ATOM 3318 C C . SER B 1 95 ? -4.406 -23.234 -20.531 1 90.44 95 SER B C 1
ATOM 3320 O O . SER B 1 95 ? -4.777 -23.781 -21.578 1 90.44 95 SER B O 1
ATOM 3322 N N . PHE B 1 96 ? -4.785 -23.641 -19.359 1 90 96 PHE B N 1
ATOM 3323 C CA . PHE B 1 96 ? -5.598 -24.828 -19.156 1 90 96 PHE B CA 1
ATOM 3324 C C . PHE B 1 96 ? -7.023 -24.453 -18.766 1 90 96 PHE B C 1
ATOM 3326 O O . PHE B 1 96 ? -7.281 -23.312 -18.359 1 90 96 PHE B O 1
ATOM 3333 N N . SER B 1 97 ? -7.883 -25.406 -18.938 1 89.75 97 SER B N 1
ATOM 3334 C CA . SER B 1 97 ? -9.258 -25.156 -18.531 1 89.75 97 SER B CA 1
ATOM 3335 C C . SER B 1 97 ? -9.383 -25.141 -17 1 89.75 97 SER B C 1
ATOM 3337 O O . SER B 1 97 ? -8.656 -25.859 -16.312 1 89.75 97 SER B O 1
ATOM 3339 N N . ASN B 1 98 ? -10.297 -24.328 -16.562 1 87.69 98 ASN B N 1
ATOM 3340 C CA . ASN B 1 98 ? -10.531 -24.266 -15.117 1 87.69 98 ASN B CA 1
ATOM 3341 C C . ASN B 1 98 ? -10.953 -25.609 -14.555 1 87.69 98 ASN B C 1
ATOM 3343 O O . ASN B 1 98 ? -10.602 -25.953 -13.43 1 87.69 98 ASN B O 1
ATOM 3347 N N . SER B 1 99 ? -11.711 -26.281 -15.328 1 88.75 99 SER B N 1
ATOM 3348 C CA . SER B 1 99 ? -12.18 -27.594 -14.898 1 88.75 99 SER B CA 1
ATOM 3349 C C . SER B 1 99 ? -11.016 -28.562 -14.734 1 88.75 99 SER B C 1
ATOM 3351 O O . SER B 1 99 ? -11.008 -29.391 -13.812 1 88.75 99 SER B O 1
ATOM 3353 N N . ASP B 1 100 ? -10.039 -28.453 -15.539 1 91.56 100 ASP B N 1
ATOM 3354 C CA . ASP B 1 100 ? -8.867 -29.312 -15.453 1 91.56 100 ASP B CA 1
ATOM 3355 C C . ASP B 1 100 ? -8.023 -28.969 -14.227 1 91.56 100 ASP B C 1
ATOM 3357 O O . ASP B 1 100 ? -7.488 -29.859 -13.562 1 91.56 100 ASP B O 1
ATOM 3361 N N . LEU B 1 101 ? -7.969 -27.734 -13.945 1 95.06 101 LEU B N 1
ATOM 3362 C CA . LEU B 1 101 ? -7.125 -27.266 -12.852 1 95.06 101 LEU B CA 1
ATOM 3363 C C . LEU B 1 101 ? -7.773 -27.562 -11.5 1 95.06 101 LEU B C 1
ATOM 3365 O O . LEU B 1 101 ? -7.082 -27.906 -10.539 1 95.06 101 LEU B O 1
ATOM 3369 N N . ASN B 1 102 ? -9.148 -27.438 -11.406 1 96.19 102 ASN B N 1
ATOM 3370 C CA . ASN B 1 102 ? -9.867 -27.609 -10.148 1 96.19 102 ASN B CA 1
ATOM 3371 C C . ASN B 1 102 ? -9.172 -26.875 -9 1 96.19 102 ASN B C 1
ATOM 3373 O O . ASN B 1 102 ? -8.883 -27.469 -7.961 1 96.19 102 ASN B O 1
ATOM 3377 N N . ALA B 1 103 ? -8.828 -25.609 -9.266 1 97.38 103 ALA B N 1
ATOM 3378 C CA . ALA B 1 103 ? -8.031 -24.828 -8.328 1 97.38 103 ALA B CA 1
ATOM 3379 C C . ALA B 1 103 ? -8.859 -24.438 -7.105 1 97.38 103 ALA B C 1
ATOM 3381 O O . ALA B 1 103 ? -10 -23.984 -7.234 1 97.38 103 ALA B O 1
ATOM 3382 N N . GLN B 1 104 ? -8.289 -24.641 -5.934 1 97.62 104 GLN B N 1
ATOM 3383 C CA . GLN B 1 104 ? -8.898 -24.312 -4.648 1 97.62 104 GLN B CA 1
ATOM 3384 C C . GLN B 1 104 ? -7.914 -23.547 -3.762 1 97.62 104 GLN B C 1
ATOM 3386 O O . GLN B 1 104 ? -6.699 -23.641 -3.945 1 97.62 104 GLN B O 1
ATOM 3391 N N . TRP B 1 105 ? -8.461 -22.75 -2.855 1 97.62 105 TRP B N 1
ATOM 3392 C CA . TRP B 1 105 ? -7.59 -22.062 -1.912 1 97.62 105 TRP B CA 1
ATOM 3393 C C . TRP B 1 105 ? -8.164 -22.109 -0.5 1 97.62 105 TRP B C 1
ATOM 3395 O O . TRP B 1 105 ? -9.328 -22.469 -0.309 1 97.62 105 TRP B O 1
ATOM 3405 N N . ALA B 1 106 ? -7.293 -21.953 0.437 1 97.31 106 ALA B N 1
ATOM 3406 C CA . ALA B 1 106 ? -7.59 -21.906 1.865 1 97.31 106 ALA B CA 1
ATOM 3407 C C . ALA B 1 106 ? -6.594 -21.016 2.605 1 97.31 106 ALA B C 1
ATOM 3409 O O . ALA B 1 106 ? -5.605 -20.562 2.021 1 97.31 106 ALA B O 1
ATOM 3410 N N . ARG B 1 107 ? -6.922 -20.734 3.824 1 94.25 107 ARG B N 1
ATOM 3411 C CA . ARG B 1 107 ? -6.016 -19.938 4.656 1 94.25 107 ARG B CA 1
ATOM 3412 C C . ARG B 1 107 ? -5.812 -20.594 6.016 1 94.25 107 ARG B C 1
ATOM 3414 O O . ARG B 1 107 ? -6.719 -21.25 6.539 1 94.25 107 ARG B O 1
ATOM 3421 N N . ILE B 1 108 ? -4.629 -20.422 6.492 1 93.62 108 ILE B N 1
ATOM 3422 C CA . ILE B 1 108 ? -4.289 -20.953 7.805 1 93.62 108 ILE B CA 1
ATOM 3423 C C . ILE B 1 108 ? -3.512 -19.906 8.602 1 93.62 108 ILE B C 1
ATOM 3425 O O . ILE B 1 108 ? -3.043 -18.922 8.039 1 93.62 108 ILE B O 1
ATOM 3429 N N . VAL B 1 109 ? -3.467 -20.203 9.93 1 87.56 109 VAL B N 1
ATOM 3430 C CA . VAL B 1 109 ? -2.756 -19.281 10.805 1 87.56 109 VAL B CA 1
ATOM 3431 C C . VAL B 1 109 ? -1.389 -19.859 11.164 1 87.56 109 VAL B C 1
ATOM 3433 O O . VAL B 1 109 ? -1.27 -21.047 11.453 1 87.56 109 VAL B O 1
ATOM 3436 N N . LYS B 1 110 ? -0.468 -19.031 10.992 1 83.25 110 LYS B N 1
ATOM 3437 C CA . LYS B 1 110 ? 0.873 -19.375 11.461 1 83.25 110 LYS B CA 1
ATOM 3438 C C . LYS B 1 110 ? 1.34 -18.406 12.547 1 83.25 110 LYS B C 1
ATOM 3440 O O . LYS B 1 110 ? 1.092 -17.203 12.469 1 83.25 110 LYS B O 1
ATOM 3445 N N . LYS B 1 111 ? 1.919 -18.922 13.539 1 76.56 111 LYS B N 1
ATOM 3446 C CA . LYS B 1 111 ? 2.43 -18.109 14.633 1 76.56 111 LYS B CA 1
ATOM 3447 C C . LYS B 1 111 ? 3.9 -17.75 14.414 1 76.56 111 LYS B C 1
ATOM 3449 O O . LYS B 1 111 ? 4.719 -18.641 14.164 1 76.56 111 LYS B O 1
ATOM 3454 N N . LEU B 1 112 ? 4.164 -16.484 14.344 1 72.25 112 LEU B N 1
ATOM 3455 C CA . LEU B 1 112 ? 5.531 -15.984 14.234 1 72.25 112 LEU B CA 1
ATOM 3456 C C . LEU B 1 112 ? 5.938 -15.234 15.5 1 72.25 112 LEU B C 1
ATOM 3458 O O . LEU B 1 112 ? 5.09 -14.633 16.172 1 72.25 112 LEU B O 1
ATOM 3462 N N . PRO B 1 113 ? 7.137 -15.398 15.914 1 67.31 113 PRO B N 1
ATOM 3463 C CA . PRO B 1 113 ? 7.578 -14.641 17.078 1 67.31 113 PRO B CA 1
ATOM 3464 C C . PRO B 1 113 ? 7.449 -13.133 16.891 1 67.31 113 PRO B C 1
ATOM 3466 O O . PRO B 1 113 ? 7.566 -12.633 15.773 1 67.31 113 PRO B O 1
ATOM 3469 N N . LEU B 1 114 ? 6.988 -12.43 18.078 1 60.59 114 LEU B N 1
ATOM 3470 C CA . LEU B 1 114 ? 6.922 -10.969 18.047 1 60.59 114 LEU B CA 1
ATOM 3471 C C . LEU B 1 114 ? 8.32 -10.359 18.094 1 60.59 114 LEU B C 1
ATOM 3473 O O . LEU B 1 114 ? 9.211 -10.883 18.766 1 60.59 114 LEU B O 1
ATOM 3477 N N . GLU B 1 115 ? 8.562 -9.32 17.297 1 53.44 115 GLU B N 1
ATOM 3478 C CA . GLU B 1 115 ? 9.844 -8.633 17.188 1 53.44 115 GLU B CA 1
ATOM 3479 C C . GLU B 1 115 ? 10.328 -8.148 18.547 1 53.44 115 GLU B C 1
ATOM 3481 O O . GLU B 1 115 ? 11.5 -8.312 18.891 1 53.44 115 GLU B O 1
ATOM 3486 N N . TYR B 1 116 ? 9.391 -7.379 19.266 1 51.16 116 TYR B N 1
ATOM 3487 C CA . TYR B 1 116 ? 9.797 -6.652 20.453 1 51.16 116 TYR B CA 1
ATOM 3488 C C . TYR B 1 116 ? 9.57 -7.492 21.703 1 51.16 116 TYR B C 1
ATOM 3490 O O . TYR B 1 116 ? 10.008 -7.125 22.797 1 51.16 116 TYR B O 1
ATOM 3498 N N . ASP B 1 117 ? 8.844 -8.602 21.453 1 54.62 117 ASP B N 1
ATOM 3499 C CA . ASP B 1 117 ? 8.602 -9.492 22.594 1 54.62 117 ASP B CA 1
ATOM 3500 C C . ASP B 1 117 ? 8.906 -10.938 22.219 1 54.62 117 ASP B C 1
ATOM 3502 O O . ASP B 1 117 ? 8.086 -11.617 21.594 1 54.62 117 ASP B O 1
ATOM 3506 N N . PRO B 1 118 ? 10.188 -11.312 22.469 1 57.41 118 PRO B N 1
ATOM 3507 C CA . PRO B 1 118 ? 10.547 -12.695 22.141 1 57.41 118 PRO B CA 1
ATOM 3508 C C . PRO B 1 118 ? 9.539 -13.711 22.672 1 57.41 118 PRO B C 1
ATOM 3510 O O . PRO B 1 118 ? 9.484 -14.844 22.203 1 57.41 118 PRO B O 1
ATOM 3513 N N . THR B 1 119 ? 8.844 -13.273 23.641 1 59.91 119 THR B N 1
ATOM 3514 C CA . THR B 1 119 ? 7.906 -14.211 24.25 1 59.91 119 THR B CA 1
ATOM 3515 C C . THR B 1 119 ? 6.543 -14.141 23.562 1 59.91 119 THR B C 1
ATOM 3517 O O . THR B 1 119 ? 5.688 -15.008 23.781 1 59.91 119 THR B O 1
ATOM 3520 N N . GLY B 1 120 ? 6.43 -13.086 22.781 1 62.31 120 GLY B N 1
ATOM 3521 C CA . GLY B 1 120 ? 5.129 -12.898 22.156 1 62.31 120 GLY B CA 1
ATOM 3522 C C . GLY B 1 120 ? 5.074 -13.383 20.719 1 62.31 120 GLY B C 1
ATOM 3523 O O . GLY B 1 120 ? 6.113 -13.57 20.094 1 62.31 120 GLY B O 1
ATOM 3524 N N . THR B 1 121 ? 4 -14.133 20.406 1 68.69 121 THR B N 1
ATOM 3525 C CA . THR B 1 121 ? 3.809 -14.586 19.031 1 68.69 121 THR B CA 1
ATOM 3526 C C . THR B 1 121 ? 2.734 -13.758 18.344 1 68.69 121 THR B C 1
ATOM 3528 O O . THR B 1 121 ? 1.863 -13.18 19 1 68.69 121 THR B O 1
ATOM 3531 N N . ARG B 1 122 ? 3.086 -13.5 17.094 1 70.94 122 ARG B N 1
ATOM 3532 C CA . ARG B 1 122 ? 2.049 -12.867 16.281 1 70.94 122 ARG B CA 1
ATOM 3533 C C . ARG B 1 122 ? 1.471 -13.859 15.266 1 70.94 122 ARG B C 1
ATOM 3535 O O . ARG B 1 122 ? 2.18 -14.742 14.773 1 70.94 122 ARG B O 1
ATOM 3542 N N . GLU B 1 123 ? 0.184 -13.781 15.125 1 74.19 123 GLU B N 1
ATOM 3543 C CA . GLU B 1 123 ? -0.498 -14.648 14.164 1 74.19 123 GLU B CA 1
ATOM 3544 C C . GLU B 1 123 ? -0.558 -13.992 12.781 1 74.19 123 GLU B C 1
ATOM 3546 O O . GLU B 1 123 ? -0.876 -12.812 12.664 1 74.19 123 GLU B O 1
ATOM 3551 N N . ILE B 1 124 ? -0.047 -14.828 11.844 1 78.31 124 ILE B N 1
ATOM 3552 C CA . ILE B 1 124 ? -0.149 -14.359 10.469 1 78.31 124 ILE B CA 1
ATOM 3553 C C . ILE B 1 124 ? -0.935 -15.367 9.633 1 78.31 124 ILE B C 1
ATOM 3555 O O . ILE B 1 124 ? -0.938 -16.562 9.93 1 78.31 124 ILE B O 1
ATOM 3559 N N . TRP B 1 125 ? -1.617 -14.82 8.617 1 83.12 125 TRP B N 1
ATOM 3560 C CA . TRP B 1 125 ? -2.352 -15.688 7.703 1 83.12 125 TRP B CA 1
ATOM 3561 C C . TRP B 1 125 ? -1.447 -16.188 6.582 1 83.12 125 TRP B C 1
ATOM 3563 O O . TRP B 1 125 ? -0.642 -15.422 6.043 1 83.12 125 TRP B O 1
ATOM 3573 N N . ASN B 1 126 ? -1.527 -17.516 6.355 1 91.81 126 ASN B N 1
ATOM 3574 C CA . ASN B 1 126 ? -0.901 -18.109 5.18 1 91.81 126 ASN B CA 1
ATOM 3575 C C . ASN B 1 126 ? -1.941 -18.562 4.164 1 91.81 126 ASN B C 1
ATOM 3577 O O . ASN B 1 126 ? -3.035 -18.984 4.543 1 91.81 126 ASN B O 1
ATOM 3581 N N . CYS B 1 127 ? -1.567 -18.453 2.975 1 96.38 127 CYS B N 1
ATOM 3582 C CA . CYS B 1 127 ? -2.43 -18.875 1.879 1 96.38 127 CYS B CA 1
ATOM 3583 C C . CYS B 1 127 ? -2.025 -20.266 1.373 1 96.38 127 CYS B C 1
ATOM 3585 O O . CYS B 1 127 ? -0.838 -20.547 1.202 1 96.38 127 CYS B O 1
ATOM 3587 N N . LEU B 1 128 ? -2.992 -21.109 1.222 1 97.31 128 LEU B N 1
ATOM 3588 C CA . LEU B 1 128 ? -2.799 -22.406 0.58 1 97.31 128 LEU B CA 1
ATOM 3589 C C . LEU B 1 128 ? -3.531 -22.469 -0.757 1 97.31 128 LEU B C 1
ATOM 3591 O O . LEU B 1 128 ? -4.723 -22.156 -0.832 1 97.31 128 LEU B O 1
ATOM 3595 N N . ILE B 1 129 ? -2.846 -22.844 -1.741 1 97.88 129 ILE B N 1
ATOM 3596 C CA . ILE B 1 129 ? -3.438 -23.016 -3.062 1 97.88 129 ILE B CA 1
ATOM 3597 C C . ILE B 1 129 ? -3.223 -24.453 -3.535 1 97.88 129 ILE B C 1
ATOM 3599 O O . ILE B 1 129 ? -2.1 -24.969 -3.514 1 97.88 129 ILE B O 1
ATOM 3603 N N . GLN B 1 130 ? -4.281 -25.078 -3.932 1 97.5 130 GLN B N 1
ATOM 3604 C CA . GLN B 1 130 ? -4.223 -26.406 -4.539 1 97.5 130 GLN B CA 1
ATOM 3605 C C . GLN B 1 130 ? -4.699 -26.375 -5.988 1 97.5 130 GLN B C 1
ATOM 3607 O O . GLN B 1 130 ? -5.656 -25.672 -6.316 1 97.5 130 GLN B O 1
ATOM 3612 N N . PHE B 1 131 ? -4.055 -27.125 -6.797 1 97.38 131 PHE B N 1
ATOM 3613 C CA . PHE B 1 131 ? -4.449 -27.219 -8.195 1 97.38 131 PHE B CA 1
ATOM 3614 C C . PHE B 1 131 ? -3.963 -28.531 -8.812 1 97.38 131 PHE B C 1
ATOM 3616 O O . PHE B 1 131 ? -2.994 -29.125 -8.344 1 97.38 131 PHE B O 1
ATOM 3623 N N . ASN B 1 132 ? -4.66 -28.859 -9.828 1 96.19 132 ASN B N 1
ATOM 3624 C CA . ASN B 1 132 ? -4.262 -30.031 -10.609 1 96.19 132 ASN B CA 1
ATOM 3625 C C . ASN B 1 132 ? -3.498 -29.641 -11.867 1 96.19 132 ASN B C 1
ATOM 3627 O O . ASN B 1 132 ? -4.02 -28.906 -12.711 1 96.19 132 ASN B O 1
ATOM 3631 N N . LEU B 1 133 ? -2.273 -30.078 -11.953 1 95.56 133 LEU B N 1
ATOM 3632 C CA . LEU B 1 133 ? -1.518 -29.906 -13.195 1 95.56 133 LEU B CA 1
ATOM 3633 C C . LEU B 1 133 ? -1.868 -31 -14.203 1 95.56 133 LEU B C 1
ATOM 3635 O O . LEU B 1 133 ? -1.528 -32.156 -14 1 95.56 133 LEU B O 1
ATOM 3639 N N . PRO B 1 134 ? -2.465 -30.578 -15.328 1 94.56 134 PRO B N 1
ATOM 3640 C CA . PRO B 1 134 ? -2.996 -31.594 -16.234 1 94.56 134 PRO B CA 1
ATOM 3641 C C . PRO B 1 134 ? -1.921 -32.188 -17.141 1 94.56 134 PRO B C 1
ATOM 3643 O O . PRO B 1 134 ? -2.145 -33.25 -17.766 1 94.56 134 PRO B O 1
ATOM 3646 N N . VAL B 1 135 ? -0.759 -31.516 -17.25 1 94 135 VAL B N 1
ATOM 3647 C CA . VAL B 1 135 ? 0.312 -32 -18.109 1 94 135 VAL B CA 1
ATOM 3648 C C . VAL B 1 135 ? 1.653 -31.891 -17.391 1 94 135 VAL B C 1
ATOM 3650 O O . VAL B 1 135 ? 1.79 -31.094 -16.453 1 94 135 VAL B O 1
ATOM 3653 N N . ASN B 1 136 ? 2.557 -32.75 -17.812 1 95.25 136 ASN B N 1
ATOM 3654 C CA . ASN B 1 136 ? 3.926 -32.562 -17.344 1 95.25 136 ASN B CA 1
ATOM 3655 C C . ASN B 1 136 ? 4.555 -31.297 -17.906 1 95.25 136 ASN B C 1
ATOM 3657 O O . ASN B 1 136 ? 4.395 -31 -19.094 1 95.25 136 ASN B O 1
ATOM 3661 N N . LEU B 1 137 ? 5.195 -30.609 -17.047 1 95.44 137 LEU B N 1
ATOM 3662 C CA . LEU B 1 137 ? 5.957 -29.453 -17.516 1 95.44 137 LEU B CA 1
ATOM 3663 C C . LEU B 1 137 ? 7.449 -29.781 -17.578 1 95.44 137 LEU B C 1
ATOM 3665 O O . LEU B 1 137 ? 8.07 -30.062 -16.547 1 95.44 137 LEU B O 1
ATOM 3669 N N . LYS B 1 138 ? 7.957 -29.719 -18.719 1 95.19 138 LYS B N 1
ATOM 3670 C CA . LYS B 1 138 ? 9.383 -29.953 -18.891 1 95.19 138 LYS B CA 1
ATOM 3671 C C . LYS B 1 138 ? 10.211 -28.75 -18.484 1 95.19 138 LYS B C 1
ATOM 3673 O O . LYS B 1 138 ? 9.766 -27.609 -18.625 1 95.19 138 LYS B O 1
ATOM 3678 N N . PRO B 1 139 ? 11.398 -29.016 -17.984 1 95.69 139 PRO B N 1
ATOM 3679 C CA . PRO B 1 139 ? 12.273 -27.891 -17.656 1 95.69 139 PRO B CA 1
ATOM 3680 C C . PRO B 1 139 ? 12.656 -27.062 -18.875 1 95.69 139 PRO B C 1
ATOM 3682 O O . PRO B 1 139 ? 12.695 -27.578 -19.984 1 95.69 139 PRO B O 1
ATOM 3685 N N . PRO B 1 140 ? 12.992 -25.844 -18.719 1 96.38 140 PRO B N 1
ATOM 3686 C CA . PRO B 1 140 ? 12.977 -25.094 -17.453 1 96.38 140 PRO B CA 1
ATOM 3687 C C . PRO B 1 140 ? 11.57 -24.641 -17.062 1 96.38 140 PRO B C 1
ATOM 3689 O O . PRO B 1 140 ? 10.766 -24.281 -17.922 1 96.38 140 PRO B O 1
ATOM 3692 N N . VAL B 1 141 ? 11.273 -24.75 -15.781 1 97.38 141 VAL B N 1
ATOM 3693 C CA . VAL B 1 141 ? 10.031 -24.234 -15.195 1 97.38 141 VAL B CA 1
ATOM 3694 C C . VAL B 1 141 ? 10.336 -23.031 -14.305 1 97.38 141 VAL B C 1
ATOM 3696 O O . VAL B 1 141 ? 11.242 -23.078 -13.469 1 97.38 141 VAL B O 1
ATOM 3699 N N . PHE B 1 142 ? 9.547 -21.953 -14.555 1 97.56 142 PHE B N 1
ATOM 3700 C CA . PHE B 1 142 ? 9.812 -20.703 -13.844 1 97.56 142 PHE B CA 1
ATOM 3701 C C . PHE B 1 142 ? 8.656 -20.359 -12.906 1 97.56 142 PHE B C 1
ATOM 3703 O O . PHE B 1 142 ? 7.5 -20.641 -13.211 1 97.56 142 PHE B O 1
ATOM 3710 N N . MET B 1 143 ? 9.031 -19.812 -11.805 1 97.62 143 MET B N 1
ATOM 3711 C CA . MET B 1 143 ? 8.055 -19.25 -10.883 1 97.62 143 MET B CA 1
ATOM 3712 C C . MET B 1 143 ? 8.219 -17.734 -10.766 1 97.62 143 MET B C 1
ATOM 3714 O O . MET B 1 143 ? 9.32 -17.25 -10.492 1 97.62 143 MET B O 1
ATOM 3718 N N . TYR B 1 144 ? 7.125 -17.062 -11.008 1 97.62 144 TYR B N 1
ATOM 3719 C CA . TYR B 1 144 ? 7.105 -15.602 -10.93 1 97.62 144 TYR B CA 1
ATOM 3720 C C . TYR B 1 144 ? 6.113 -15.125 -9.875 1 97.62 144 TYR B C 1
ATOM 3722 O O . TYR B 1 144 ? 5.18 -15.852 -9.516 1 97.62 144 TYR B O 1
ATOM 3730 N N . TYR B 1 145 ? 6.418 -13.961 -9.344 1 97.5 145 TYR B N 1
ATOM 3731 C CA . TYR B 1 145 ? 5.355 -13.203 -8.695 1 97.5 145 TYR B CA 1
ATOM 3732 C C . TYR B 1 145 ? 4.992 -11.969 -9.508 1 97.5 145 TYR B C 1
ATOM 3734 O O . TYR B 1 145 ? 5.828 -11.43 -10.234 1 97.5 145 TYR B O 1
ATOM 3742 N N . ARG B 1 146 ? 3.752 -11.648 -9.383 1 97 146 ARG B N 1
ATOM 3743 C CA . ARG B 1 146 ? 3.227 -10.531 -10.164 1 97 146 ARG B CA 1
ATOM 3744 C C . ARG B 1 146 ? 2.555 -9.5 -9.258 1 97 146 ARG B C 1
ATOM 3746 O O . ARG B 1 146 ? 1.832 -9.859 -8.328 1 97 146 ARG B O 1
ATOM 3753 N N . LEU B 1 147 ? 2.904 -8.25 -9.492 1 95.81 147 LEU B N 1
ATOM 3754 C CA . LEU B 1 147 ? 2.25 -7.137 -8.82 1 95.81 147 LEU B CA 1
ATOM 3755 C C . LEU B 1 147 ? 1.52 -6.246 -9.82 1 95.81 147 LEU B C 1
ATOM 3757 O O . LEU B 1 147 ? 2.021 -5.996 -10.914 1 95.81 147 LEU B O 1
ATOM 3761 N N . THR B 1 148 ? 0.403 -5.828 -9.453 1 91.81 148 THR B N 1
ATOM 3762 C CA . THR B 1 148 ? -0.359 -4.898 -10.281 1 91.81 148 THR B CA 1
ATOM 3763 C C . THR B 1 148 ? -0.577 -3.58 -9.547 1 91.81 148 THR B C 1
ATOM 3765 O O . THR B 1 148 ? -0.653 -3.553 -8.32 1 91.81 148 THR B O 1
ATOM 3768 N N . ASN B 1 149 ? -0.63 -2.498 -10.305 1 87.12 149 ASN B N 1
ATOM 3769 C CA . ASN B 1 149 ? -0.819 -1.156 -9.766 1 87.12 149 ASN B CA 1
ATOM 3770 C C . ASN B 1 149 ? 0.259 -0.809 -8.742 1 87.12 149 ASN B C 1
ATOM 3772 O O . ASN B 1 149 ? -0.037 -0.238 -7.691 1 87.12 149 ASN B O 1
ATOM 3776 N N . PHE B 1 150 ? 1.442 -1.273 -9.055 1 91.56 150 PHE B N 1
ATOM 3777 C CA . PHE B 1 150 ? 2.617 -0.943 -8.258 1 91.56 150 PHE B CA 1
ATOM 3778 C C . PHE B 1 150 ? 3.611 -0.121 -9.07 1 91.56 150 PHE B C 1
ATOM 3780 O O . PHE B 1 150 ? 4.188 -0.618 -10.039 1 91.56 150 PHE B O 1
ATOM 3787 N N . TYR B 1 151 ? 3.914 1.053 -8.648 1 89 151 TYR B N 1
ATOM 3788 C CA . TYR B 1 151 ? 4.594 2.018 -9.508 1 89 151 TYR B CA 1
ATOM 3789 C C . TYR B 1 151 ? 6.066 2.133 -9.141 1 89 151 TYR B C 1
ATOM 3791 O O . TYR B 1 151 ? 6.516 3.182 -8.664 1 89 151 TYR B O 1
ATOM 3799 N N . GLN B 1 152 ? 6.82 1.213 -9.539 1 93.25 152 GLN B N 1
ATOM 3800 C CA . GLN B 1 152 ? 8.266 1.267 -9.359 1 93.25 152 GLN B CA 1
ATOM 3801 C C . GLN B 1 152 ? 8.898 2.295 -10.297 1 93.25 152 GLN B C 1
ATOM 3803 O O . GLN B 1 152 ? 10.055 2.68 -10.117 1 93.25 152 GLN B O 1
ATOM 3808 N N . ASN B 1 153 ? 8.133 2.709 -11.258 1 91.5 153 ASN B N 1
ATOM 3809 C CA . ASN B 1 153 ? 8.641 3.629 -12.266 1 91.5 153 ASN B CA 1
ATOM 3810 C C . ASN B 1 153 ? 8.422 5.082 -11.859 1 91.5 153 ASN B C 1
ATOM 3812 O O . ASN B 1 153 ? 8.703 5.996 -12.641 1 91.5 153 ASN B O 1
ATOM 3816 N N . HIS B 1 154 ? 7.949 5.246 -10.75 1 90.56 154 HIS B N 1
ATOM 3817 C CA . HIS B 1 154 ? 7.82 6.613 -10.258 1 90.56 154 HIS B CA 1
ATOM 3818 C C . HIS B 1 154 ? 9.18 7.297 -10.164 1 90.56 154 HIS B C 1
ATOM 3820 O O . HIS B 1 154 ? 10.156 6.688 -9.727 1 90.56 154 HIS B O 1
ATOM 3826 N N . ARG B 1 155 ? 9.234 8.508 -10.539 1 87.19 155 ARG B N 1
ATOM 3827 C CA . ARG B 1 155 ? 10.492 9.234 -10.648 1 87.19 155 ARG B CA 1
ATOM 3828 C C . ARG B 1 155 ? 11.25 9.227 -9.32 1 87.19 155 ARG B C 1
ATOM 3830 O O . ARG B 1 155 ? 12.453 8.984 -9.289 1 87.19 155 ARG B O 1
ATOM 3837 N N . ARG B 1 156 ? 10.602 9.523 -8.219 1 87.25 156 ARG B N 1
ATOM 3838 C CA . ARG B 1 156 ? 11.25 9.57 -6.914 1 87.25 156 ARG B CA 1
ATOM 3839 C C . ARG B 1 156 ? 11.633 8.172 -6.445 1 87.25 156 ARG B C 1
ATOM 3841 O O . ARG B 1 156 ? 12.633 7.996 -5.742 1 87.25 156 ARG B O 1
ATOM 3848 N N . TYR B 1 157 ? 10.961 7.266 -6.867 1 92.19 157 TYR B N 1
ATOM 3849 C CA . TYR B 1 157 ? 11.172 5.875 -6.48 1 92.19 157 TYR B CA 1
ATOM 3850 C C . TYR B 1 157 ? 12.367 5.281 -7.215 1 92.19 157 TYR B C 1
ATOM 3852 O O . TYR B 1 157 ? 13.25 4.688 -6.598 1 92.19 157 TYR B O 1
ATOM 3860 N N . VAL B 1 158 ? 12.492 5.555 -8.422 1 93.56 158 VAL B N 1
ATOM 3861 C CA . VAL B 1 158 ? 13.484 4.918 -9.273 1 93.56 158 VAL B CA 1
ATOM 3862 C C . VAL B 1 158 ? 14.883 5.391 -8.883 1 93.56 158 VAL B C 1
ATOM 3864 O O . VAL B 1 158 ? 15.859 4.645 -9.016 1 93.56 158 VAL B O 1
ATOM 3867 N N . LYS B 1 159 ? 14.938 6.52 -8.281 1 95.25 159 LYS B N 1
ATOM 3868 C CA . LYS B 1 159 ? 16.234 7.109 -7.973 1 95.25 159 LYS B CA 1
ATOM 3869 C C . LYS B 1 159 ? 16.609 6.891 -6.508 1 95.25 159 LYS B C 1
ATOM 3871 O O . LYS B 1 159 ? 17.688 7.273 -6.07 1 95.25 159 LYS B O 1
ATOM 3876 N N . SER B 1 160 ? 15.797 6.273 -5.82 1 96.44 160 SER B N 1
ATOM 3877 C CA . SER B 1 160 ? 15.938 6.234 -4.367 1 96.44 160 SER B CA 1
ATOM 3878 C C . SER B 1 160 ? 16.844 5.094 -3.932 1 96.44 160 SER B C 1
ATOM 3880 O O . SER B 1 160 ? 16.391 4.121 -3.324 1 96.44 160 SER B O 1
ATOM 3882 N N . PHE B 1 161 ? 18.109 5.223 -4.203 1 98 161 PHE B N 1
ATOM 3883 C CA . PHE B 1 161 ? 19.156 4.312 -3.76 1 98 161 PHE B CA 1
ATOM 3884 C C . PHE B 1 161 ? 20.516 4.98 -3.854 1 98 161 PHE B C 1
ATOM 3886 O O . PHE B 1 161 ? 20.641 6.082 -4.395 1 98 161 PHE B O 1
ATOM 3893 N N . ASP B 1 162 ? 21.5 4.387 -3.236 1 98.44 162 ASP B N 1
ATOM 3894 C CA . ASP B 1 162 ? 22.891 4.809 -3.377 1 98.44 162 ASP B CA 1
ATOM 3895 C C . ASP B 1 162 ? 23.75 3.695 -3.975 1 98.44 162 ASP B C 1
ATOM 3897 O O . ASP B 1 162 ? 23.922 2.643 -3.357 1 98.44 162 ASP B O 1
ATOM 3901 N N . ALA B 1 163 ? 24.312 3.975 -5.121 1 98.06 163 ALA B N 1
ATOM 3902 C CA . ALA B 1 163 ? 25.047 2.959 -5.875 1 98.06 163 ALA B CA 1
ATOM 3903 C C . ALA B 1 163 ? 26.297 2.521 -5.129 1 98.06 163 ALA B C 1
ATOM 3905 O O . ALA B 1 163 ? 26.656 1.342 -5.145 1 98.06 163 ALA B O 1
ATOM 3906 N N . ASN B 1 164 ? 26.938 3.42 -4.52 1 98.5 164 ASN B N 1
ATOM 3907 C CA . ASN B 1 164 ? 28.156 3.088 -3.791 1 98.5 164 ASN B CA 1
ATOM 3908 C C . ASN B 1 164 ? 27.859 2.203 -2.582 1 98.5 164 ASN B C 1
ATOM 3910 O O . ASN B 1 164 ? 28.609 1.266 -2.299 1 98.5 164 ASN B O 1
ATOM 3914 N N . GLN B 1 165 ? 26.781 2.51 -1.875 1 98.69 165 GLN B N 1
ATOM 3915 C CA . GLN B 1 165 ? 26.406 1.648 -0.76 1 98.69 165 GLN B CA 1
ATOM 3916 C C . GLN B 1 165 ? 26.078 0.235 -1.239 1 98.69 165 GLN B C 1
ATOM 3918 O O . GLN B 1 165 ? 26.484 -0.745 -0.612 1 98.69 165 GLN B O 1
ATOM 3923 N N . LEU B 1 166 ? 25.375 0.162 -2.338 1 98.56 166 LEU B N 1
ATOM 3924 C CA . LEU B 1 166 ? 25.016 -1.136 -2.889 1 98.56 166 LEU B CA 1
ATOM 3925 C C . LEU B 1 166 ? 26.25 -1.918 -3.32 1 98.56 166 LEU B C 1
ATOM 3927 O O . LEU B 1 166 ? 26.266 -3.148 -3.258 1 98.56 166 LEU B O 1
ATOM 3931 N N . LYS B 1 167 ? 27.25 -1.257 -3.707 1 98.12 167 LYS B N 1
ATOM 3932 C CA . LYS B 1 167 ? 28.484 -1.896 -4.117 1 98.12 167 LYS B CA 1
ATOM 3933 C C . LYS B 1 167 ? 29.281 -2.387 -2.91 1 98.12 167 LYS B C 1
ATOM 3935 O O . LYS B 1 167 ? 30.266 -3.115 -3.059 1 98.12 167 LYS B O 1
ATOM 3940 N N . GLY B 1 168 ? 28.859 -1.943 -1.768 1 97.94 168 GLY B N 1
ATOM 3941 C CA . GLY B 1 168 ? 29.484 -2.453 -0.553 1 97.94 168 GLY B CA 1
ATOM 3942 C C . GLY B 1 168 ? 30.266 -1.396 0.208 1 97.94 168 GLY B C 1
ATOM 3943 O O . GLY B 1 168 ? 30.781 -1.662 1.296 1 97.94 168 GLY B O 1
ATOM 3944 N N . GLU B 1 169 ? 30.297 -0.179 -0.28 1 98.25 169 GLU B N 1
ATOM 3945 C CA . GLU B 1 169 ? 31.047 0.891 0.387 1 98.25 169 GLU B CA 1
ATOM 3946 C C . GLU B 1 169 ? 30.281 1.397 1.614 1 98.25 169 GLU B C 1
ATOM 3948 O O . GLU B 1 169 ? 29.062 1.505 1.594 1 98.25 169 GLU B O 1
ATOM 3953 N N . ALA B 1 170 ? 31.047 1.729 2.613 1 98.44 170 ALA B N 1
ATOM 3954 C CA . ALA B 1 170 ? 30.453 2.334 3.807 1 98.44 170 ALA B CA 1
ATOM 3955 C C . ALA B 1 170 ? 30.281 3.84 3.627 1 98.44 170 ALA B C 1
ATOM 3957 O O . ALA B 1 170 ? 31.047 4.629 4.184 1 98.44 170 ALA B O 1
ATOM 3958 N N . VAL B 1 171 ? 29.297 4.195 2.959 1 98.44 171 VAL B N 1
ATOM 3959 C CA . VAL B 1 171 ? 29.031 5.598 2.662 1 98.44 171 VAL B CA 1
ATOM 3960 C C . VAL B 1 171 ? 28.594 6.324 3.936 1 98.44 171 VAL B C 1
ATOM 3962 O O . VAL B 1 171 ? 27.828 5.785 4.73 1 98.44 171 VAL B O 1
ATOM 3965 N N . SER B 1 172 ? 29 7.512 4.121 1 97.94 172 SER B N 1
ATOM 3966 C CA . SER B 1 172 ? 28.75 8.258 5.352 1 97.94 172 SER B CA 1
ATOM 3967 C C . SER B 1 172 ? 27.297 8.719 5.438 1 97.94 172 SER B C 1
ATOM 3969 O O . SER B 1 172 ? 26.641 8.867 4.41 1 97.94 172 SER B O 1
ATOM 3971 N N . ALA B 1 173 ? 26.891 8.922 6.68 1 97.06 173 ALA B N 1
ATOM 3972 C CA . ALA B 1 173 ? 25.547 9.43 6.93 1 97.06 173 ALA B CA 1
ATOM 3973 C C . ALA B 1 173 ? 25.328 10.766 6.223 1 97.06 173 ALA B C 1
ATOM 3975 O O . ALA B 1 173 ? 24.25 10.992 5.645 1 97.06 173 ALA B O 1
ATOM 3976 N N . ALA B 1 174 ? 26.297 11.594 6.285 1 96.12 174 ALA B N 1
ATOM 3977 C CA . ALA B 1 174 ? 26.188 12.922 5.68 1 96.12 174 ALA B CA 1
ATOM 3978 C C . ALA B 1 174 ? 25.953 12.812 4.172 1 96.12 174 ALA B C 1
ATOM 3980 O O . ALA B 1 174 ? 25.125 13.523 3.617 1 96.12 174 ALA B O 1
ATOM 3981 N N . THR B 1 175 ? 26.672 11.93 3.561 1 97 175 THR B N 1
ATOM 3982 C CA . THR B 1 175 ? 26.531 11.727 2.121 1 97 175 THR B CA 1
ATOM 3983 C C . THR B 1 175 ? 25.141 11.203 1.771 1 97 175 THR B C 1
ATOM 3985 O O . THR B 1 175 ? 24.531 11.656 0.802 1 97 175 THR B O 1
ATOM 3988 N N . LEU B 1 176 ? 24.656 10.289 2.549 1 96.94 176 LEU B N 1
ATOM 3989 C CA . LEU B 1 176 ? 23.344 9.703 2.287 1 96.94 176 LEU B CA 1
ATOM 3990 C C . LEU B 1 176 ? 22.234 10.719 2.533 1 96.94 176 LEU B C 1
ATOM 3992 O O . LEU B 1 176 ? 21.234 10.727 1.82 1 96.94 176 LEU B O 1
ATOM 3996 N N . LYS B 1 177 ? 22.422 11.57 3.494 1 93.62 177 LYS B N 1
ATOM 3997 C CA . LYS B 1 177 ? 21.438 12.609 3.793 1 93.62 177 LYS B CA 1
ATOM 3998 C C . LYS B 1 177 ? 21.344 13.617 2.656 1 93.62 177 LYS B C 1
ATOM 4000 O O . LYS B 1 177 ? 20.281 14.195 2.424 1 93.62 177 LYS B O 1
ATOM 4005 N N . ALA B 1 178 ? 22.391 13.781 1.968 1 93.44 178 ALA B N 1
ATOM 4006 C CA . ALA B 1 178 ? 22.438 14.719 0.849 1 93.44 178 ALA B CA 1
ATOM 4007 C C . ALA B 1 178 ? 22.094 14.023 -0.466 1 93.44 178 ALA B C 1
ATOM 4009 O O . ALA B 1 178 ? 22 14.664 -1.512 1 93.44 178 ALA B O 1
ATOM 4010 N N . GLY B 1 179 ? 21.875 12.75 -0.34 1 93.81 179 GLY B N 1
ATOM 4011 C CA . GLY B 1 179 ? 21.734 11.961 -1.555 1 93.81 179 GLY B CA 1
ATOM 4012 C C . GLY B 1 179 ? 20.297 11.602 -1.863 1 93.81 179 GLY B C 1
ATOM 4013 O O . GLY B 1 179 ? 19.375 12.375 -1.579 1 93.81 179 GLY B O 1
ATOM 4014 N N . SER B 1 180 ? 20.156 10.438 -2.506 1 95.19 180 SER B N 1
ATOM 4015 C CA . SER B 1 180 ? 18.859 10.07 -3.076 1 95.19 180 SER B CA 1
ATOM 4016 C C . SER B 1 180 ? 18.125 9.086 -2.176 1 95.19 180 SER B C 1
ATOM 4018 O O . SER B 1 180 ? 16.984 8.695 -2.477 1 95.19 180 SER B O 1
ATOM 4020 N N . CYS B 1 181 ? 18.625 8.805 -1.042 1 96.38 181 CYS B N 1
ATOM 4021 C CA . CYS B 1 181 ? 18.031 7.754 -0.221 1 96.38 181 CYS B CA 1
ATOM 4022 C C . CYS B 1 181 ? 16.922 8.312 0.654 1 96.38 181 CYS B C 1
ATOM 4024 O O . CYS B 1 181 ? 16.172 7.551 1.284 1 96.38 181 CYS B O 1
ATOM 4026 N N . LYS B 1 182 ? 16.75 9.547 0.723 1 90.44 182 LYS B N 1
ATOM 4027 C CA . LYS B 1 182 ? 15.711 10.141 1.562 1 90.44 182 LYS B CA 1
ATOM 4028 C C . LYS B 1 182 ? 14.328 9.648 1.16 1 90.44 182 LYS B C 1
ATOM 4030 O O . LYS B 1 182 ? 14.031 9.5 -0.028 1 90.44 182 LYS B O 1
ATOM 4035 N N . PRO B 1 183 ? 13.5 9.422 2.092 1 90.44 183 PRO B N 1
ATOM 4036 C CA . PRO B 1 183 ? 13.648 9.57 3.541 1 90.44 183 PRO B CA 1
ATOM 4037 C C . PRO B 1 183 ? 14.219 8.32 4.207 1 90.44 183 PRO B C 1
ATOM 4039 O O . PRO B 1 183 ? 14.258 8.234 5.438 1 90.44 183 PRO B O 1
ATOM 4042 N N . MET B 1 184 ? 14.617 7.328 3.389 1 95 184 MET B N 1
ATOM 4043 C CA . MET B 1 184 ? 15.188 6.09 3.922 1 95 184 MET B CA 1
ATOM 4044 C C . MET B 1 184 ? 16.703 6.16 3.949 1 95 184 MET B C 1
ATOM 4046 O O . MET B 1 184 ? 17.391 5.281 3.408 1 95 184 MET B O 1
ATOM 4050 N N . ASP B 1 185 ? 17.188 7.176 4.602 1 96.06 185 ASP B N 1
ATOM 4051 C CA . ASP B 1 185 ? 18.625 7.422 4.617 1 96.06 185 ASP B CA 1
ATOM 4052 C C . ASP B 1 185 ? 19.219 7.125 5.992 1 96.06 185 ASP B C 1
ATOM 4054 O O . ASP B 1 185 ? 20.062 6.234 6.129 1 96.06 185 ASP B O 1
ATOM 4058 N N . VAL B 1 186 ? 18.734 7.879 6.945 1 94.69 186 VAL B N 1
ATOM 4059 C CA . VAL B 1 186 ? 19.297 7.773 8.289 1 94.69 186 VAL B CA 1
ATOM 4060 C C . VAL B 1 186 ? 18.188 7.902 9.328 1 94.69 186 VAL B C 1
ATOM 4062 O O . VAL B 1 186 ? 17.219 8.641 9.125 1 94.69 186 VAL B O 1
ATOM 4065 N N . VAL B 1 187 ? 18.297 7.133 10.359 1 90.94 187 VAL B N 1
ATOM 4066 C CA . VAL B 1 187 ? 17.422 7.254 11.523 1 90.94 187 VAL B CA 1
ATOM 4067 C C . VAL B 1 187 ? 18.266 7.41 12.789 1 90.94 187 VAL B C 1
ATOM 4069 O O . VAL B 1 187 ? 19.047 6.527 13.125 1 90.94 187 VAL B O 1
ATOM 4072 N N . GLY B 1 188 ? 17.969 8.562 13.445 1 88.5 188 GLY B N 1
ATOM 4073 C CA . GLY B 1 188 ? 18.859 8.82 14.555 1 88.5 188 GLY B CA 1
ATOM 4074 C C . GLY B 1 188 ? 20.312 8.906 14.141 1 88.5 188 GLY B C 1
ATOM 4075 O O . GLY B 1 188 ? 20.672 9.711 13.273 1 88.5 188 GLY B O 1
ATOM 4076 N N . ASP B 1 189 ? 21.094 7.977 14.734 1 90.75 189 ASP B N 1
ATOM 4077 C CA . ASP B 1 189 ? 22.516 7.961 14.414 1 90.75 189 ASP B CA 1
ATOM 4078 C C . ASP B 1 189 ? 22.875 6.75 13.555 1 90.75 189 ASP B C 1
ATOM 4080 O O . ASP B 1 189 ? 24.047 6.5 13.281 1 90.75 189 ASP B O 1
ATOM 4084 N N . LYS B 1 190 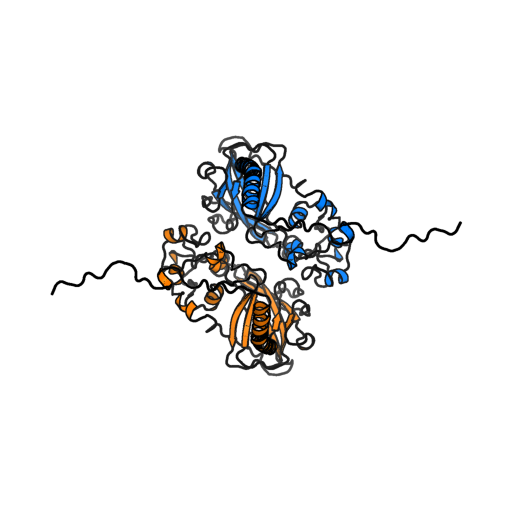? 21.875 6.086 13.102 1 95.81 190 LYS B N 1
ATOM 4085 C CA . LYS B 1 190 ? 22.141 4.859 12.352 1 95.81 190 LYS B CA 1
ATOM 4086 C C . LYS B 1 190 ? 21.781 5.023 10.883 1 95.81 190 LYS B C 1
ATOM 4088 O O . LYS B 1 190 ? 20.766 5.633 10.547 1 95.81 190 LYS B O 1
ATOM 4093 N N . ILE B 1 191 ? 22.609 4.496 10.094 1 98.12 191 ILE B N 1
ATOM 4094 C CA . ILE B 1 191 ? 22.406 4.496 8.656 1 98.12 191 ILE B CA 1
ATOM 4095 C C . ILE B 1 191 ? 21.484 3.332 8.266 1 98.12 191 ILE B C 1
ATOM 4097 O O . ILE B 1 191 ? 21.688 2.203 8.719 1 98.12 191 ILE B O 1
ATOM 4101 N N . ILE B 1 192 ? 20.531 3.623 7.43 1 98.12 192 ILE B N 1
ATOM 4102 C CA . ILE B 1 192 ? 19.688 2.553 6.906 1 98.12 192 ILE B CA 1
ATOM 4103 C C . ILE B 1 192 ? 20.453 1.785 5.824 1 98.12 192 ILE B C 1
ATOM 4105 O O . ILE B 1 192 ? 21 2.385 4.898 1 98.12 192 ILE B O 1
ATOM 4109 N N . TYR B 1 193 ? 20.5 0.464 5.992 1 98.44 193 TYR B N 1
ATOM 4110 C CA . TYR B 1 193 ? 21.141 -0.398 5.016 1 98.44 193 TYR B CA 1
ATOM 4111 C C . TYR B 1 193 ? 20.281 -1.603 4.68 1 98.44 193 TYR B C 1
ATOM 4113 O O . TYR B 1 193 ? 19.984 -2.422 5.551 1 98.44 193 TYR B O 1
ATOM 4121 N N . PRO B 1 194 ? 20.109 -1.774 3.342 1 98.31 194 PRO B N 1
ATOM 4122 C CA . PRO B 1 194 ? 20.312 -0.836 2.236 1 98.31 194 PRO B CA 1
ATOM 4123 C C . PRO B 1 194 ? 19.375 0.367 2.305 1 98.31 194 PRO B C 1
ATOM 4125 O O . PRO B 1 194 ? 18.234 0.243 2.764 1 98.31 194 PRO B O 1
ATOM 4128 N N . CYS B 1 195 ? 19.859 1.494 1.882 1 98.5 195 CYS B N 1
ATOM 4129 C CA . CYS B 1 195 ? 19.047 2.703 1.985 1 98.5 195 CYS B CA 1
ATOM 4130 C C . CYS B 1 195 ? 18.141 2.857 0.771 1 98.5 195 CYS B C 1
ATOM 4132 O O . CYS B 1 195 ? 18.328 2.189 -0.245 1 98.5 195 CYS B O 1
ATOM 4134 N N . GLY B 1 196 ? 17.062 3.684 0.923 1 97.62 196 GLY B N 1
ATOM 4135 C CA . GLY B 1 196 ? 16.219 4.047 -0.207 1 97.62 196 GLY B CA 1
ATOM 4136 C C . GLY B 1 196 ? 14.859 3.381 -0.176 1 97.62 196 GLY B C 1
ATOM 4137 O O . GLY B 1 196 ? 14.68 2.359 0.491 1 97.62 196 GLY B O 1
ATOM 4138 N N . LEU B 1 197 ? 14.031 3.938 -0.986 1 96.44 197 LEU B N 1
ATOM 4139 C CA . LEU B 1 197 ? 12.633 3.506 -1.014 1 96.44 197 LEU B CA 1
ATOM 4140 C C . LEU B 1 197 ? 12.5 2.148 -1.696 1 96.44 197 LEU B C 1
ATOM 4142 O O . LEU B 1 197 ? 11.641 1.347 -1.33 1 96.44 197 LEU B O 1
ATOM 4146 N N . ILE B 1 198 ? 13.312 1.886 -2.691 1 97.62 198 ILE B N 1
ATOM 4147 C CA . ILE B 1 198 ? 13.211 0.617 -3.404 1 97.62 198 ILE B CA 1
ATOM 4148 C C . ILE B 1 198 ? 13.531 -0.536 -2.453 1 97.62 198 ILE B C 1
ATOM 4150 O O . ILE B 1 198 ? 12.734 -1.473 -2.32 1 97.62 198 ILE B O 1
ATOM 4154 N N . ALA B 1 199 ? 14.633 -0.383 -1.757 1 97.94 199 ALA B N 1
ATOM 4155 C CA . ALA B 1 199 ? 15.016 -1.419 -0.801 1 97.94 199 ALA B CA 1
ATOM 4156 C C . ALA B 1 199 ? 13.992 -1.54 0.32 1 97.94 199 ALA B C 1
ATOM 4158 O O . ALA B 1 199 ? 13.648 -2.648 0.739 1 97.94 199 ALA B O 1
ATOM 4159 N N . ASN B 1 200 ? 13.531 -0.431 0.745 1 96.56 200 ASN B N 1
ATOM 4160 C CA . ASN B 1 200 ? 12.578 -0.425 1.85 1 96.56 200 ASN B CA 1
ATOM 4161 C C . ASN B 1 200 ? 11.32 -1.219 1.507 1 96.56 200 ASN B C 1
ATOM 4163 O O . ASN B 1 200 ? 10.75 -1.894 2.369 1 96.56 200 ASN B O 1
ATOM 4167 N N . SER B 1 201 ? 10.93 -1.146 0.281 1 95.38 201 SER B N 1
ATOM 4168 C CA . SER B 1 201 ? 9.672 -1.752 -0.138 1 95.38 201 SER B CA 1
ATOM 4169 C C . SER B 1 201 ? 9.891 -3.145 -0.72 1 95.38 201 SER B C 1
ATOM 4171 O O . SER B 1 201 ? 9.094 -3.623 -1.521 1 95.38 201 SER B O 1
ATOM 4173 N N . LEU B 1 202 ? 10.906 -3.801 -0.397 1 96.19 202 LEU B N 1
ATOM 4174 C CA . LEU B 1 202 ? 11.227 -5.125 -0.911 1 96.19 202 LEU B CA 1
ATOM 4175 C C . LEU B 1 202 ? 10.047 -6.078 -0.736 1 96.19 202 LEU B C 1
ATOM 4177 O O . LEU B 1 202 ? 9.43 -6.121 0.333 1 96.19 202 LEU B O 1
ATOM 4181 N N . PHE B 1 203 ? 9.758 -6.746 -1.912 1 94.12 203 PHE B N 1
ATOM 4182 C CA . PHE B 1 203 ? 8.742 -7.789 -1.838 1 94.12 203 PHE B CA 1
ATOM 4183 C C . PHE B 1 203 ? 9.117 -8.844 -0.804 1 94.12 203 PHE B C 1
ATOM 4185 O O . PHE B 1 203 ? 10.234 -9.367 -0.825 1 94.12 203 PHE B O 1
ATOM 4192 N N . ASN B 1 204 ? 8.094 -9.164 0.072 1 88 204 ASN B N 1
ATOM 4193 C CA . ASN B 1 204 ? 8.555 -9.953 1.209 1 88 204 ASN B CA 1
ATOM 4194 C C . ASN B 1 204 ? 7.684 -11.18 1.43 1 88 204 ASN B C 1
ATOM 4196 O O . ASN B 1 204 ? 7.809 -11.867 2.449 1 88 204 ASN B O 1
ATOM 4200 N N . ASP B 1 205 ? 6.832 -11.5 0.522 1 91.31 205 ASP B N 1
ATOM 4201 C CA . ASP B 1 205 ? 6.145 -12.789 0.642 1 91.31 205 ASP B CA 1
ATOM 4202 C C . ASP B 1 205 ? 7.098 -13.945 0.363 1 91.31 205 ASP B C 1
ATOM 4204 O O . ASP B 1 205 ? 8.07 -13.789 -0.374 1 91.31 205 ASP B O 1
ATOM 4208 N N . SER B 1 206 ? 6.809 -15.031 1.031 1 89.62 206 SER B N 1
ATOM 4209 C CA . SER B 1 206 ? 7.625 -16.219 0.797 1 89.62 206 SER B CA 1
ATOM 4210 C C . SER B 1 206 ? 6.789 -17.359 0.235 1 89.62 206 SER B C 1
ATOM 4212 O O . SER B 1 206 ? 5.645 -17.562 0.652 1 89.62 206 SER B O 1
ATOM 4214 N N . PHE B 1 207 ? 7.395 -18.031 -0.639 1 94.56 207 PHE B N 1
ATOM 4215 C CA . PHE B 1 207 ? 6.727 -19.156 -1.28 1 94.56 207 PHE B CA 1
ATOM 4216 C C . PHE B 1 207 ? 7.367 -20.484 -0.866 1 94.56 207 PHE B C 1
ATOM 4218 O O . PHE B 1 207 ? 8.555 -20.703 -1.105 1 94.56 207 PHE B O 1
ATOM 4225 N N . ILE B 1 208 ? 6.566 -21.328 -0.31 1 92.62 208 ILE B N 1
ATOM 4226 C CA . ILE B 1 208 ? 7.016 -22.688 -0.052 1 92.62 208 ILE B CA 1
ATOM 4227 C C . ILE B 1 208 ? 6.895 -23.531 -1.327 1 92.62 208 ILE B C 1
ATOM 4229 O O . ILE B 1 208 ? 5.91 -23.406 -2.061 1 92.62 208 ILE B O 1
ATOM 4233 N N . PRO B 1 209 ? 7.879 -24.328 -1.591 1 95.12 209 PRO B N 1
ATOM 4234 C CA . PRO B 1 209 ? 7.836 -25.109 -2.83 1 95.12 209 PRO B CA 1
ATOM 4235 C C . PRO B 1 209 ? 6.566 -25.938 -2.957 1 95.12 209 PRO B C 1
ATOM 4237 O O . PRO B 1 209 ? 6.078 -26.484 -1.965 1 95.12 209 PRO B O 1
ATOM 4240 N N . PRO B 1 210 ? 6.098 -25.984 -4.184 1 96.31 210 PRO B N 1
ATOM 4241 C CA . PRO B 1 210 ? 4.918 -26.828 -4.406 1 96.31 210 PRO B CA 1
ATOM 4242 C C . PRO B 1 210 ? 5.152 -28.281 -4.02 1 96.31 210 PRO B C 1
ATOM 4244 O O . PRO B 1 210 ? 6.227 -28.828 -4.277 1 96.31 210 PRO B O 1
ATOM 4247 N N . ILE B 1 211 ? 4.121 -28.859 -3.434 1 95.81 211 ILE B N 1
ATOM 4248 C CA . ILE B 1 211 ? 4.172 -30.266 -3.021 1 95.81 211 ILE B CA 1
ATOM 4249 C C . ILE B 1 211 ? 3.18 -31.078 -3.85 1 95.81 211 ILE B C 1
ATOM 4251 O O . ILE B 1 211 ? 1.99 -30.75 -3.896 1 95.81 211 ILE B O 1
ATOM 4255 N N . LEU B 1 212 ? 3.674 -32.031 -4.535 1 94.81 212 LEU B N 1
ATOM 4256 C CA . LEU B 1 212 ? 2.811 -33 -5.211 1 94.81 212 LEU B CA 1
ATOM 4257 C C . LEU B 1 212 ? 2.102 -33.906 -4.203 1 94.81 212 LEU B C 1
ATOM 4259 O O . LEU B 1 212 ? 2.75 -34.625 -3.455 1 94.81 212 LEU B O 1
ATOM 4263 N N . LEU B 1 213 ? 0.795 -33.688 -4.25 1 91 213 LEU B N 1
ATOM 4264 C CA . LEU B 1 213 ? 0 -34.438 -3.275 1 91 213 LEU B CA 1
ATOM 4265 C C . LEU B 1 213 ? -0.257 -35.875 -3.758 1 91 213 LEU B C 1
ATOM 4267 O O . LEU B 1 213 ? -0.524 -36.094 -4.941 1 91 213 LEU B O 1
ATOM 4271 N N . ASN B 1 214 ? 0.168 -36.812 -3.014 1 77.06 214 ASN B N 1
ATOM 4272 C CA . ASN B 1 214 ? -0.065 -38.219 -3.375 1 77.06 214 ASN B CA 1
ATOM 4273 C C . ASN B 1 214 ? -1.497 -38.625 -3.066 1 77.06 214 ASN B C 1
ATOM 4275 O O . ASN B 1 214 ? -2.178 -38 -2.258 1 77.06 214 ASN B O 1
ATOM 4279 N N . LEU B 1 215 ? -2.051 -39.5 -4.004 1 60.84 215 LEU B N 1
ATOM 4280 C CA . LEU B 1 215 ? -3.377 -40.094 -3.807 1 60.84 215 LEU B CA 1
ATOM 4281 C C . LEU B 1 215 ? -3.502 -40.688 -2.416 1 60.84 215 LEU B C 1
ATOM 4283 O O . LEU B 1 215 ? -2.531 -41.25 -1.882 1 60.84 215 LEU B O 1
ATOM 4287 N N . PRO B 1 216 ? -4.695 -40.312 -1.835 1 54.78 216 PRO B N 1
ATOM 4288 C CA . PRO B 1 216 ? -4.957 -41.031 -0.585 1 54.78 216 PRO B CA 1
ATOM 4289 C C . PRO B 1 216 ? -4.746 -42.531 -0.713 1 54.78 216 PRO B C 1
ATOM 4291 O O . PRO B 1 216 ? -5.219 -43.156 -1.673 1 54.78 216 PRO B O 1
ATOM 4294 N N . GLY B 1 217 ? -3.879 -43.156 0.089 1 53.53 217 GLY B N 1
ATOM 4295 C CA . GLY B 1 217 ? -3.627 -44.594 0.1 1 53.53 217 GLY B CA 1
ATOM 4296 C C . GLY B 1 217 ? -2.291 -44.969 -0.517 1 53.53 217 GLY B C 1
ATOM 4297 O O . GLY B 1 217 ? -1.911 -46.156 -0.522 1 53.53 217 GLY B O 1
ATOM 4298 N N . SER B 1 218 ? -1.829 -44.031 -1.338 1 54.09 218 SER B N 1
ATOM 4299 C CA . SER B 1 218 ? -0.544 -44.406 -1.911 1 54.09 218 SER B CA 1
ATOM 4300 C C . SER B 1 218 ? 0.598 -44.156 -0.935 1 54.09 218 SER B C 1
ATOM 4302 O O . SER B 1 218 ? 0.536 -43.219 -0.135 1 54.09 218 SER B O 1
ATOM 4304 N N . ASP B 1 219 ? 1.365 -45.125 -0.661 1 56.47 219 ASP B N 1
ATOM 4305 C CA . ASP B 1 219 ? 2.553 -45.062 0.186 1 56.47 219 ASP B CA 1
ATOM 4306 C C . ASP B 1 219 ? 3.555 -44.031 -0.319 1 56.47 219 ASP B C 1
ATOM 4308 O O . ASP B 1 219 ? 4.648 -43.906 0.235 1 56.47 219 ASP B O 1
ATOM 4312 N N . ALA B 1 220 ? 3.143 -43.406 -1.384 1 59.03 220 ALA B N 1
ATOM 4313 C CA . ALA B 1 220 ? 4.152 -42.531 -1.938 1 59.03 220 ALA B CA 1
ATOM 4314 C C . ALA B 1 220 ? 4.203 -41.219 -1.165 1 59.03 220 ALA B C 1
ATOM 4316 O O . ALA B 1 220 ? 3.168 -40.688 -0.757 1 59.03 220 ALA B O 1
ATOM 4317 N N . GLN B 1 221 ? 5.293 -40.812 -0.73 1 70.94 221 GLN B N 1
ATOM 4318 C CA . GLN B 1 221 ? 5.551 -39.625 0.062 1 70.94 221 GLN B CA 1
ATOM 4319 C C . GLN B 1 221 ? 5.371 -38.344 -0.775 1 70.94 221 GLN B C 1
ATOM 4321 O O . GLN B 1 221 ? 5.578 -38.375 -1.99 1 70.94 221 GLN B O 1
ATOM 4326 N N . ASN B 1 222 ? 4.711 -37.344 -0.178 1 80.69 222 ASN B N 1
ATOM 4327 C CA . ASN B 1 222 ? 4.66 -36.031 -0.783 1 80.69 222 ASN B CA 1
ATOM 4328 C C . ASN B 1 222 ? 6.031 -35.594 -1.303 1 80.69 222 ASN B C 1
ATOM 4330 O O . ASN B 1 222 ? 7.055 -35.875 -0.681 1 80.69 222 ASN B O 1
ATOM 4334 N N . GLU B 1 223 ? 6.012 -35.25 -2.602 1 88.56 223 GLU B N 1
ATOM 4335 C CA . GLU B 1 223 ? 7.258 -34.812 -3.223 1 88.56 223 GLU B CA 1
ATOM 4336 C C . GLU B 1 223 ? 7.27 -33.312 -3.447 1 88.56 223 GLU B C 1
ATOM 4338 O O . GLU B 1 223 ? 6.344 -32.75 -4.051 1 88.56 223 GLU B O 1
ATOM 4343 N N . SER B 1 224 ? 8.266 -32.656 -3.008 1 93.69 224 SER B N 1
ATOM 4344 C CA . SER B 1 224 ? 8.406 -31.234 -3.195 1 93.69 224 SER B CA 1
ATOM 4345 C C . SER B 1 224 ? 9.047 -30.906 -4.539 1 93.69 224 SER B C 1
ATOM 4347 O O . SER B 1 224 ? 9.969 -31.609 -4.977 1 93.69 224 SER B O 1
ATOM 4349 N N . TYR B 1 225 ? 8.539 -30.016 -5.203 1 96.38 225 TYR B N 1
ATOM 4350 C CA . TYR B 1 225 ? 9.156 -29.484 -6.41 1 96.38 225 TYR B CA 1
ATOM 4351 C C . TYR B 1 225 ? 9.875 -28.172 -6.121 1 96.38 225 TYR B C 1
ATOM 4353 O O . TYR B 1 225 ? 9.234 -27.125 -5.961 1 96.38 225 TYR B O 1
ATOM 4361 N N . GLU B 1 226 ? 11.133 -28.141 -6.25 1 96.38 226 GLU B N 1
ATOM 4362 C CA . GLU B 1 226 ? 11.953 -27.031 -5.758 1 96.38 226 GLU B CA 1
ATOM 4363 C C . GLU B 1 226 ? 12.219 -26.016 -6.859 1 96.38 226 GLU B C 1
ATOM 4365 O O . GLU B 1 226 ? 12.445 -26.391 -8.016 1 96.38 226 GLU B O 1
ATOM 4370 N N . PHE B 1 227 ? 12.18 -24.812 -6.523 1 97.44 227 PHE B N 1
ATOM 4371 C CA . PHE B 1 227 ? 12.625 -23.719 -7.363 1 97.44 227 PHE B CA 1
ATOM 4372 C C . PHE B 1 227 ? 13.891 -23.078 -6.793 1 97.44 227 PHE B C 1
ATOM 4374 O O . PHE B 1 227 ? 13.906 -22.641 -5.645 1 97.44 227 PHE B O 1
ATOM 4381 N N . SER B 1 228 ? 14.898 -23.016 -7.59 1 97.31 228 SER B N 1
ATOM 4382 C CA . SER B 1 228 ? 16.156 -22.422 -7.156 1 97.31 228 SER B CA 1
ATOM 4383 C C . SER B 1 228 ? 16.125 -20.906 -7.266 1 97.31 228 SER B C 1
ATOM 4385 O O . SER B 1 228 ? 15.703 -20.359 -8.289 1 97.31 228 SER B O 1
ATOM 4387 N N . PRO B 1 229 ? 16.562 -20.219 -6.238 1 96.62 229 PRO B N 1
ATOM 4388 C CA . PRO B 1 229 ? 16.688 -18.766 -6.312 1 96.62 229 PRO B CA 1
ATOM 4389 C C . PRO B 1 229 ? 17.969 -18.312 -6.984 1 96.62 229 PRO B C 1
ATOM 4391 O O . PRO B 1 229 ? 18.234 -17.109 -7.094 1 96.62 229 PRO B O 1
ATOM 4394 N N . LYS B 1 230 ? 18.766 -19.203 -7.418 1 96.06 230 LYS B N 1
ATOM 4395 C CA . LYS B 1 230 ? 20.047 -18.891 -8.039 1 96.06 230 LYS B CA 1
ATOM 4396 C C . LYS B 1 230 ? 19.906 -18.734 -9.555 1 96.06 230 LYS B C 1
ATOM 4398 O O . LYS B 1 230 ? 19.156 -19.484 -10.188 1 96.06 230 LYS B O 1
ATOM 4403 N N . GLY B 1 231 ? 20.609 -17.781 -10.047 1 96.19 231 GLY B N 1
ATOM 4404 C CA . GLY B 1 231 ? 20.625 -17.562 -11.484 1 96.19 231 GLY B CA 1
ATOM 4405 C C . GLY B 1 231 ? 19.406 -16.812 -11.984 1 96.19 231 GLY B C 1
ATOM 4406 O O . GLY B 1 231 ? 19.047 -16.922 -13.164 1 96.19 231 GLY B O 1
ATOM 4407 N N . ILE B 1 232 ? 18.734 -16.125 -11.133 1 97.38 232 ILE B N 1
ATOM 4408 C CA . ILE B 1 232 ? 17.531 -15.445 -11.57 1 97.38 232 ILE B CA 1
ATOM 4409 C C . ILE B 1 232 ? 17.828 -13.977 -11.844 1 97.38 232 ILE B C 1
ATOM 4411 O O . ILE B 1 232 ? 17.031 -13.281 -12.492 1 97.38 232 ILE B O 1
ATOM 4415 N N . ALA B 1 233 ? 18.891 -13.492 -11.359 1 97.19 233 ALA B N 1
ATOM 4416 C CA . ALA B 1 233 ? 19.297 -12.109 -11.625 1 97.19 233 ALA B CA 1
ATOM 4417 C C . ALA B 1 233 ? 20.109 -12.008 -12.906 1 97.19 233 ALA B C 1
ATOM 4419 O O . ALA B 1 233 ? 20.828 -12.945 -13.273 1 97.19 233 ALA B O 1
ATOM 4420 N N . TRP B 1 234 ? 20.016 -10.891 -13.539 1 93.81 234 TRP B N 1
ATOM 4421 C CA . TRP B 1 234 ? 20.859 -10.648 -14.695 1 93.81 234 TRP B CA 1
ATOM 4422 C C . TRP B 1 234 ? 22.328 -10.562 -14.281 1 93.81 234 TRP B C 1
ATOM 4424 O O . TRP B 1 234 ? 22.672 -9.906 -13.297 1 93.81 234 TRP B O 1
ATOM 4434 N N . PRO B 1 235 ? 23.172 -11.109 -15.023 1 92.88 235 PRO B N 1
ATOM 4435 C CA . PRO B 1 235 ? 24.594 -11.062 -14.688 1 92.88 235 PRO B CA 1
ATOM 4436 C C . PRO B 1 235 ? 25.125 -9.633 -14.594 1 92.88 235 PRO B C 1
ATOM 4438 O O . PRO B 1 235 ? 25.938 -9.336 -13.703 1 92.88 235 PRO B O 1
ATOM 4441 N N . SER B 1 236 ? 24.656 -8.742 -15.406 1 92.25 236 SER B N 1
ATOM 4442 C CA . SER B 1 236 ? 25.094 -7.352 -15.375 1 92.25 236 SER B CA 1
ATOM 4443 C C . SER B 1 236 ? 24.672 -6.672 -14.078 1 92.25 236 SER B C 1
ATOM 4445 O O . SER B 1 236 ? 25.359 -5.781 -13.586 1 92.25 236 SER B O 1
ATOM 4447 N N . ASP B 1 237 ? 23.594 -7.102 -13.578 1 93.44 237 ASP B N 1
ATOM 4448 C CA . ASP B 1 237 ? 23.094 -6.508 -12.344 1 93.44 237 ASP B CA 1
ATOM 4449 C C . ASP B 1 237 ? 23.875 -7.012 -11.133 1 93.44 237 ASP B C 1
ATOM 4451 O O . ASP B 1 237 ? 24.078 -6.273 -10.164 1 93.44 237 ASP B O 1
ATOM 4455 N N . LYS B 1 238 ? 24.344 -8.125 -11.25 1 94.25 238 LYS B N 1
ATOM 4456 C CA . LYS B 1 238 ? 25.016 -8.742 -10.117 1 94.25 238 LYS B CA 1
ATOM 4457 C C . LYS B 1 238 ? 26.266 -7.961 -9.727 1 94.25 238 LYS B C 1
ATOM 4459 O O . LYS B 1 238 ? 26.641 -7.918 -8.555 1 94.25 238 LYS B O 1
ATOM 4464 N N . GLU B 1 239 ? 26.844 -7.352 -10.594 1 93.81 239 GLU B N 1
ATOM 4465 C CA . GLU B 1 239 ? 28.094 -6.617 -10.367 1 93.81 239 GLU B CA 1
ATOM 4466 C C . GLU B 1 239 ? 27.844 -5.332 -9.586 1 93.81 239 GLU B C 1
ATOM 4468 O O . GLU B 1 239 ? 28.781 -4.734 -9.055 1 93.81 239 GLU B O 1
ATOM 4473 N N . LYS B 1 240 ? 26.672 -4.977 -9.492 1 97.06 240 LYS B N 1
ATOM 4474 C CA . LYS B 1 240 ? 26.312 -3.717 -8.852 1 97.06 240 LYS B CA 1
ATOM 4475 C C . LYS B 1 240 ? 26.234 -3.879 -7.332 1 97.06 240 LYS B C 1
ATOM 4477 O O . LYS B 1 240 ? 26.094 -2.895 -6.605 1 97.06 240 LYS B O 1
ATOM 4482 N N . TYR B 1 241 ? 26.344 -5.113 -6.887 1 98.25 241 TYR B N 1
ATOM 4483 C CA . TYR B 1 241 ? 26.125 -5.387 -5.473 1 98.25 241 TYR B CA 1
ATOM 4484 C C . TYR B 1 241 ? 27.359 -6.023 -4.848 1 98.25 241 TYR B C 1
ATOM 4486 O O . TYR B 1 241 ? 28.016 -6.879 -5.461 1 98.25 241 TYR B O 1
ATOM 4494 N N . GLY B 1 242 ? 27.688 -5.582 -3.654 1 97.56 242 GLY B N 1
ATOM 4495 C CA . GLY B 1 242 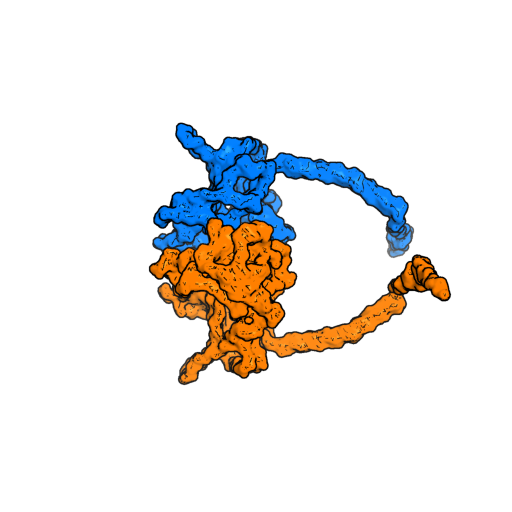? 28.828 -6.121 -2.924 1 97.56 242 GLY B CA 1
ATOM 4496 C C . GLY B 1 242 ? 28.547 -6.309 -1.444 1 97.56 242 GLY B C 1
ATOM 4497 O O . GLY B 1 242 ? 27.5 -5.875 -0.941 1 97.56 242 GLY B O 1
ATOM 4498 N N . LYS B 1 243 ? 29.453 -7.02 -0.832 1 96.75 243 LYS B N 1
ATOM 4499 C CA . LYS B 1 243 ? 29.359 -7.18 0.617 1 96.75 243 LYS B CA 1
ATOM 4500 C C . LYS B 1 243 ? 29.641 -5.859 1.335 1 96.75 243 LYS B C 1
ATOM 4502 O O . LYS B 1 243 ? 30.609 -5.168 1.027 1 96.75 243 LYS B O 1
ATOM 4507 N N . THR B 1 244 ? 28.766 -5.586 2.258 1 98.06 244 THR B N 1
ATOM 4508 C CA . THR B 1 244 ? 28.859 -4.289 2.914 1 98.06 244 THR B CA 1
ATOM 4509 C C . THR B 1 244 ? 30.125 -4.207 3.777 1 98.06 244 THR B C 1
ATOM 4511 O O . THR B 1 244 ? 30.5 -5.191 4.414 1 98.06 244 THR B O 1
ATOM 4514 N N . LYS B 1 245 ? 30.734 -3.035 3.904 1 98.06 245 LYS B N 1
ATOM 4515 C CA . LYS B 1 245 ? 31.906 -2.775 4.73 1 98.06 245 LYS B CA 1
ATOM 4516 C C . LYS B 1 245 ? 31.531 -2.07 6.027 1 98.06 245 LYS B C 1
ATOM 4518 O O . LYS B 1 245 ? 32.375 -1.747 6.848 1 98.06 245 LYS B O 1
ATOM 4523 N N . TYR B 1 246 ? 30.219 -1.868 6.176 1 98.38 246 TYR B N 1
ATOM 4524 C CA . TYR B 1 246 ? 29.75 -1.263 7.418 1 98.38 246 TYR B CA 1
ATOM 4525 C C . TYR B 1 246 ? 29.969 -2.201 8.594 1 98.38 246 TYR B C 1
ATOM 4527 O O . TYR B 1 246 ? 29.969 -3.424 8.438 1 98.38 246 TYR B O 1
ATOM 4535 N N . THR B 1 247 ? 30.094 -1.604 9.742 1 97.56 247 THR B N 1
ATOM 4536 C CA . THR B 1 247 ? 29.953 -2.365 10.984 1 97.56 247 THR B CA 1
ATOM 4537 C C . THR B 1 247 ? 28.5 -2.383 11.445 1 97.56 247 THR B C 1
ATOM 4539 O O . THR B 1 247 ? 27.719 -1.495 11.094 1 97.56 247 THR B O 1
ATOM 4542 N N . ILE B 1 248 ? 28.156 -3.324 12.18 1 96.88 248 ILE B N 1
ATOM 4543 C CA . ILE B 1 248 ? 26.781 -3.549 12.586 1 96.88 248 ILE B CA 1
ATOM 4544 C C . ILE B 1 248 ? 26.266 -2.342 13.375 1 96.88 248 ILE B C 1
ATOM 4546 O O . ILE B 1 248 ? 25.094 -1.971 13.266 1 96.88 248 ILE B O 1
ATOM 4550 N N . ASP B 1 249 ? 27.094 -1.649 14.094 1 95.62 249 ASP B N 1
ATOM 4551 C CA . ASP B 1 249 ? 26.703 -0.542 14.961 1 95.62 249 ASP B CA 1
ATOM 4552 C C . ASP B 1 249 ? 26.406 0.713 14.141 1 95.62 249 ASP B C 1
ATOM 4554 O O . ASP B 1 249 ? 25.781 1.647 14.641 1 95.62 249 ASP B O 1
ATOM 4558 N N . GLN B 1 250 ? 26.797 0.695 12.906 1 97.69 250 GLN B N 1
ATOM 4559 C CA . GLN B 1 250 ? 26.641 1.881 12.07 1 97.69 250 GLN B CA 1
ATOM 4560 C C . GLN B 1 250 ? 25.297 1.856 11.336 1 97.69 250 GLN B C 1
ATOM 4562 O O . GLN B 1 250 ? 24.844 2.885 10.828 1 97.69 250 GLN B O 1
ATOM 4567 N N . ILE B 1 251 ? 24.75 0.67 11.266 1 98.19 251 ILE B N 1
ATOM 4568 C CA . ILE B 1 251 ? 23.641 0.546 10.32 1 98.19 251 ILE B CA 1
ATOM 4569 C C . ILE B 1 251 ? 22.438 -0.089 11.016 1 98.19 251 ILE B C 1
ATOM 4571 O O . ILE B 1 251 ? 22.562 -0.649 12.109 1 98.19 251 ILE B O 1
ATOM 4575 N N . ARG B 1 252 ? 21.328 0.057 10.398 1 96.5 252 ARG B N 1
ATOM 4576 C CA . ARG B 1 252 ? 20.062 -0.569 10.797 1 96.5 252 ARG B CA 1
ATOM 4577 C C . ARG B 1 252 ? 19.281 -1.046 9.57 1 96.5 252 ARG B C 1
ATOM 4579 O O . ARG B 1 252 ? 19.531 -0.582 8.453 1 96.5 252 ARG B O 1
ATOM 4586 N N . PRO B 1 253 ? 18.344 -1.946 9.789 1 96.06 253 PRO B N 1
ATOM 4587 C CA . PRO B 1 253 ? 17.5 -2.355 8.664 1 96.06 253 PRO B CA 1
ATOM 4588 C C . PRO B 1 253 ? 16.578 -1.239 8.18 1 96.06 253 PRO B C 1
ATOM 4590 O O . PRO B 1 253 ? 16.266 -0.318 8.945 1 96.06 253 PRO B O 1
ATOM 4593 N N . PRO B 1 254 ? 16.203 -1.375 6.879 1 95.94 254 PRO B N 1
ATOM 4594 C CA . PRO B 1 254 ? 15.117 -0.492 6.434 1 95.94 254 PRO B CA 1
ATOM 4595 C C . PRO B 1 254 ? 13.891 -0.568 7.336 1 95.94 254 PRO B C 1
ATOM 4597 O O . PRO B 1 254 ? 13.648 -1.6 7.965 1 95.94 254 PRO B O 1
ATOM 4600 N N . LEU B 1 255 ? 13.156 0.418 7.336 1 92.12 255 LEU B N 1
ATOM 4601 C CA . LEU B 1 255 ? 12.062 0.547 8.289 1 92.12 255 LEU B CA 1
ATOM 4602 C C . LEU B 1 255 ? 11.008 -0.529 8.055 1 92.12 255 LEU B C 1
ATOM 4604 O O . LEU B 1 255 ? 10.438 -1.061 9.008 1 92.12 255 LEU B O 1
ATOM 4608 N N . ASP B 1 256 ? 10.82 -0.921 6.871 1 90.5 256 ASP B N 1
ATOM 4609 C CA . ASP B 1 256 ? 9.797 -1.921 6.574 1 90.5 256 ASP B CA 1
ATOM 4610 C C . ASP B 1 256 ? 10.352 -3.336 6.73 1 90.5 256 ASP B C 1
ATOM 4612 O O . ASP B 1 256 ? 9.633 -4.316 6.512 1 90.5 256 ASP B O 1
ATOM 4616 N N . TRP B 1 257 ? 11.633 -3.438 7.141 1 90.62 257 TRP B N 1
ATOM 4617 C CA . TRP B 1 257 ? 12.25 -4.742 7.352 1 90.62 257 TRP B CA 1
ATOM 4618 C C . TRP B 1 257 ? 12.305 -5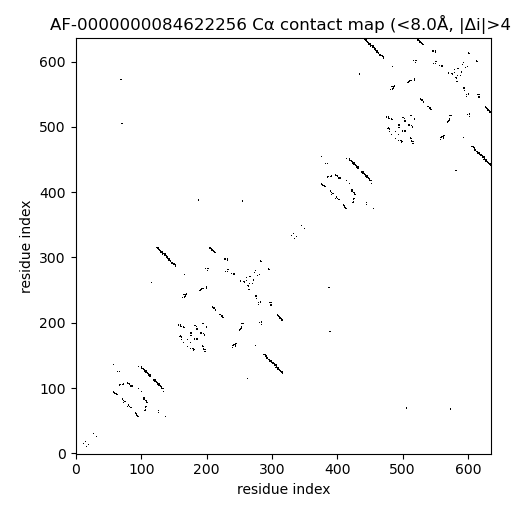.086 8.836 1 90.62 257 TRP B C 1
ATOM 4620 O O . TRP B 1 257 ? 12.695 -6.195 9.211 1 90.62 257 TRP B O 1
ATOM 4630 N N . VAL B 1 258 ? 11.906 -4.238 9.664 1 85.19 258 VAL B N 1
ATOM 4631 C CA . VAL B 1 258 ? 12.234 -4.309 11.086 1 85.19 258 VAL B CA 1
ATOM 4632 C C . VAL B 1 258 ? 11.633 -5.578 11.688 1 85.19 258 VAL B C 1
ATOM 4634 O O . VAL B 1 258 ? 12.203 -6.16 12.617 1 85.19 258 VAL B O 1
ATOM 4637 N N . GLU B 1 259 ? 10.57 -5.984 11.195 1 78 259 GLU B N 1
ATOM 4638 C CA . GLU B 1 259 ? 9.922 -7.176 11.742 1 78 259 GLU B CA 1
ATOM 4639 C C . GLU B 1 259 ? 10.75 -8.43 11.453 1 78 259 GLU B C 1
ATOM 4641 O O . GLU B 1 259 ? 10.57 -9.453 12.109 1 78 259 GLU B O 1
ATOM 4646 N N . ARG B 1 260 ? 11.633 -8.289 10.508 1 82.38 260 ARG B N 1
ATOM 4647 C CA . ARG B 1 260 ? 12.469 -9.422 10.133 1 82.38 260 ARG B CA 1
ATOM 4648 C C . ARG B 1 260 ? 13.617 -9.609 11.117 1 82.38 260 ARG B C 1
ATOM 4650 O O . ARG B 1 260 ? 14.25 -10.664 11.148 1 82.38 260 ARG B O 1
ATOM 4657 N N . TYR B 1 261 ? 13.883 -8.602 11.898 1 86.88 261 TYR B N 1
ATOM 4658 C CA . TYR B 1 261 ? 15.031 -8.617 12.805 1 86.88 261 TYR B CA 1
ATOM 4659 C C . TYR B 1 261 ? 14.602 -8.359 14.242 1 86.88 261 TYR B C 1
ATOM 4661 O O . TYR B 1 261 ? 13.82 -7.441 14.508 1 86.88 261 TYR B O 1
ATOM 4669 N N . PRO B 1 262 ? 15.148 -9.188 15.102 1 81.56 262 PRO B N 1
ATOM 4670 C CA . PRO B 1 262 ? 14.836 -8.93 16.516 1 81.56 262 PRO B CA 1
ATOM 4671 C C . PRO B 1 262 ? 15.148 -7.5 16.938 1 81.56 262 PRO B C 1
ATOM 4673 O O . PRO B 1 262 ? 16.234 -6.992 16.656 1 81.56 262 PRO B O 1
ATOM 4676 N N . ASN B 1 263 ? 14.156 -6.797 17.516 1 79.12 263 ASN B N 1
ATOM 4677 C CA . ASN B 1 263 ? 14.25 -5.418 17.969 1 79.12 263 ASN B CA 1
ATOM 4678 C C . ASN B 1 263 ? 14.469 -4.449 16.812 1 79.12 263 ASN B C 1
ATOM 4680 O O . ASN B 1 263 ? 14.875 -3.305 17.031 1 79.12 263 ASN B O 1
ATOM 4684 N N . GLY B 1 264 ? 14.391 -5 15.664 1 84.31 264 GLY B N 1
ATOM 4685 C CA . GLY B 1 264 ? 14.5 -4.164 14.484 1 84.31 264 GLY B CA 1
ATOM 4686 C C . GLY B 1 264 ? 15.914 -3.703 14.203 1 84.31 264 GLY B C 1
ATOM 4687 O O . GLY B 1 264 ? 16.125 -2.613 13.664 1 84.31 264 GLY B O 1
ATOM 4688 N N . THR B 1 265 ? 16.875 -4.457 14.703 1 90.75 265 THR B N 1
ATOM 4689 C CA . THR B 1 265 ? 18.266 -4.086 14.555 1 90.75 265 THR B CA 1
ATOM 4690 C C . THR B 1 265 ? 19.094 -5.266 14.039 1 90.75 265 THR B C 1
ATOM 4692 O O . THR B 1 265 ? 18.703 -6.422 14.219 1 90.75 265 THR B O 1
ATOM 4695 N N . TYR B 1 266 ? 20.125 -4.871 13.32 1 94.75 266 TYR B N 1
ATOM 4696 C CA . TYR B 1 266 ? 21.094 -5.902 12.969 1 94.75 266 TYR B CA 1
ATOM 4697 C C . TYR B 1 266 ? 21.938 -6.301 14.172 1 94.75 266 TYR B C 1
ATOM 4699 O O . TYR B 1 266 ? 22.328 -5.445 14.977 1 94.75 266 TYR B O 1
ATOM 4707 N N . THR B 1 267 ? 22.234 -7.598 14.32 1 94.5 267 THR B N 1
ATOM 4708 C CA . THR B 1 267 ? 23.125 -8.133 15.344 1 94.5 267 THR B CA 1
ATOM 4709 C C . THR B 1 267 ? 24.078 -9.172 14.742 1 94.5 267 THR B C 1
ATOM 4711 O O . THR B 1 267 ? 23.984 -9.492 13.562 1 94.5 267 THR B O 1
ATOM 4714 N N . GLU B 1 268 ? 24.969 -9.617 15.586 1 94.62 268 GLU B N 1
ATOM 4715 C CA . GLU B 1 268 ? 25.859 -10.672 15.125 1 94.62 268 GLU B CA 1
ATOM 4716 C C . GLU B 1 268 ? 25.109 -11.953 14.82 1 94.62 268 GLU B C 1
ATOM 4718 O O . GLU B 1 268 ? 25.453 -12.688 13.891 1 94.62 268 GLU B O 1
ATOM 4723 N N . GLN B 1 269 ? 24.094 -12.172 15.578 1 91.12 269 GLN B N 1
ATOM 4724 C CA . GLN B 1 269 ? 23.266 -13.359 15.383 1 91.12 269 GLN B CA 1
ATOM 4725 C C . GLN B 1 269 ? 22.359 -13.203 14.164 1 91.12 269 GLN B C 1
ATOM 4727 O O . GLN B 1 269 ? 22.094 -14.188 13.461 1 91.12 269 GLN B O 1
ATOM 4732 N N . PHE B 1 270 ? 21.953 -11.953 13.961 1 91.88 270 PHE B N 1
ATOM 4733 C CA . PHE B 1 270 ? 21.125 -11.602 12.805 1 91.88 270 PHE B CA 1
ATOM 4734 C C . PHE B 1 270 ? 21.75 -10.469 12.008 1 91.88 270 PHE B C 1
ATOM 4736 O O . PHE B 1 270 ? 21.281 -9.336 12.047 1 91.88 270 PHE B O 1
ATOM 4743 N N . PRO B 1 271 ? 22.75 -10.828 11.273 1 94.69 271 PRO B N 1
ATOM 4744 C CA . PRO B 1 271 ? 23.516 -9.812 10.547 1 94.69 271 PRO B CA 1
ATOM 4745 C C . PRO B 1 271 ? 22.766 -9.25 9.344 1 94.69 271 PRO B C 1
ATOM 4747 O O . PRO B 1 271 ? 21.75 -9.805 8.93 1 94.69 271 PRO B O 1
ATOM 4750 N N . PRO B 1 272 ? 23.266 -8.102 8.836 1 96.38 272 PRO B N 1
ATOM 4751 C CA . PRO B 1 272 ? 22.688 -7.598 7.594 1 96.38 272 PRO B CA 1
ATOM 4752 C C . PRO B 1 272 ? 22.766 -8.602 6.449 1 96.38 272 PRO B C 1
ATOM 4754 O O . PRO B 1 272 ? 23.672 -9.453 6.438 1 96.38 272 PRO B O 1
ATOM 4757 N N . PRO B 1 273 ? 21.906 -8.484 5.551 1 94.75 273 PRO B N 1
ATOM 4758 C CA . PRO B 1 273 ? 21.906 -9.445 4.445 1 94.75 273 PRO B CA 1
ATOM 4759 C C . PRO B 1 273 ? 23.109 -9.258 3.516 1 94.75 273 PRO B C 1
ATOM 4761 O O . PRO B 1 273 ? 23.594 -8.141 3.336 1 94.75 273 PRO B O 1
ATOM 4764 N N . ASN B 1 274 ? 23.562 -10.375 3.006 1 96.56 274 ASN B N 1
ATOM 4765 C CA . ASN B 1 274 ? 24.531 -10.32 1.918 1 96.56 274 ASN B CA 1
ATOM 4766 C C . ASN B 1 274 ? 23.844 -10.086 0.572 1 96.56 274 ASN B C 1
ATOM 4768 O O . ASN B 1 274 ? 23.531 -11.031 -0.144 1 96.56 274 ASN B O 1
ATOM 4772 N N . ILE B 1 275 ? 23.703 -8.852 0.195 1 97.75 275 ILE B N 1
ATOM 4773 C CA . ILE B 1 275 ? 22.906 -8.492 -0.968 1 97.75 275 ILE B CA 1
ATOM 4774 C C . ILE B 1 275 ? 23.641 -8.898 -2.246 1 97.75 275 ILE B C 1
ATOM 4776 O O . ILE B 1 275 ? 23.031 -8.961 -3.32 1 97.75 275 ILE B O 1
ATOM 4780 N N . ALA B 1 276 ? 24.922 -9.188 -2.168 1 96.81 276 ALA B N 1
ATOM 4781 C CA . ALA B 1 276 ? 25.703 -9.656 -3.316 1 96.81 276 ALA B CA 1
ATOM 4782 C C . ALA B 1 276 ? 25.234 -11.039 -3.76 1 96.81 276 ALA B C 1
ATOM 4784 O O . ALA B 1 276 ? 25.328 -11.383 -4.941 1 96.81 276 ALA B O 1
ATOM 4785 N N . GLU B 1 277 ? 24.75 -11.758 -2.834 1 96.31 277 GLU B N 1
ATOM 4786 C CA . GLU B 1 277 ? 24.359 -13.133 -3.127 1 96.31 277 GLU B CA 1
ATOM 4787 C C . GLU B 1 277 ? 22.844 -13.289 -3.111 1 96.31 277 GLU B C 1
ATOM 4789 O O . GLU B 1 277 ? 22.328 -14.375 -3.371 1 96.31 277 GLU B O 1
ATOM 4794 N N . ASP B 1 278 ? 22.156 -12.258 -2.756 1 96.88 278 ASP B N 1
ATOM 4795 C CA . ASP B 1 278 ? 20.703 -12.297 -2.676 1 96.88 278 ASP B CA 1
ATOM 4796 C C . ASP B 1 278 ? 20.078 -11.914 -4.012 1 96.88 278 ASP B C 1
ATOM 4798 O O . ASP B 1 278 ? 19.75 -10.742 -4.242 1 96.88 278 ASP B O 1
ATOM 4802 N N . GLU B 1 279 ? 19.781 -12.922 -4.766 1 97.56 279 GLU B N 1
ATOM 4803 C CA . GLU B 1 279 ? 19.312 -12.625 -6.113 1 97.56 279 GLU B CA 1
ATOM 4804 C C . GLU B 1 279 ? 17.844 -12.18 -6.109 1 97.56 279 GLU B C 1
ATOM 4806 O O . GLU B 1 279 ? 17.391 -11.516 -7.043 1 97.56 279 GLU B O 1
ATOM 4811 N N . HIS B 1 280 ? 17.094 -12.547 -5.09 1 97.19 280 HIS B N 1
ATOM 4812 C CA . HIS B 1 280 ? 15.758 -11.984 -4.965 1 97.19 280 HIS B CA 1
ATOM 4813 C C . HIS B 1 280 ? 15.812 -10.469 -4.809 1 97.19 280 HIS B C 1
ATOM 4815 O O . HIS B 1 280 ? 15.016 -9.75 -5.418 1 97.19 280 HIS B O 1
ATOM 4821 N N . PHE B 1 281 ? 16.766 -10.055 -4.059 1 97.88 281 PHE B N 1
ATOM 4822 C CA . PHE B 1 281 ? 16.938 -8.625 -3.855 1 97.88 281 PHE B CA 1
ATOM 4823 C C . PHE B 1 281 ? 17.375 -7.945 -5.152 1 97.88 281 PHE B C 1
ATOM 4825 O O . PHE B 1 281 ? 16.828 -6.898 -5.52 1 97.88 281 PHE B O 1
ATOM 4832 N N . GLN B 1 282 ? 18.234 -8.578 -5.766 1 98.19 282 GLN B N 1
ATOM 4833 C CA . GLN B 1 282 ? 18.766 -8.008 -6.996 1 98.19 282 GLN B CA 1
ATOM 4834 C C . GLN B 1 282 ? 17.688 -7.875 -8.062 1 98.19 282 GLN B C 1
ATOM 4836 O O . GLN B 1 282 ? 17.609 -6.859 -8.758 1 98.19 282 GLN B O 1
ATOM 4841 N N . VAL B 1 283 ? 16.906 -8.836 -8.148 1 98.06 283 VAL B N 1
ATOM 4842 C CA . VAL B 1 283 ? 15.789 -8.82 -9.094 1 98.06 283 VAL B CA 1
ATOM 4843 C C . VAL B 1 283 ? 14.828 -7.691 -8.734 1 98.06 283 VAL B C 1
ATOM 4845 O O . VAL B 1 283 ? 14.352 -6.965 -9.609 1 98.06 283 VAL B O 1
ATOM 4848 N N . TRP B 1 284 ? 14.578 -7.457 -7.484 1 97.75 284 TRP B N 1
ATOM 4849 C CA . TRP B 1 284 ? 13.672 -6.414 -7.02 1 97.75 284 TRP B CA 1
ATOM 4850 C C . TRP B 1 284 ? 14.219 -5.027 -7.34 1 97.75 284 TRP B C 1
ATOM 4852 O O . TRP B 1 284 ? 13.484 -4.141 -7.77 1 97.75 284 TRP B O 1
ATOM 4862 N N . MET B 1 285 ? 15.508 -4.91 -7.191 1 97.81 285 MET B N 1
ATOM 4863 C CA . MET B 1 285 ? 16.141 -3.602 -7.336 1 97.81 285 MET B CA 1
ATOM 4864 C C . MET B 1 285 ? 16.109 -3.137 -8.789 1 97.81 285 MET B C 1
ATOM 4866 O O . MET B 1 285 ? 16.281 -1.951 -9.07 1 97.81 285 MET B O 1
ATOM 4870 N N . ARG B 1 286 ? 15.898 -4.082 -9.664 1 96.44 286 ARG B N 1
ATOM 4871 C CA . ARG B 1 286 ? 15.656 -3.688 -11.047 1 96.44 286 ARG B CA 1
ATOM 4872 C C . ARG B 1 286 ? 14.211 -3.232 -11.242 1 96.44 286 ARG B C 1
ATOM 4874 O O . ARG B 1 286 ? 13.312 -4.055 -11.398 1 96.44 286 ARG B O 1
ATOM 4881 N N . THR B 1 287 ? 14.008 -1.984 -11.32 1 96.25 287 THR B N 1
ATOM 4882 C CA . THR B 1 287 ? 12.664 -1.434 -11.289 1 96.25 287 THR B CA 1
ATOM 4883 C C . THR B 1 287 ? 11.938 -1.702 -12.602 1 96.25 287 THR B C 1
ATOM 4885 O O . THR B 1 287 ? 12.539 -1.647 -13.672 1 96.25 287 THR B O 1
ATOM 4888 N N . ALA B 1 288 ? 10.734 -1.979 -12.5 1 96.44 288 ALA B N 1
ATOM 4889 C CA . ALA B 1 288 ? 9.891 -2.248 -13.664 1 96.44 288 ALA B CA 1
ATOM 4890 C C . ALA B 1 288 ? 9.477 -0.952 -14.352 1 96.44 288 ALA B C 1
ATOM 4892 O O . ALA B 1 288 ? 9.289 0.074 -13.695 1 96.44 288 ALA B O 1
ATOM 4893 N N . GLY B 1 289 ? 9.227 -1.037 -15.617 1 94.06 289 GLY B N 1
ATOM 4894 C CA . GLY B 1 289 ? 8.828 0.12 -16.406 1 94.06 289 GLY B CA 1
ATOM 4895 C C . GLY B 1 289 ? 7.344 0.412 -16.328 1 94.06 289 GLY B C 1
ATOM 4896 O O . GLY B 1 289 ? 6.906 1.518 -16.656 1 94.06 289 GLY B O 1
ATOM 4897 N N . LEU B 1 290 ? 6.621 -0.583 -15.914 1 93.56 290 LEU B N 1
ATOM 4898 C CA . LEU B 1 290 ? 5.172 -0.443 -15.828 1 93.56 290 LEU B CA 1
ATOM 4899 C C . LEU B 1 290 ? 4.672 -0.831 -14.445 1 93.56 290 LEU B C 1
ATOM 4901 O O . LEU B 1 290 ? 5.344 -1.569 -13.719 1 93.56 290 LEU B O 1
ATOM 4905 N N . PRO B 1 291 ? 3.508 -0.303 -14.133 1 92.69 291 PRO B N 1
ATOM 4906 C CA . PRO B 1 291 ? 2.979 -0.61 -12.805 1 92.69 291 PRO B CA 1
ATOM 4907 C C . PRO B 1 291 ? 2.57 -2.074 -12.648 1 92.69 291 PRO B C 1
ATOM 4909 O O . PRO B 1 291 ? 2.475 -2.58 -11.531 1 92.69 291 PRO B O 1
ATOM 4912 N N . ASP B 1 292 ? 2.205 -2.693 -13.781 1 93.12 292 ASP B N 1
ATOM 4913 C CA . ASP B 1 292 ? 1.95 -4.133 -13.797 1 93.12 292 ASP B CA 1
ATOM 4914 C C . ASP B 1 292 ? 3.174 -4.902 -14.289 1 93.12 292 ASP B C 1
ATOM 4916 O O . ASP B 1 292 ? 3.619 -4.711 -15.422 1 93.12 292 ASP B O 1
ATOM 4920 N N . PHE B 1 293 ? 3.682 -5.723 -13.43 1 96.56 293 PHE B N 1
ATOM 4921 C CA . PHE B 1 293 ? 4.906 -6.414 -13.812 1 96.56 293 PHE B CA 1
ATOM 4922 C C . PHE B 1 293 ? 5.027 -7.742 -13.086 1 96.56 293 PHE B C 1
ATOM 4924 O O . PHE B 1 293 ? 4.277 -8.016 -12.141 1 96.56 293 PHE B O 1
ATOM 4931 N N . ARG B 1 294 ? 5.902 -8.594 -13.516 1 97.31 294 ARG B N 1
ATOM 4932 C CA . ARG B 1 294 ? 6.262 -9.844 -12.859 1 97.31 294 ARG B CA 1
ATOM 4933 C C . ARG B 1 294 ? 7.77 -9.953 -12.672 1 97.31 294 ARG B C 1
ATOM 4935 O O . ARG B 1 294 ? 8.539 -9.398 -13.461 1 97.31 294 ARG B O 1
ATOM 4942 N N . LYS B 1 295 ? 8.148 -10.625 -11.672 1 97.88 295 LYS B N 1
ATOM 4943 C CA . LYS B 1 295 ? 9.555 -10.852 -11.375 1 97.88 295 LYS B CA 1
ATOM 4944 C C . LYS B 1 295 ? 9.82 -12.32 -11.062 1 97.88 295 LYS B C 1
ATOM 4946 O O . LYS B 1 295 ? 8.992 -12.984 -10.438 1 97.88 295 LYS B O 1
ATOM 4951 N N . LEU B 1 296 ? 10.914 -12.703 -11.508 1 97.69 296 LEU B N 1
ATOM 4952 C CA . LEU B 1 296 ? 11.297 -14.094 -11.328 1 97.69 296 LEU B CA 1
ATOM 4953 C C . LEU B 1 296 ? 11.602 -14.391 -9.867 1 97.69 296 LEU B C 1
ATOM 4955 O O . LEU B 1 296 ? 12.367 -13.664 -9.227 1 97.69 296 LEU B O 1
ATOM 4959 N N . TRP B 1 297 ? 11.023 -15.406 -9.359 1 97.56 297 TRP B N 1
ATOM 4960 C CA . TRP B 1 297 ? 11.242 -15.828 -7.98 1 97.56 297 TRP B CA 1
ATOM 4961 C C . TRP B 1 297 ? 12.172 -17.031 -7.918 1 97.56 297 TRP B C 1
ATOM 4963 O O . TRP B 1 297 ? 12.992 -17.156 -7.004 1 97.56 297 TRP B O 1
ATOM 4973 N N . GLY B 1 298 ? 11.984 -17.891 -8.852 1 97.88 298 GLY B N 1
ATOM 4974 C CA . GLY B 1 298 ? 12.82 -19.078 -8.922 1 97.88 298 GLY B CA 1
ATOM 4975 C C . GLY B 1 298 ? 12.656 -19.844 -10.211 1 97.88 298 GLY B C 1
ATOM 4976 O O . GLY B 1 298 ? 11.781 -19.531 -11.023 1 97.88 298 GLY B O 1
ATOM 4977 N N . LYS B 1 299 ? 13.594 -20.859 -10.375 1 98 299 LYS B N 1
ATOM 4978 C CA . LYS B 1 299 ? 13.531 -21.688 -11.57 1 98 299 LYS B CA 1
ATOM 4979 C C . LYS B 1 299 ? 14 -23.109 -11.273 1 98 299 LYS B C 1
ATOM 4981 O O . LYS B 1 299 ? 14.719 -23.344 -10.297 1 98 299 LYS B O 1
ATOM 4986 N N . ASN B 1 300 ? 13.469 -23.984 -11.938 1 98.12 300 ASN B N 1
ATOM 4987 C CA . ASN B 1 300 ? 13.914 -25.375 -11.961 1 98.12 300 ASN B CA 1
ATOM 4988 C C . ASN B 1 300 ? 14.328 -25.812 -13.367 1 98.12 300 ASN B C 1
ATOM 4990 O O . ASN B 1 300 ? 13.477 -25.969 -14.25 1 98.12 300 ASN B O 1
ATOM 4994 N N . GLU B 1 301 ? 15.578 -26.031 -13.508 1 97.19 301 GLU B N 1
ATOM 4995 C CA . GLU B 1 301 ? 16.109 -26.312 -14.836 1 97.19 301 GLU B CA 1
ATOM 4996 C C . GLU B 1 301 ? 16.422 -27.797 -15 1 97.19 301 GLU B C 1
ATOM 4998 O O . GLU B 1 301 ? 17.016 -28.203 -16 1 97.19 301 GLU B O 1
ATOM 5003 N N . LYS B 1 302 ? 16.062 -28.594 -14.125 1 96.38 302 LYS B N 1
ATOM 5004 C CA . LYS B 1 302 ? 16.531 -29.984 -14.141 1 96.38 302 LYS B CA 1
ATOM 5005 C C . LYS B 1 302 ? 15.352 -30.953 -14.164 1 96.38 302 LYS B C 1
ATOM 5007 O O . LYS B 1 302 ? 15.281 -31.828 -15.023 1 96.38 302 LYS B O 1
ATOM 5012 N N . ASP B 1 303 ? 14.406 -30.766 -13.297 1 96.38 303 ASP B N 1
ATOM 5013 C CA . ASP B 1 303 ? 13.383 -31.781 -13.055 1 96.38 303 ASP B CA 1
ATOM 5014 C C . ASP B 1 303 ? 12.094 -31.438 -13.797 1 96.38 303 ASP B C 1
ATOM 5016 O O . ASP B 1 303 ? 11.703 -30.266 -13.891 1 96.38 303 ASP B O 1
ATOM 5020 N N . THR B 1 304 ? 11.469 -32.438 -14.281 1 96.94 304 THR B N 1
ATOM 5021 C CA . THR B 1 304 ? 10.125 -32.281 -14.82 1 96.94 304 THR B CA 1
ATOM 5022 C C . THR B 1 304 ? 9.102 -32.125 -13.695 1 96.94 304 THR B C 1
ATOM 5024 O O . THR B 1 304 ? 9.148 -32.844 -12.703 1 96.94 304 THR B O 1
ATOM 5027 N N . MET B 1 305 ? 8.312 -31.141 -13.82 1 96.25 305 MET B N 1
ATOM 5028 C CA . MET B 1 305 ? 7.18 -31.047 -12.898 1 96.25 305 MET B CA 1
ATOM 5029 C C . MET B 1 305 ? 6.051 -31.984 -13.336 1 96.25 305 MET B C 1
ATOM 5031 O O . MET B 1 305 ? 5.34 -31.688 -14.297 1 96.25 305 MET B O 1
ATOM 5035 N N . LYS B 1 306 ? 5.777 -32.969 -12.617 1 95.19 306 LYS B N 1
ATOM 5036 C CA . LYS B 1 306 ? 4.875 -34.062 -13.008 1 95.19 306 LYS B CA 1
ATOM 5037 C C . LYS B 1 306 ? 3.418 -33.625 -12.914 1 95.19 306 LYS B C 1
ATOM 5039 O O . LYS B 1 306 ? 3.068 -32.781 -12.07 1 95.19 306 LYS B O 1
ATOM 5044 N N . MET B 1 307 ? 2.699 -34.188 -13.766 1 94.94 307 MET B N 1
ATOM 5045 C CA . MET B 1 307 ? 1.258 -34 -13.656 1 94.94 307 MET B CA 1
ATOM 5046 C C . MET B 1 307 ? 0.741 -34.531 -12.32 1 94.94 307 MET B C 1
ATOM 5048 O O . MET B 1 307 ? 1.237 -35.531 -11.797 1 94.94 307 MET B O 1
ATOM 5052 N N . GLY B 1 308 ? -0.264 -33.812 -11.805 1 94.31 308 GLY B N 1
ATOM 5053 C CA . GLY B 1 308 ? -0.835 -34.219 -10.531 1 94.31 308 GLY B CA 1
ATOM 5054 C C . GLY B 1 308 ? -1.333 -33.031 -9.703 1 94.31 308 GLY B C 1
ATOM 5055 O O . GLY B 1 308 ? -1.337 -31.891 -10.164 1 94.31 308 GLY B O 1
ATOM 5056 N N . ARG B 1 309 ? -1.78 -33.438 -8.508 1 95.56 309 ARG B N 1
ATOM 5057 C CA . ARG B 1 309 ? -2.34 -32.438 -7.602 1 95.56 309 ARG B CA 1
ATOM 5058 C C . ARG B 1 309 ? -1.253 -31.812 -6.734 1 95.56 309 ARG B C 1
ATOM 5060 O O . ARG B 1 309 ? -0.548 -32.531 -6.008 1 95.56 309 ARG B O 1
ATOM 5067 N N . TYR B 1 310 ? -1.152 -30.516 -6.84 1 96.81 310 TYR B N 1
ATOM 5068 C CA . TYR B 1 310 ? -0.123 -29.781 -6.105 1 96.81 310 TYR B CA 1
ATOM 5069 C C . TYR B 1 310 ? -0.744 -28.875 -5.051 1 96.81 310 TYR B C 1
ATOM 5071 O O . TYR B 1 310 ? -1.896 -28.453 -5.184 1 96.81 310 TYR B O 1
ATOM 5079 N N . GLN B 1 311 ? 0.036 -28.609 -4.02 1 96.81 311 GLN B N 1
ATOM 5080 C CA . GLN B 1 311 ? -0.291 -27.594 -3.027 1 96.81 311 GLN B CA 1
ATOM 5081 C C . GLN B 1 311 ? 0.873 -26.625 -2.826 1 96.81 311 GLN B C 1
ATOM 5083 O O . GLN B 1 311 ? 2.023 -27.047 -2.703 1 96.81 311 GLN B O 1
ATOM 5088 N N . VAL B 1 312 ? 0.563 -25.375 -2.842 1 97.12 312 VAL B N 1
ATOM 5089 C CA . VAL B 1 312 ? 1.541 -24.328 -2.582 1 97.12 312 VAL B CA 1
ATOM 5090 C C . VAL B 1 312 ? 1.123 -23.531 -1.354 1 97.12 312 VAL B C 1
ATOM 5092 O O . VAL B 1 312 ? -0.047 -23.156 -1.21 1 97.12 312 VAL B O 1
ATOM 5095 N N . GLU B 1 313 ? 2.076 -23.312 -0.503 1 95.81 313 GLU B N 1
ATOM 5096 C CA . GLU B 1 313 ? 1.854 -22.469 0.666 1 95.81 313 GLU B CA 1
ATOM 5097 C C . GLU B 1 313 ? 2.588 -21.141 0.531 1 95.81 313 GLU B C 1
ATOM 5099 O O . GLU B 1 313 ? 3.775 -21.109 0.202 1 95.81 313 GLU B O 1
ATOM 5104 N N . ILE B 1 314 ? 1.839 -20.109 0.738 1 96.06 314 ILE B N 1
ATOM 5105 C CA . ILE B 1 314 ? 2.393 -18.75 0.644 1 96.06 314 ILE B CA 1
ATOM 5106 C C . ILE B 1 314 ? 2.307 -18.062 2.004 1 96.06 314 ILE B C 1
ATOM 5108 O O . ILE B 1 314 ? 1.229 -17.984 2.6 1 96.06 314 ILE B O 1
ATOM 5112 N N . GLN B 1 315 ? 3.406 -17.578 2.414 1 89.88 315 GLN B N 1
ATOM 5113 C CA . GLN B 1 315 ? 3.459 -16.812 3.662 1 89.88 315 GLN B CA 1
ATOM 5114 C C . GLN B 1 315 ? 3.41 -15.312 3.396 1 89.88 315 GLN B C 1
ATOM 5116 O O . GLN B 1 315 ? 4.297 -14.766 2.742 1 89.88 315 GLN B O 1
ATOM 5121 N N . TYR B 1 316 ? 2.34 -14.75 3.973 1 84.12 316 TYR B N 1
ATOM 5122 C CA . TYR B 1 316 ? 2.213 -13.305 3.865 1 84.12 316 TYR B CA 1
ATOM 5123 C C . TYR B 1 316 ? 3.137 -12.602 4.852 1 84.12 316 TYR B C 1
ATOM 5125 O O . TYR B 1 316 ? 3.299 -13.055 5.988 1 84.12 316 TYR B O 1
ATOM 5133 N N . ARG B 1 317 ? 3.848 -11.594 4.312 1 72.75 317 ARG B N 1
ATOM 5134 C CA . ARG B 1 317 ? 4.602 -10.773 5.25 1 72.75 317 ARG B CA 1
ATOM 5135 C C . ARG B 1 317 ? 4.18 -9.305 5.156 1 72.75 317 ARG B C 1
ATOM 5137 O O . ARG B 1 317 ? 3.891 -8.812 4.066 1 72.75 317 ARG B O 1
ATOM 5144 N N . LYS B 1 318 ? 3.617 -8.672 6.211 1 60.72 318 LYS B N 1
ATOM 5145 C CA . LYS B 1 318 ? 3.16 -7.285 6.254 1 60.72 318 LYS B CA 1
ATOM 5146 C C . LYS B 1 318 ? 4.336 -6.324 6.418 1 60.72 318 LYS B C 1
ATOM 5148 O O . LYS B 1 318 ? 5.34 -6.664 7.047 1 60.72 318 LYS B O 1
#

Radius of gyration: 32.15 Å; Cα contacts (8 Å, |Δi|>4): 1110; chains: 2; bounding box: 119×84×90 Å

pLDDT: mean 87.42, std 14.57, range [30.0, 98.69]

Foldseek 3Di:
DPPDPPPPPPPPDCVVVVVPPPPPPDPDCVPVVVVVVVVCVVVVVVVVVVVVVVLVDWDKFFACPCQQPPADFDPDPQRADWDKDADDPVRIDTSDDCVQWSKIKTKGWDWDAFQADNVDTDIFIKMKMKTFFAFKDAPWDFDKDKFAQACCPDPLNLQQFDLCQQLAEPDDLVDQVVGSQPPQADDDQAGEVRGTDLQLPQDDKDKDFKWFDDPVPDPDDIDGDDFDQPPQADPVLLNSGAHHPDDQVRHFYGPNCQRVHRVRGADPVRHDDRVSGRRSSSQSSPGDNDNIDMGTRGIDGDDMDGTHMIMMMMTDDD/DPPDPPPPPPPPDCVVVVVPPPPPPDPDCVPVVVVVVVVCVVVVVVVVVVVVVVLVDWDKFFACPCQQPPADFDPDPQRADWDKDARDPVRIDTSDDCVQWSKIKTKGWDWDAFQADNVDTDIFIKMKMKTFFAFKDAPWDFDKDKFAQACCPDPLNLQQFDLCQQLAEPDDLVDQVVGSQPPQADDDQAGEVRGTDLQLPQDDKDKDFKWFDDPVPDPDDIDGDDFDQPPQADPVLLNSGAHHPDDQVRHFYGPNCQRVHRVRGADPVRHDDRVSGRRSSSQSSPGDNDNIDMGTRGIDGDDMDGTHMIMMMMTDDD

InterPro domains:
  IPR005045 CDC50/LEM3 family [PF03381] (50-316)
  IPR005045 CDC50/LEM3 family [PIRSF015840] (4-316)
  IPR005045 CDC50/LEM3 family [PTHR10926] (5-316)

Secondary structure (DSSP, 8-state):
--------S----TTTTT-S--------HHHHHHHHHHHHHHHHHHHHHHHHHHHTS--EEE--TTTTTSSPPPSSTTS-S---EEPPGGGEEESS-HHHH--EEEEEEEEEE-SS-TT-EEEEEEEEEEEEE-SPBPSPEEEEEEESS--TT-HHHHT-S-HHHHTT----HHHHHTTT-TTSSEETTEEESS-SHHHHT----EEEEEEEEPPTT-----EE---B-TT-S-HHHHTT-------GGGEE--GGGGGGSGGGS--SSSPPP-TTT-HHHHHHHS--SSSSEEEEEEEESSS-B-SEEEEEEEE---/--------S----TTTTT-S--------HHHHHHHHHHHHHHHHHHHHHHHHHHHTS--EEE--TTTTTSSPPPSSTTS-S---EEPPGGGEEESS-HHHH--EEEEEEEEEE-SS-TT-EEEEEEEEEEEEE-SPBPSPEEEEEEESS--TT-HHHHT-S-HHHHTT----HHHHHTTT-TTSSEETTEEESS-SHHHHT----EEEEEEEEPPTT-----EE---B-TT-S-HHHHTT-------GGGEE--GGGGGGSGGGS--SSSPPP-TTT-HHHHHHHS--SSSSEEEEEEEESSS-B-SEEEEEEEE---